Protein AF-Q74P83-F1 (afdb_monomer_lite)

Sequence (378 aa):
MLVGYEYEILSRIASSYKLQKNSNNIVFSLTDYKLKFQQDDKNIQYLEKLELQGFITIRNEIVILNITKWCNFFVEILSRRLVSQGYKYDILYDEKKNLIMVSQDDEINTELQVNFDPNSTLDNDVQTIHFCYLPTLEYYLHWFILINDDNALNIFSFVISNKLKKLNIERQISFNFFSGLDPEDINQIYYVTIKEYFKELNLDILEHVSDTQILYETVKTEEFDVYFVKKGQFRIAVIKIENKIKFITYDQENILVHNTDVENIIITLKEKLIEKVNEFNNIRNINKLKVIDNSRKVAQLLSIILVPINGLIFLANSLNISFIKQITENKLVFWGLALLYIITFILTITTVVVPSVRINTFSWSFYKKTLLKKMFNI

Organism: Bacillus cereus (strain ATCC 10987 / NRS 248) (NCBI:txid222523)

Radius of gyration: 38.89 Å; chains: 1; bounding box: 83×50×117 Å

Structure (mmCIF, N/CA/C/O backbone):
data_AF-Q74P83-F1
#
_entry.id   AF-Q74P83-F1
#
loop_
_atom_site.group_PDB
_atom_site.id
_atom_site.type_symbol
_atom_site.label_atom_id
_atom_site.label_alt_id
_atom_site.label_comp_id
_atom_site.label_asym_id
_atom_site.label_entity_id
_atom_site.label_seq_id
_atom_site.pdbx_PDB_ins_code
_atom_site.Cartn_x
_atom_site.Cartn_y
_atom_site.Cartn_z
_atom_site.occupancy
_atom_site.B_iso_or_equiv
_atom_site.auth_seq_id
_atom_site.auth_comp_id
_atom_site.auth_asym_id
_atom_site.auth_atom_id
_atom_site.pdbx_PDB_model_num
ATOM 1 N N . MET A 1 1 ? 7.294 -6.278 -31.732 1.00 46.66 1 MET A N 1
ATOM 2 C CA . MET A 1 1 ? 7.943 -5.573 -32.858 1.00 46.66 1 MET A CA 1
ATOM 3 C C . MET A 1 1 ? 9.351 -5.264 -32.398 1.00 46.66 1 MET A C 1
ATOM 5 O O . MET A 1 1 ? 9.478 -4.525 -31.434 1.00 46.66 1 MET A O 1
ATOM 9 N N . LEU A 1 2 ? 10.361 -5.911 -32.984 1.00 57.75 2 LEU A N 1
ATOM 10 C CA . LEU A 1 2 ? 11.752 -5.584 -32.674 1.00 57.75 2 LEU A CA 1
ATOM 11 C C . LEU A 1 2 ? 12.050 -4.199 -33.250 1.00 57.75 2 LEU A C 1
ATOM 13 O O . LEU A 1 2 ? 11.697 -3.909 -34.394 1.00 57.75 2 LEU A O 1
ATOM 17 N N . VAL A 1 3 ? 12.633 -3.341 -32.432 1.00 71.31 3 VAL A N 1
ATOM 18 C CA . VAL A 1 3 ? 13.074 -2.006 -32.806 1.00 71.31 3 VAL A CA 1
ATOM 19 C C . VAL A 1 3 ? 14.305 -2.149 -33.717 1.00 71.31 3 VAL A C 1
ATOM 21 O O . VAL A 1 3 ? 15.160 -2.998 -33.474 1.00 71.31 3 VAL A O 1
ATOM 24 N N . GLY A 1 4 ? 14.349 -1.387 -34.815 1.00 76.31 4 GLY A N 1
ATOM 25 C CA . GLY A 1 4 ? 15.345 -1.545 -35.884 1.00 76.31 4 GLY A CA 1
ATOM 26 C C . GLY A 1 4 ? 16.793 -1.244 -35.468 1.00 76.31 4 GLY A C 1
ATOM 27 O O . GLY A 1 4 ? 17.051 -0.658 -34.417 1.00 76.31 4 GLY A O 1
ATOM 28 N N . TYR A 1 5 ? 17.753 -1.616 -36.319 1.00 83.56 5 TYR A N 1
ATOM 29 C CA . TYR A 1 5 ? 19.189 -1.401 -36.080 1.00 83.56 5 TYR A CA 1
ATOM 30 C C . TYR A 1 5 ? 19.561 0.085 -35.922 1.00 83.56 5 TYR A C 1
ATOM 32 O O . TYR A 1 5 ? 20.480 0.423 -35.182 1.00 83.56 5 TYR A O 1
ATOM 40 N N . GLU A 1 6 ? 18.805 1.000 -36.537 1.00 82.38 6 GLU A N 1
ATOM 41 C CA . GLU A 1 6 ? 18.994 2.446 -36.377 1.00 82.38 6 GLU A CA 1
ATOM 42 C C . GLU A 1 6 ? 18.904 2.916 -34.914 1.00 82.38 6 GLU A C 1
ATOM 44 O O . GLU A 1 6 ? 19.533 3.897 -34.527 1.00 82.38 6 GLU A O 1
ATOM 49 N N . TYR A 1 7 ? 18.188 2.191 -34.061 1.00 85.44 7 TYR A N 1
ATOM 50 C CA . TYR A 1 7 ? 18.080 2.515 -32.644 1.00 85.44 7 TYR A CA 1
ATOM 51 C C . TYR A 1 7 ? 19.244 1.951 -31.821 1.00 85.44 7 TYR A C 1
ATOM 53 O O . TYR A 1 7 ? 19.603 2.522 -30.794 1.00 85.44 7 TYR A O 1
ATOM 61 N N . GLU A 1 8 ? 19.896 0.886 -32.294 1.00 85.75 8 GLU A N 1
ATOM 62 C CA . GLU A 1 8 ? 21.182 0.443 -31.747 1.00 85.75 8 GLU A CA 1
ATOM 63 C C . GLU A 1 8 ? 22.250 1.524 -31.980 1.00 85.75 8 GLU A C 1
ATOM 65 O O . GLU A 1 8 ? 23.025 1.858 -31.080 1.00 85.75 8 GLU A O 1
ATOM 70 N N . ILE A 1 9 ? 22.226 2.154 -33.162 1.00 88.69 9 ILE A N 1
ATOM 71 C CA . ILE A 1 9 ? 23.098 3.284 -33.506 1.00 88.69 9 ILE A CA 1
ATOM 72 C C . ILE A 1 9 ? 22.911 4.458 -32.533 1.00 88.69 9 ILE A C 1
ATOM 74 O O . ILE A 1 9 ? 23.910 5.056 -32.133 1.00 88.69 9 ILE A O 1
ATOM 78 N N . LEU A 1 10 ? 21.688 4.757 -32.074 1.00 90.50 10 LEU A N 1
ATOM 79 C CA . LEU A 1 10 ? 21.462 5.790 -31.049 1.00 90.50 10 LEU A CA 1
ATOM 80 C C . LEU A 1 10 ? 22.235 5.503 -29.755 1.00 90.50 10 LEU A C 1
ATOM 82 O O . LEU A 1 10 ? 22.923 6.389 -29.241 1.00 90.50 10 LEU A O 1
ATOM 86 N N . SER A 1 11 ? 22.187 4.260 -29.262 1.00 89.88 11 SER A N 1
ATOM 87 C CA . SER A 1 11 ? 22.950 3.857 -28.074 1.00 89.88 11 SER A CA 1
ATOM 88 C C . SER A 1 11 ? 24.454 3.998 -28.278 1.00 89.88 11 SER A C 1
ATOM 90 O O . SER A 1 11 ? 25.167 4.466 -27.385 1.00 89.88 11 SER A O 1
ATOM 92 N N . ARG A 1 12 ? 24.968 3.636 -29.459 1.00 89.44 12 ARG A N 1
ATOM 93 C CA . ARG A 1 12 ? 26.402 3.761 -29.762 1.00 89.44 12 ARG A CA 1
ATOM 94 C C . ARG A 1 12 ? 26.844 5.225 -29.903 1.00 89.44 12 ARG A C 1
ATOM 96 O O . ARG A 1 12 ? 27.925 5.576 -29.426 1.00 89.44 12 ARG A O 1
ATOM 103 N N . ILE A 1 13 ? 25.999 6.093 -30.472 1.00 91.44 13 ILE A N 1
ATOM 104 C CA . ILE A 1 13 ? 26.205 7.552 -30.506 1.00 91.44 13 ILE A CA 1
ATOM 105 C C . ILE A 1 13 ? 26.305 8.093 -29.077 1.00 91.44 13 ILE A C 1
ATOM 107 O O . ILE A 1 13 ? 27.292 8.750 -28.753 1.00 91.44 13 ILE A O 1
ATOM 111 N N . ALA A 1 14 ? 25.348 7.765 -28.204 1.00 90.69 14 ALA A N 1
ATOM 112 C CA . ALA A 1 14 ? 25.368 8.191 -26.801 1.00 90.69 14 ALA A CA 1
ATOM 113 C C . ALA A 1 14 ? 26.590 7.661 -26.030 1.00 90.69 14 ALA A C 1
ATOM 115 O O . ALA A 1 14 ? 27.104 8.321 -25.136 1.00 90.69 14 ALA A O 1
ATOM 116 N N . SER A 1 15 ? 27.112 6.498 -26.421 1.00 89.31 15 SER A N 1
ATOM 117 C CA . SER A 1 15 ? 28.344 5.936 -25.848 1.00 89.31 15 SER A CA 1
ATOM 118 C C . SER A 1 15 ? 29.613 6.661 -26.318 1.00 89.31 15 SER A C 1
ATOM 120 O O . SER A 1 15 ? 30.644 6.607 -25.655 1.00 89.31 15 SER A O 1
ATOM 122 N N . SER A 1 16 ? 29.562 7.335 -27.469 1.00 89.25 16 SER A N 1
ATOM 123 C CA . SER A 1 16 ? 30.733 7.947 -28.117 1.00 89.25 16 SER A CA 1
ATOM 124 C C . SER A 1 16 ? 30.803 9.465 -27.956 1.00 89.25 16 SER A C 1
ATOM 126 O O . SER A 1 16 ? 31.860 10.070 -28.169 1.00 89.25 16 SER A O 1
ATOM 128 N N . TYR A 1 17 ? 29.680 10.088 -27.605 1.00 90.81 17 TYR A N 1
ATOM 129 C CA . TYR A 1 17 ? 29.516 11.530 -27.522 1.00 90.81 17 TYR A CA 1
ATOM 130 C C . TYR A 1 17 ? 28.874 11.932 -26.205 1.00 90.81 17 TYR A C 1
ATOM 132 O O . TYR A 1 17 ? 27.958 11.284 -25.715 1.00 90.81 17 TYR A O 1
ATOM 140 N N . LYS A 1 18 ? 29.334 13.052 -25.646 1.00 85.75 18 LYS A N 1
ATOM 141 C CA . LYS A 1 18 ? 28.800 13.563 -24.386 1.00 85.75 18 LYS A CA 1
ATOM 142 C C . LYS A 1 18 ? 27.539 14.382 -24.619 1.00 85.75 18 LYS A C 1
ATOM 144 O O . LYS A 1 18 ? 27.485 15.212 -25.529 1.00 85.75 18 LYS A O 1
ATOM 149 N N . LEU A 1 19 ? 26.576 14.202 -23.723 1.00 85.25 19 LEU A N 1
ATOM 150 C CA . LEU A 1 19 ? 25.465 15.127 -23.558 1.00 85.25 19 LEU A CA 1
ATOM 151 C C . LEU A 1 19 ? 26.004 16.529 -23.251 1.00 85.25 19 LEU A C 1
ATOM 153 O O . LEU A 1 19 ? 26.841 16.713 -22.361 1.00 85.25 19 LEU A O 1
ATOM 157 N N . GLN A 1 20 ? 25.550 17.525 -24.008 1.00 84.00 20 GLN A N 1
ATOM 158 C CA . GLN A 1 20 ? 25.948 18.905 -23.773 1.00 84.00 20 GLN A CA 1
ATOM 159 C C . GLN A 1 20 ? 25.357 19.418 -22.454 1.00 84.00 20 GLN A C 1
ATOM 161 O O . GLN A 1 20 ? 24.159 19.295 -22.197 1.00 84.00 20 GLN A O 1
ATOM 166 N N . LYS A 1 21 ? 26.205 20.042 -21.630 1.00 74.00 21 LYS A N 1
ATOM 167 C CA . LYS A 1 21 ? 25.823 20.589 -20.322 1.00 74.00 21 LYS A CA 1
ATOM 168 C C . LYS A 1 21 ? 24.646 21.563 -20.467 1.00 74.00 21 LYS A C 1
ATOM 170 O O . LYS A 1 21 ? 24.721 22.497 -21.259 1.00 74.00 21 LYS A O 1
ATOM 175 N N . ASN A 1 22 ? 23.600 21.367 -19.662 1.00 69.88 22 ASN A N 1
ATOM 176 C CA . ASN A 1 22 ? 22.372 22.175 -19.649 1.00 69.88 22 ASN A CA 1
ATOM 177 C C . ASN A 1 22 ? 21.570 22.158 -20.966 1.00 69.88 22 ASN A C 1
ATOM 179 O O . ASN A 1 22 ? 20.827 23.096 -21.248 1.00 69.88 22 ASN A O 1
ATOM 183 N N . SER A 1 23 ? 21.707 21.106 -21.774 1.00 77.38 23 SER A N 1
ATOM 184 C CA . SER A 1 23 ? 20.861 20.882 -22.945 1.00 77.38 23 SER A CA 1
ATOM 185 C C . SER A 1 23 ? 20.442 19.417 -23.023 1.00 77.38 23 SER A C 1
ATOM 187 O O . SER A 1 23 ? 21.192 18.547 -22.594 1.00 77.38 23 SER A O 1
ATOM 189 N N . ASN A 1 24 ? 19.295 19.136 -23.639 1.00 84.12 24 ASN A N 1
ATOM 190 C CA . ASN A 1 24 ? 18.842 17.768 -23.914 1.00 84.12 24 ASN A CA 1
ATOM 191 C C . ASN A 1 24 ? 19.335 17.289 -25.289 1.00 84.12 24 ASN A C 1
ATOM 193 O O . ASN A 1 24 ? 18.604 16.619 -26.015 1.00 84.12 24 ASN A O 1
ATOM 197 N N . ASN A 1 25 ? 20.554 17.683 -25.676 1.00 91.88 25 ASN A N 1
ATOM 198 C CA . ASN A 1 25 ? 21.105 17.402 -26.996 1.00 91.88 25 ASN A CA 1
ATOM 199 C C . ASN A 1 25 ? 22.504 16.786 -26.928 1.00 91.88 25 ASN A C 1
ATOM 201 O O . ASN A 1 25 ? 23.373 17.224 -26.169 1.00 91.88 25 ASN A O 1
ATOM 205 N N . ILE A 1 26 ? 22.747 15.824 -27.813 1.00 92.81 26 ILE A N 1
ATOM 206 C CA . ILE A 1 26 ? 24.092 15.359 -28.155 1.00 92.81 26 ILE A CA 1
ATOM 207 C C . ILE A 1 26 ? 24.450 15.983 -29.501 1.00 92.81 26 ILE A C 1
ATOM 209 O O . ILE A 1 26 ? 23.703 15.842 -30.468 1.00 92.81 26 ILE A O 1
ATOM 213 N N . VAL A 1 27 ? 25.571 16.702 -29.558 1.00 93.00 27 VAL A N 1
ATOM 214 C CA . VAL A 1 27 ? 25.988 17.444 -30.755 1.00 93.00 27 VAL A CA 1
ATOM 215 C C . VAL A 1 27 ? 27.365 16.983 -31.196 1.00 93.00 27 VAL A C 1
ATOM 217 O O . VAL A 1 27 ? 28.300 16.950 -30.396 1.00 93.00 27 VAL A O 1
ATOM 220 N N . PHE A 1 28 ? 27.489 16.654 -32.476 1.00 94.12 28 PHE A N 1
ATOM 221 C CA . PHE A 1 28 ? 28.730 16.186 -33.083 1.00 94.12 28 PHE A CA 1
ATOM 222 C C . PHE A 1 28 ? 28.789 16.559 -34.566 1.00 94.12 28 PHE A C 1
ATOM 224 O O . PHE A 1 28 ? 27.792 16.978 -35.151 1.00 94.12 28 PHE A O 1
ATOM 231 N N . SER A 1 29 ? 29.969 16.453 -35.178 1.00 94.44 29 SER A N 1
ATOM 232 C CA . SER A 1 29 ? 30.122 16.695 -36.613 1.00 94.44 29 SER A CA 1
ATOM 233 C C . SER A 1 29 ? 29.891 15.417 -37.413 1.00 94.44 29 SER A C 1
ATOM 235 O O . SER A 1 29 ? 30.253 14.319 -36.984 1.00 94.44 29 SER A O 1
ATOM 237 N N . LEU A 1 30 ? 29.334 15.563 -38.613 1.00 92.06 30 LEU A N 1
ATOM 238 C CA . LEU A 1 30 ? 29.113 14.451 -39.533 1.00 92.06 30 LEU A CA 1
ATOM 239 C C . LEU A 1 30 ? 30.438 13.791 -39.949 1.00 92.06 30 LEU A C 1
ATOM 241 O O . LEU A 1 30 ? 30.510 12.575 -40.115 1.00 92.06 30 LEU A O 1
ATOM 245 N N . THR A 1 31 ? 31.508 14.582 -40.064 1.00 90.69 31 THR A N 1
ATOM 246 C CA . THR A 1 31 ? 32.864 14.082 -40.321 1.00 90.69 31 THR A CA 1
ATOM 247 C C . THR A 1 31 ? 33.359 13.170 -39.200 1.00 90.69 31 THR A C 1
ATOM 249 O O . THR A 1 31 ? 33.857 12.085 -39.490 1.00 90.69 31 THR A O 1
ATOM 252 N N . ASP A 1 32 ? 33.203 13.566 -37.931 1.00 91.44 32 ASP A N 1
ATOM 253 C CA . ASP A 1 32 ? 33.617 12.728 -36.797 1.00 91.44 32 ASP A CA 1
ATOM 254 C C . ASP A 1 32 ? 32.753 11.464 -36.685 1.00 91.44 32 ASP A C 1
ATOM 256 O O . ASP A 1 32 ? 33.274 10.381 -36.422 1.00 91.44 32 ASP A O 1
ATOM 260 N N . TYR A 1 33 ? 31.453 11.576 -36.979 1.00 92.19 33 TYR A N 1
ATOM 261 C CA . TYR A 1 33 ? 30.548 10.428 -37.029 1.00 92.19 33 TYR A CA 1
ATOM 262 C C . TYR A 1 33 ? 31.018 9.375 -38.042 1.00 92.19 33 TYR A C 1
ATOM 264 O O . TYR A 1 33 ? 31.204 8.212 -37.690 1.00 92.19 33 TYR A O 1
ATOM 272 N N . LYS A 1 34 ? 31.296 9.783 -39.288 1.00 90.06 34 LYS A N 1
ATOM 273 C CA . LYS A 1 34 ? 31.789 8.881 -40.346 1.00 90.06 34 LYS A CA 1
ATOM 274 C C . LYS A 1 34 ? 33.083 8.164 -39.965 1.00 90.06 34 LYS A C 1
ATOM 276 O O . LYS A 1 34 ? 33.287 7.028 -40.384 1.00 90.06 34 LYS A O 1
ATOM 281 N N . LEU A 1 35 ? 33.959 8.831 -39.212 1.00 88.69 35 LEU A N 1
ATOM 282 C CA . LEU A 1 35 ? 35.219 8.249 -38.751 1.00 88.69 35 LEU A CA 1
ATOM 283 C C . LEU A 1 35 ? 34.989 7.203 -37.654 1.00 88.69 35 LEU A C 1
ATOM 285 O O . LEU A 1 35 ? 35.559 6.118 -37.730 1.00 88.69 35 LEU A O 1
ATOM 289 N N . LYS A 1 36 ? 34.145 7.500 -36.659 1.00 89.44 36 LYS A N 1
ATOM 290 C CA . LYS A 1 36 ? 33.890 6.599 -35.520 1.00 89.44 36 LYS A CA 1
ATOM 291 C C . LYS A 1 36 ? 32.991 5.413 -35.862 1.00 89.44 36 LYS A C 1
ATOM 293 O O . LYS A 1 36 ? 33.217 4.323 -35.351 1.00 89.44 36 LYS A O 1
ATOM 298 N N . PHE A 1 37 ? 32.009 5.609 -36.739 1.00 89.88 37 PHE A N 1
ATOM 299 C CA . PHE A 1 37 ? 30.994 4.607 -37.087 1.00 89.88 37 PHE A CA 1
ATOM 300 C C . PHE A 1 37 ? 31.203 4.014 -38.481 1.00 89.88 37 PHE A C 1
ATOM 302 O O . PHE A 1 37 ? 30.269 3.504 -39.091 1.00 89.88 37 PHE A O 1
ATOM 309 N N . GLN A 1 38 ? 32.430 4.044 -39.007 1.00 84.12 38 GLN A N 1
ATOM 310 C CA . GLN A 1 38 ? 32.726 3.587 -40.368 1.00 84.12 38 GLN A CA 1
ATOM 311 C C . GLN A 1 38 ? 32.351 2.115 -40.623 1.00 84.12 38 GLN A C 1
ATOM 313 O O . GLN A 1 38 ? 32.093 1.739 -41.764 1.00 84.12 38 GLN A O 1
ATOM 318 N N . GLN A 1 39 ? 32.349 1.278 -39.584 1.00 83.19 39 GLN A N 1
ATOM 319 C CA . GLN A 1 39 ? 31.976 -0.137 -39.681 1.00 83.19 39 GLN A CA 1
ATOM 320 C C . GLN A 1 39 ? 30.466 -0.365 -39.525 1.00 83.19 39 GLN A C 1
ATOM 322 O O . GLN A 1 39 ? 29.943 -1.314 -40.103 1.00 83.19 39 GLN A O 1
ATOM 327 N N . ASP A 1 40 ? 29.778 0.520 -38.801 1.00 81.06 40 ASP A N 1
ATOM 328 C CA . ASP A 1 40 ? 28.367 0.371 -38.432 1.00 81.06 40 ASP A CA 1
ATOM 329 C C . ASP A 1 40 ? 27.422 1.129 -39.387 1.00 81.06 40 ASP A C 1
ATOM 331 O O . ASP A 1 40 ? 26.355 0.629 -39.737 1.00 81.06 40 ASP A O 1
ATOM 335 N N . ASP A 1 41 ? 27.814 2.325 -39.847 1.00 86.69 41 ASP A N 1
ATOM 336 C CA . ASP A 1 41 ? 27.006 3.187 -40.723 1.00 86.69 41 ASP A CA 1
ATOM 337 C C . ASP A 1 41 ? 27.858 4.033 -41.691 1.00 86.69 41 ASP A C 1
ATOM 339 O O . ASP A 1 41 ? 27.771 5.262 -41.757 1.00 86.69 41 ASP A O 1
ATOM 343 N N . LYS A 1 42 ? 28.715 3.370 -42.480 1.00 77.75 42 LYS A N 1
ATOM 344 C CA . LYS A 1 42 ? 29.634 4.033 -43.429 1.00 77.75 42 LYS A CA 1
ATOM 345 C C . LYS A 1 42 ? 28.952 5.037 -44.367 1.00 77.75 42 LYS A C 1
ATOM 347 O O . LYS A 1 42 ? 29.540 6.065 -44.701 1.00 77.75 42 LYS A O 1
ATOM 352 N N . ASN A 1 43 ? 27.748 4.701 -44.826 1.00 83.19 43 ASN A N 1
ATOM 353 C CA . ASN A 1 43 ? 26.996 5.480 -45.807 1.00 83.19 43 ASN A CA 1
ATOM 354 C C . ASN A 1 43 ? 25.957 6.409 -45.161 1.00 83.19 43 ASN A C 1
ATOM 356 O O . ASN A 1 43 ? 25.179 6.999 -45.900 1.00 83.19 43 ASN A O 1
ATOM 360 N N . ILE A 1 44 ? 25.957 6.569 -43.827 1.00 86.75 44 ILE A N 1
ATOM 361 C CA . ILE A 1 44 ? 25.027 7.451 -43.091 1.00 86.75 44 ILE A CA 1
ATOM 362 C C . ILE A 1 44 ? 23.555 7.013 -43.243 1.00 86.75 44 ILE A C 1
ATOM 364 O O . ILE A 1 44 ? 22.627 7.764 -42.963 1.00 86.75 44 ILE A O 1
ATOM 368 N N . GLN A 1 45 ? 23.305 5.784 -43.689 1.00 90.06 45 GLN A N 1
ATOM 369 C CA . GLN A 1 45 ? 21.962 5.312 -43.998 1.00 90.06 45 GLN A CA 1
ATOM 370 C C . GLN A 1 45 ? 21.086 5.268 -42.740 1.00 90.06 45 GLN A C 1
ATOM 372 O O . GLN A 1 45 ? 19.894 5.577 -42.794 1.00 90.06 45 GLN A O 1
ATOM 377 N N . TYR A 1 46 ? 21.648 4.847 -41.608 1.00 90.25 46 TYR A N 1
ATOM 378 C CA . TYR A 1 46 ? 20.901 4.759 -40.356 1.00 90.25 46 TYR A CA 1
ATOM 379 C C . TYR A 1 46 ? 20.730 6.134 -39.716 1.00 90.25 46 TYR A C 1
ATOM 381 O O . TYR A 1 46 ? 19.650 6.435 -39.210 1.00 90.25 46 TYR A O 1
ATOM 389 N N . LEU A 1 47 ? 21.738 6.999 -39.811 1.00 90.44 47 LEU A N 1
ATOM 390 C CA . LEU A 1 47 ? 21.625 8.382 -39.357 1.00 90.44 47 LEU A CA 1
ATOM 391 C C . LEU A 1 47 ? 20.561 9.173 -40.149 1.00 90.44 47 LEU A C 1
ATOM 393 O O . LEU A 1 47 ? 19.783 9.905 -39.542 1.00 90.44 47 LEU A O 1
ATOM 397 N N . GLU A 1 48 ? 20.455 8.978 -41.469 1.00 90.69 48 GLU A N 1
ATOM 398 C CA . GLU A 1 48 ? 19.391 9.567 -42.303 1.00 90.69 48 GLU A CA 1
ATOM 399 C C . GLU A 1 48 ? 17.998 9.062 -41.896 1.00 90.69 48 GLU A C 1
ATOM 401 O O . GLU A 1 48 ? 17.046 9.838 -41.812 1.00 90.69 48 GLU A O 1
ATOM 406 N N . LYS A 1 49 ? 17.857 7.769 -41.569 1.00 91.12 49 LYS A N 1
ATOM 407 C CA . LYS A 1 49 ? 16.591 7.233 -41.038 1.00 91.12 49 LYS A CA 1
ATOM 408 C C . LYS A 1 49 ? 16.205 7.884 -39.710 1.00 91.12 49 LYS A C 1
ATOM 410 O O . LYS A 1 49 ? 15.035 8.208 -39.516 1.00 91.12 49 LYS A O 1
ATOM 415 N N . LEU A 1 50 ? 17.169 8.100 -38.816 1.00 91.94 50 LEU A N 1
ATOM 416 C CA . LEU A 1 50 ? 16.940 8.778 -37.537 1.00 91.94 50 LEU A CA 1
ATOM 417 C C . LEU A 1 50 ? 16.558 10.255 -37.720 1.00 91.94 50 LEU A C 1
ATOM 419 O O . LEU A 1 50 ? 15.764 10.785 -36.937 1.00 91.94 50 LEU A O 1
ATOM 423 N N . GLU A 1 51 ? 17.083 10.917 -38.753 1.00 93.06 51 GLU A N 1
ATOM 424 C CA . GLU A 1 51 ? 16.655 12.262 -39.150 1.00 93.06 51 GLU A CA 1
ATOM 425 C C . GLU A 1 51 ? 15.212 12.263 -39.674 1.00 93.06 51 GLU A C 1
ATOM 427 O O . GLU A 1 51 ? 14.400 13.068 -39.215 1.00 93.06 51 GLU A O 1
ATOM 432 N N . LEU A 1 52 ? 14.846 11.319 -40.550 1.00 90.81 52 LEU A N 1
ATOM 433 C CA . LEU A 1 52 ? 13.471 11.171 -41.050 1.00 90.81 52 LEU A CA 1
ATOM 434 C C . LEU A 1 52 ? 12.460 10.888 -39.930 1.00 90.81 52 LEU A C 1
ATOM 436 O O . LEU A 1 52 ? 11.337 11.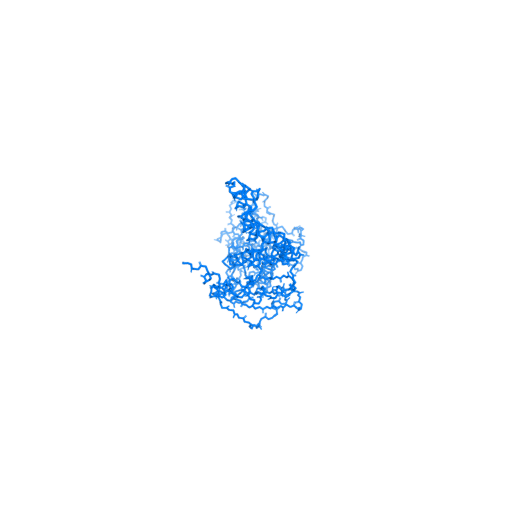386 -39.963 1.00 90.81 52 LEU A O 1
ATOM 440 N N . GLN A 1 53 ? 12.863 10.114 -38.921 1.00 88.31 53 GLN A N 1
ATOM 441 C CA . GLN A 1 53 ? 12.065 9.847 -37.720 1.00 88.31 53 GLN A CA 1
ATOM 442 C C . GLN A 1 53 ? 12.048 11.033 -36.736 1.00 88.31 53 GLN A C 1
ATOM 444 O O . GLN A 1 53 ? 11.308 11.027 -35.754 1.00 88.31 53 GLN A O 1
ATOM 449 N N . GLY A 1 54 ? 12.842 12.074 -36.996 1.00 90.31 54 GLY A N 1
ATOM 450 C CA . GLY A 1 54 ? 12.855 13.317 -36.237 1.00 90.31 54 GLY A CA 1
ATOM 451 C C . GLY A 1 54 ? 13.662 13.281 -34.940 1.00 90.31 54 GLY A C 1
ATOM 452 O O . GLY A 1 54 ? 13.568 14.248 -34.176 1.00 90.31 54 GLY A O 1
ATOM 453 N N . PHE A 1 55 ? 14.445 12.226 -34.683 1.00 91.88 55 PHE A N 1
ATOM 454 C CA . PHE A 1 55 ? 15.365 12.147 -33.538 1.00 91.88 55 PHE A CA 1
ATOM 455 C C . PHE A 1 55 ? 16.579 13.051 -33.724 1.00 91.88 55 PHE A C 1
ATOM 457 O O . PHE A 1 55 ? 17.105 13.598 -32.755 1.00 91.88 55 PHE A O 1
ATOM 464 N N . ILE A 1 56 ? 17.003 13.220 -34.974 1.00 94.00 56 ILE A N 1
ATOM 465 C CA . ILE A 1 56 ? 18.212 13.947 -35.341 1.00 94.00 56 ILE A CA 1
ATOM 466 C C . ILE A 1 56 ? 17.865 15.116 -36.263 1.00 94.00 56 ILE A C 1
ATOM 468 O O . ILE A 1 56 ? 16.866 15.101 -36.977 1.00 94.00 56 ILE A O 1
ATOM 472 N N . THR A 1 57 ? 18.675 16.167 -36.223 1.00 94.25 57 THR A N 1
ATOM 473 C CA . THR A 1 57 ? 18.667 17.249 -37.210 1.00 94.25 57 THR A CA 1
ATOM 474 C C . THR A 1 57 ? 20.077 17.451 -37.740 1.00 94.25 57 THR A C 1
ATOM 476 O O . THR A 1 57 ? 20.998 17.662 -36.946 1.00 94.25 57 THR A O 1
ATOM 479 N N . ILE A 1 58 ? 20.241 17.422 -39.063 1.00 91.75 58 ILE A N 1
ATOM 480 C CA . ILE A 1 58 ? 21.522 17.654 -39.727 1.00 91.75 58 ILE A CA 1
ATOM 481 C C . ILE A 1 58 ? 21.500 19.041 -40.381 1.00 91.75 58 ILE A C 1
ATOM 483 O O . ILE A 1 58 ? 20.649 19.356 -41.212 1.00 91.75 58 ILE A O 1
ATOM 487 N N . ARG A 1 59 ? 22.427 19.922 -39.987 1.00 91.62 59 ARG A N 1
ATOM 488 C CA . ARG A 1 59 ? 22.587 21.265 -40.575 1.00 91.62 59 ARG A CA 1
ATOM 489 C C . ARG A 1 59 ? 24.057 21.632 -40.660 1.00 91.62 59 ARG A C 1
ATOM 491 O O . ARG A 1 59 ? 24.741 21.630 -39.644 1.00 91.62 59 ARG A O 1
ATOM 498 N N . ASN A 1 60 ? 24.522 22.022 -41.847 1.00 88.88 60 ASN A N 1
ATOM 499 C CA . ASN A 1 60 ? 25.893 22.497 -42.075 1.00 88.88 60 ASN A CA 1
ATOM 500 C C . ASN A 1 60 ? 26.962 21.566 -41.464 1.00 88.88 60 ASN A C 1
ATOM 502 O O . ASN A 1 60 ? 27.802 22.022 -40.694 1.00 88.88 60 ASN A O 1
ATOM 506 N N . GLU A 1 61 ? 26.898 20.262 -41.762 1.00 91.25 61 GLU A N 1
ATOM 507 C CA . GLU A 1 61 ? 27.796 19.218 -41.219 1.00 91.25 61 GLU A CA 1
ATOM 508 C C . GLU A 1 61 ? 27.715 18.996 -39.694 1.00 91.25 61 GLU A C 1
ATOM 510 O O . GLU A 1 61 ? 28.477 18.200 -39.143 1.00 91.25 61 GLU A O 1
ATOM 515 N N . ILE A 1 62 ? 26.793 19.659 -38.994 1.00 93.62 62 ILE A N 1
ATOM 516 C CA . ILE A 1 62 ? 26.529 19.454 -37.568 1.00 93.62 62 ILE A CA 1
ATOM 517 C C . ILE A 1 62 ? 25.296 18.571 -37.419 1.00 93.62 62 ILE A C 1
ATOM 519 O O . ILE A 1 62 ? 24.248 18.829 -38.011 1.00 93.62 62 ILE A O 1
ATOM 523 N N . VAL A 1 63 ? 25.431 17.549 -36.586 1.00 94.50 63 VAL A N 1
ATOM 524 C CA . VAL A 1 63 ? 24.382 16.605 -36.227 1.00 94.50 63 VAL A CA 1
ATOM 525 C C . VAL A 1 63 ? 23.944 16.900 -34.796 1.00 94.50 63 VAL A C 1
ATOM 527 O O . VAL A 1 63 ? 24.773 16.972 -33.887 1.00 94.50 63 VAL A O 1
ATOM 530 N N . ILE A 1 64 ? 22.640 17.093 -34.599 1.00 94.31 64 ILE A N 1
ATOM 531 C CA . ILE A 1 64 ? 22.027 17.353 -33.293 1.00 94.31 64 ILE A CA 1
ATOM 532 C C . ILE A 1 64 ? 21.038 16.228 -33.001 1.00 94.31 64 ILE A C 1
ATOM 534 O O . ILE A 1 64 ? 19.993 16.151 -33.643 1.00 94.31 64 ILE A O 1
ATOM 538 N N . LEU A 1 65 ? 21.356 15.372 -32.031 1.00 94.44 65 LEU A N 1
ATOM 539 C CA . LEU A 1 65 ? 20.458 14.339 -31.518 1.00 94.44 65 LEU A CA 1
ATOM 540 C C . LEU A 1 65 ? 19.657 14.894 -30.339 1.00 94.44 65 LEU A C 1
ATOM 542 O O . LEU A 1 65 ? 20.240 15.322 -29.343 1.00 94.44 65 LEU A O 1
ATOM 546 N N . ASN A 1 66 ? 18.330 14.854 -30.447 1.00 92.94 66 ASN A N 1
ATOM 547 C CA . ASN A 1 66 ? 17.405 15.306 -29.416 1.00 92.94 66 ASN A CA 1
ATOM 548 C C . ASN A 1 66 ? 17.062 14.156 -28.456 1.00 92.94 66 ASN A C 1
ATOM 550 O O . ASN A 1 66 ? 16.319 13.235 -28.804 1.00 92.94 66 ASN A O 1
ATOM 554 N N . ILE A 1 67 ? 17.575 14.241 -27.230 1.00 91.94 67 ILE A N 1
ATOM 555 C CA . ILE A 1 67 ? 17.368 13.228 -26.192 1.00 91.94 67 ILE A CA 1
ATOM 556 C C . ILE A 1 67 ? 15.916 13.182 -25.731 1.00 91.94 67 ILE A C 1
ATOM 558 O O . ILE A 1 67 ? 15.368 12.097 -25.567 1.00 91.94 67 ILE A O 1
ATOM 562 N N . THR A 1 68 ? 15.274 14.339 -25.559 1.00 92.12 68 THR A N 1
ATOM 563 C CA . THR A 1 68 ? 13.866 14.412 -25.147 1.00 92.12 68 THR A CA 1
ATOM 564 C C . THR A 1 68 ? 12.987 13.554 -26.058 1.00 92.12 68 THR A C 1
ATOM 566 O O . THR A 1 68 ? 12.210 12.726 -25.584 1.00 92.12 68 THR A O 1
ATOM 569 N N . LYS A 1 69 ? 13.129 13.714 -27.379 1.00 91.88 69 LYS A N 1
ATOM 570 C CA . LYS A 1 69 ? 12.348 12.942 -28.352 1.00 91.88 69 LYS A CA 1
ATOM 571 C C . LYS A 1 69 ? 12.622 11.447 -28.249 1.00 91.88 69 LYS A C 1
ATOM 573 O O . LYS A 1 69 ? 11.691 10.656 -28.359 1.00 91.88 69 LYS A O 1
ATOM 578 N N . TRP A 1 70 ? 13.876 11.069 -28.029 1.00 92.69 70 TRP A N 1
ATOM 579 C CA . TRP A 1 70 ? 14.260 9.672 -27.864 1.00 92.69 70 TRP A CA 1
ATOM 580 C C . TRP A 1 70 ? 13.669 9.053 -26.591 1.00 92.69 70 TRP A C 1
ATOM 582 O O . TRP A 1 70 ? 13.048 7.995 -26.671 1.00 92.69 70 TRP A O 1
ATOM 592 N N . CYS A 1 71 ? 13.772 9.726 -25.444 1.00 93.19 71 CYS A N 1
ATOM 593 C CA . CYS A 1 71 ? 13.169 9.265 -24.193 1.00 93.19 71 CYS A CA 1
ATOM 594 C C . CYS A 1 71 ? 11.644 9.148 -24.299 1.00 93.19 71 CYS A C 1
ATOM 596 O O . CYS A 1 71 ? 11.082 8.134 -23.891 1.00 93.19 71 CYS A O 1
ATOM 598 N N . ASN A 1 72 ? 10.980 10.142 -24.896 1.00 93.69 72 ASN A N 1
ATOM 599 C CA . ASN A 1 72 ? 9.530 10.118 -25.106 1.00 93.69 72 ASN A CA 1
ATOM 600 C C . ASN A 1 72 ? 9.107 8.940 -25.993 1.00 93.69 72 ASN A C 1
ATOM 602 O O . ASN A 1 72 ? 8.167 8.223 -25.662 1.00 93.69 72 ASN A O 1
ATOM 606 N N . PHE A 1 73 ? 9.843 8.688 -27.077 1.00 92.44 73 PHE A N 1
ATOM 607 C CA . PHE A 1 73 ? 9.613 7.530 -27.938 1.00 92.44 73 PHE A CA 1
ATOM 608 C C . PHE A 1 73 ? 9.821 6.198 -27.206 1.00 92.44 73 PHE A C 1
ATOM 610 O O . PHE A 1 73 ? 9.013 5.280 -27.346 1.00 92.44 73 PHE A O 1
ATOM 617 N N . PHE A 1 74 ? 10.884 6.083 -26.405 1.00 92.81 74 PHE A N 1
ATOM 618 C CA . PHE A 1 74 ? 11.112 4.899 -25.580 1.00 92.81 74 PHE A CA 1
ATOM 619 C C . PHE A 1 74 ? 9.938 4.649 -24.631 1.00 92.81 74 PHE A C 1
ATOM 621 O O . PHE A 1 74 ? 9.429 3.533 -24.584 1.00 92.81 74 PHE A O 1
ATOM 628 N N . VAL A 1 75 ? 9.492 5.680 -23.913 1.00 94.12 75 VAL A N 1
ATOM 629 C CA . VAL A 1 75 ? 8.369 5.598 -22.974 1.00 94.12 75 VAL A CA 1
ATOM 630 C C . VAL A 1 75 ? 7.071 5.194 -23.678 1.00 94.12 75 VAL A C 1
ATOM 632 O O . VAL A 1 75 ? 6.361 4.315 -23.189 1.00 94.12 75 VAL A O 1
ATOM 635 N N . GLU A 1 76 ? 6.791 5.759 -24.854 1.00 92.50 76 GLU A N 1
ATOM 636 C CA . GLU A 1 76 ? 5.633 5.394 -25.677 1.00 92.50 76 GLU A CA 1
ATOM 637 C C . GLU A 1 76 ? 5.661 3.907 -26.066 1.00 92.50 76 GLU A C 1
ATOM 639 O O . GLU A 1 76 ? 4.658 3.199 -25.931 1.00 92.50 76 GLU A O 1
ATOM 644 N N . ILE A 1 77 ? 6.813 3.408 -26.524 1.00 90.25 77 ILE A N 1
ATOM 645 C CA . ILE A 1 77 ? 6.973 1.993 -26.877 1.00 90.25 77 ILE A CA 1
ATOM 646 C C . ILE A 1 77 ? 6.858 1.104 -25.646 1.00 90.25 77 ILE A C 1
ATOM 648 O O . ILE A 1 77 ? 6.168 0.084 -25.698 1.00 90.25 77 ILE A O 1
ATOM 652 N N . LEU A 1 78 ? 7.524 1.470 -24.552 1.00 91.38 78 LEU A N 1
ATOM 653 C CA . LEU A 1 78 ? 7.511 0.710 -23.312 1.00 91.38 78 LEU A CA 1
ATOM 654 C C . LEU A 1 78 ? 6.078 0.563 -22.794 1.00 91.38 78 LEU A C 1
ATOM 656 O O . LEU A 1 78 ? 5.643 -0.556 -22.538 1.00 91.38 78 LEU A O 1
ATOM 660 N N . SER A 1 79 ? 5.321 1.662 -22.744 1.00 90.62 79 SER A N 1
ATOM 661 C CA . SER A 1 79 ? 3.905 1.658 -22.367 1.00 90.62 79 SER A CA 1
ATOM 662 C C . SER A 1 79 ? 3.087 0.728 -23.268 1.00 90.62 79 SER A C 1
ATOM 664 O O . SER A 1 79 ? 2.413 -0.172 -22.768 1.00 90.62 79 SER A O 1
ATOM 666 N N . ARG A 1 80 ? 3.220 0.833 -24.599 1.00 89.62 80 ARG A N 1
ATOM 667 C CA . ARG A 1 80 ? 2.522 -0.069 -25.535 1.00 89.62 80 ARG A CA 1
ATOM 668 C C . ARG A 1 80 ? 2.858 -1.540 -25.304 1.00 89.62 80 ARG A C 1
ATOM 670 O O . ARG A 1 80 ? 1.959 -2.380 -25.357 1.00 89.62 80 ARG A O 1
ATOM 677 N N . ARG A 1 81 ? 4.132 -1.867 -25.066 1.00 88.06 81 ARG A N 1
ATOM 678 C CA . ARG A 1 81 ? 4.548 -3.253 -24.812 1.00 88.06 81 ARG A CA 1
ATOM 679 C C . ARG A 1 81 ? 3.991 -3.769 -23.488 1.00 88.06 81 ARG A C 1
ATOM 681 O O . ARG A 1 81 ? 3.444 -4.867 -23.473 1.00 88.06 81 ARG A O 1
ATOM 688 N N . LEU A 1 82 ? 4.058 -2.979 -22.421 1.00 87.12 82 LEU A N 1
ATOM 689 C CA . LEU A 1 82 ? 3.499 -3.345 -21.118 1.00 87.12 82 LEU A CA 1
ATOM 690 C C . LEU A 1 82 ? 1.984 -3.566 -21.191 1.00 87.12 82 LEU A C 1
ATOM 692 O O . LEU A 1 82 ? 1.499 -4.596 -20.727 1.00 87.12 82 LEU A O 1
ATOM 696 N N . VAL A 1 83 ? 1.255 -2.683 -21.879 1.00 85.38 83 VAL A N 1
ATOM 697 C CA . VAL A 1 83 ? -0.187 -2.846 -22.128 1.00 85.38 83 VAL A CA 1
ATOM 698 C C . VAL A 1 83 ? -0.475 -4.121 -22.918 1.00 85.38 83 VAL A C 1
ATOM 700 O O . VAL A 1 83 ? -1.394 -4.862 -22.575 1.00 85.38 83 VAL A O 1
ATOM 703 N N . SER A 1 84 ? 0.329 -4.433 -23.942 1.00 82.81 84 SER A N 1
ATOM 704 C CA . SER A 1 84 ? 0.164 -5.674 -24.714 1.00 82.81 84 SER A CA 1
ATOM 705 C C . SER A 1 84 ? 0.400 -6.948 -23.892 1.00 82.81 84 SER A C 1
ATOM 707 O O . SER A 1 84 ? -0.128 -8.000 -24.243 1.00 82.81 84 SER A O 1
ATOM 709 N N . GLN A 1 85 ? 1.149 -6.848 -22.790 1.00 78.69 85 GLN A N 1
ATOM 710 C CA . GLN A 1 85 ? 1.369 -7.927 -21.824 1.00 78.69 85 GLN A CA 1
ATOM 711 C C . GLN A 1 85 ? 0.341 -7.931 -20.674 1.00 78.69 85 GLN A C 1
ATOM 713 O O . GLN A 1 85 ? 0.408 -8.791 -19.801 1.00 78.69 85 GLN A O 1
ATOM 718 N N . GLY A 1 86 ? -0.632 -7.012 -20.682 1.00 74.62 86 GLY A N 1
ATOM 719 C CA . GLY A 1 86 ? -1.712 -6.939 -19.693 1.00 74.62 86 GLY A CA 1
ATOM 720 C C . GLY A 1 86 ? -1.444 -6.015 -18.503 1.00 74.62 86 GLY A C 1
ATOM 721 O O . GLY A 1 86 ? -2.290 -5.919 -17.617 1.00 74.62 86 GLY A O 1
ATOM 722 N N . TYR A 1 87 ? -0.315 -5.303 -18.474 1.00 79.94 87 TYR A N 1
ATOM 723 C CA . TYR A 1 87 ? -0.007 -4.352 -17.406 1.00 79.94 87 TYR A CA 1
ATOM 724 C C . TYR A 1 87 ? -0.666 -2.988 -17.648 1.00 79.94 87 TYR A C 1
ATOM 726 O O . TYR A 1 87 ? -0.658 -2.466 -18.763 1.00 79.94 87 TYR A O 1
ATOM 734 N N . LYS A 1 88 ? -1.200 -2.380 -16.584 1.00 81.06 88 LYS A N 1
ATOM 735 C CA . LYS A 1 88 ? -1.829 -1.049 -16.603 1.00 81.06 88 LYS A CA 1
ATOM 736 C C . LYS A 1 88 ? -0.923 -0.030 -15.914 1.00 81.06 88 LYS A C 1
ATOM 738 O O . LYS A 1 88 ? -1.160 0.339 -14.768 1.00 81.06 88 LYS A O 1
ATOM 743 N N . TYR A 1 89 ? 0.141 0.369 -16.604 1.00 85.12 89 TYR A N 1
ATOM 744 C CA . TYR A 1 89 ? 1.050 1.414 -16.136 1.00 85.12 89 TYR A CA 1
ATOM 745 C C . TYR A 1 89 ? 0.991 2.632 -17.041 1.00 85.12 89 TYR A C 1
ATOM 747 O O . TYR A 1 89 ? 1.098 2.511 -18.264 1.00 85.12 89 TYR A O 1
ATOM 755 N N . ASP A 1 90 ? 0.932 3.797 -16.414 1.00 87.19 90 ASP A N 1
ATOM 756 C CA . ASP A 1 90 ? 1.183 5.068 -17.067 1.00 87.19 90 ASP A CA 1
ATOM 757 C C . ASP A 1 90 ? 2.667 5.389 -16.916 1.00 87.19 90 ASP A C 1
ATOM 759 O O . ASP A 1 90 ? 3.225 5.344 -15.820 1.00 87.19 90 ASP A O 1
ATOM 763 N N . ILE A 1 91 ? 3.337 5.654 -18.033 1.00 91.25 91 ILE A N 1
ATOM 764 C CA . ILE A 1 91 ? 4.772 5.929 -18.048 1.00 91.25 91 ILE A CA 1
ATOM 765 C C . ILE A 1 91 ? 4.979 7.270 -18.730 1.00 91.25 91 ILE A C 1
ATOM 767 O O . ILE A 1 91 ? 4.468 7.497 -19.826 1.00 91.25 91 ILE A O 1
ATOM 771 N N . LEU A 1 92 ? 5.741 8.147 -18.085 1.00 93.19 92 LEU A N 1
ATOM 772 C CA . LEU A 1 92 ? 6.035 9.498 -18.554 1.00 93.19 92 LEU A CA 1
ATOM 773 C C . LEU A 1 92 ? 7.520 9.804 -18.367 1.00 93.19 92 LEU A C 1
ATOM 775 O O . LEU A 1 92 ? 8.144 9.348 -17.413 1.00 93.19 92 LEU A O 1
ATOM 779 N N . TYR A 1 93 ? 8.089 10.597 -19.269 1.00 94.19 93 TYR A N 1
ATOM 780 C CA . TYR A 1 93 ? 9.444 11.121 -19.125 1.00 94.19 93 TYR A CA 1
ATOM 781 C C . TYR A 1 93 ? 9.389 12.582 -18.653 1.00 94.19 93 TYR A C 1
ATOM 783 O O . TYR A 1 93 ? 8.826 13.440 -19.331 1.00 94.19 93 TYR A O 1
ATOM 791 N N . ASP A 1 94 ? 9.973 12.869 -17.488 1.00 92.06 94 ASP A N 1
ATOM 792 C CA . ASP A 1 94 ? 10.164 14.227 -16.977 1.00 92.06 94 ASP A CA 1
ATOM 793 C C . ASP A 1 94 ? 11.492 14.785 -17.498 1.00 92.06 94 ASP A C 1
ATOM 795 O O . ASP A 1 94 ? 12.571 14.511 -16.966 1.00 92.06 94 ASP A O 1
ATOM 799 N N . GLU A 1 95 ? 11.403 15.617 -18.534 1.00 88.56 95 GLU A N 1
ATOM 800 C CA . GLU A 1 95 ? 12.555 16.243 -19.187 1.00 88.56 95 GLU A CA 1
ATOM 801 C C . GLU A 1 95 ? 13.356 17.180 -18.275 1.00 88.56 95 GLU A C 1
ATOM 803 O O . GLU A 1 95 ? 14.535 17.421 -18.532 1.00 88.56 95 GLU A O 1
ATOM 808 N N . LYS A 1 96 ? 12.727 17.750 -17.236 1.00 86.06 96 LYS A N 1
ATOM 809 C CA . LYS A 1 96 ? 13.387 18.701 -16.329 1.00 86.06 96 LYS A CA 1
ATOM 810 C C . LYS A 1 96 ? 14.250 17.975 -15.311 1.00 86.06 96 LYS A C 1
ATOM 812 O O . LYS A 1 96 ? 15.305 18.483 -14.937 1.00 86.06 96 LYS A O 1
ATOM 817 N N . LYS A 1 97 ? 13.782 16.815 -14.850 1.00 86.94 97 LYS A N 1
ATOM 818 C CA . LYS A 1 97 ? 14.494 15.976 -13.879 1.00 86.94 97 LYS A CA 1
ATOM 819 C C . LYS A 1 97 ? 15.333 14.878 -14.531 1.00 86.94 97 LYS A C 1
ATOM 821 O O . LYS A 1 97 ? 16.169 14.295 -13.849 1.00 86.94 97 LYS A O 1
ATOM 826 N N . ASN A 1 98 ? 15.132 14.616 -15.825 1.00 87.75 98 ASN A N 1
ATOM 827 C CA . ASN A 1 98 ? 15.738 13.504 -16.558 1.00 87.75 98 ASN A CA 1
ATOM 828 C C . ASN A 1 98 ? 15.396 12.142 -15.910 1.00 87.75 98 ASN A C 1
ATOM 830 O O . ASN A 1 98 ? 16.266 11.302 -15.662 1.00 87.75 98 ASN A O 1
ATOM 834 N N . LEU A 1 99 ? 14.105 11.960 -15.602 1.00 91.88 99 LEU A N 1
ATOM 835 C CA . LEU A 1 99 ? 13.549 10.773 -14.948 1.00 91.88 99 LEU A CA 1
ATOM 836 C C . LEU A 1 99 ? 12.428 10.167 -15.789 1.00 91.88 99 LEU A C 1
ATOM 838 O O . LEU A 1 99 ? 11.643 10.886 -16.402 1.00 91.88 99 LEU A O 1
ATOM 842 N N . ILE A 1 100 ? 12.308 8.846 -15.757 1.00 92.88 100 ILE A N 1
ATOM 843 C CA . ILE A 1 100 ? 11.112 8.136 -16.202 1.00 92.88 100 ILE A CA 1
ATOM 844 C C . ILE A 1 100 ? 10.269 7.825 -14.971 1.00 92.88 100 ILE A C 1
ATOM 846 O O . ILE A 1 100 ? 10.734 7.196 -14.022 1.00 92.88 100 ILE A O 1
ATOM 850 N N . MET A 1 101 ? 9.028 8.282 -14.998 1.00 91.75 101 MET A N 1
ATOM 851 C CA . MET A 1 101 ? 8.054 8.130 -13.932 1.00 91.75 101 MET A CA 1
ATOM 852 C C . MET A 1 101 ? 7.076 7.040 -14.339 1.00 91.75 101 MET A C 1
ATOM 854 O O . MET A 1 101 ? 6.501 7.100 -15.426 1.00 91.75 101 MET A O 1
ATOM 858 N N . VAL A 1 102 ? 6.910 6.045 -13.474 1.00 90.00 102 VAL A N 1
ATOM 859 C CA . VAL A 1 102 ? 5.927 4.977 -13.640 1.00 90.00 102 VAL A CA 1
ATOM 860 C C . VAL A 1 102 ? 4.849 5.155 -12.584 1.00 90.00 102 VAL A C 1
ATOM 862 O O . VAL A 1 102 ? 5.140 5.180 -11.384 1.00 90.00 102 VAL A O 1
ATOM 865 N N . SER A 1 103 ? 3.610 5.274 -13.039 1.00 85.25 103 SER A N 1
ATOM 866 C CA . SER A 1 103 ? 2.419 5.441 -12.220 1.00 85.25 103 SER A CA 1
ATOM 867 C C . SER A 1 103 ? 1.386 4.357 -12.503 1.00 85.25 103 SER A C 1
ATOM 869 O O . SER A 1 103 ? 1.362 3.736 -13.565 1.00 85.25 103 SER A O 1
ATOM 871 N N . GLN A 1 104 ? 0.542 4.119 -11.508 1.00 81.62 104 GLN A N 1
ATOM 872 C CA . GLN A 1 104 ? -0.651 3.288 -11.611 1.00 81.62 104 GLN A CA 1
ATOM 873 C C . GLN A 1 104 ? -1.769 4.057 -10.906 1.00 81.62 104 GLN A C 1
ATOM 875 O O . GLN A 1 104 ? -1.558 4.499 -9.778 1.00 81.62 104 GLN A O 1
ATOM 880 N N . ASP A 1 105 ? -2.905 4.242 -11.581 1.00 72.12 105 ASP A N 1
ATOM 881 C CA . ASP A 1 105 ? -4.072 4.973 -11.062 1.00 72.12 105 ASP A CA 1
ATOM 882 C C . ASP A 1 105 ? -3.729 6.397 -10.560 1.00 72.12 105 ASP A C 1
ATOM 884 O O . ASP A 1 105 ? -4.060 6.775 -9.439 1.00 72.12 105 ASP A O 1
ATOM 888 N N . ASP A 1 106 ? -3.027 7.182 -11.390 1.00 65.06 106 ASP A N 1
ATOM 889 C CA . ASP A 1 106 ? -2.611 8.580 -11.142 1.00 65.06 106 ASP A CA 1
ATOM 890 C C . ASP A 1 106 ? -1.594 8.820 -10.003 1.00 65.06 106 ASP A C 1
ATOM 892 O O . ASP A 1 106 ? -1.165 9.957 -9.782 1.00 65.06 106 ASP A O 1
ATOM 896 N N . GLU A 1 107 ? -1.121 7.779 -9.313 1.00 66.38 107 GLU A N 1
ATOM 897 C CA . GLU A 1 107 ? -0.056 7.904 -8.312 1.00 66.38 107 GLU A CA 1
ATOM 898 C C . GLU A 1 107 ? 1.319 7.533 -8.878 1.00 66.38 107 GLU A C 1
ATOM 900 O O . GLU A 1 107 ? 1.505 6.470 -9.468 1.00 66.38 107 GLU A O 1
ATOM 905 N N . ILE A 1 108 ? 2.316 8.405 -8.681 1.00 67.06 108 ILE A N 1
ATOM 906 C CA . ILE A 1 108 ? 3.708 8.140 -9.071 1.00 67.06 108 ILE A CA 1
ATOM 907 C C . ILE A 1 108 ? 4.302 7.127 -8.103 1.00 67.06 108 ILE A C 1
ATOM 909 O O . ILE A 1 108 ? 4.456 7.391 -6.910 1.00 67.06 108 ILE A O 1
ATOM 913 N N . ASN A 1 109 ? 4.681 5.981 -8.647 1.00 72.88 109 ASN A N 1
ATOM 914 C CA . ASN A 1 109 ? 5.010 4.806 -7.862 1.00 72.88 109 ASN A CA 1
ATOM 915 C C . ASN A 1 109 ? 6.471 4.381 -7.988 1.00 72.88 109 ASN A C 1
ATOM 917 O O . ASN A 1 109 ? 7.005 3.686 -7.123 1.00 72.88 109 ASN A O 1
ATOM 921 N N . THR A 1 110 ? 7.144 4.754 -9.073 1.00 84.69 110 THR A N 1
ATOM 922 C CA . THR A 1 110 ? 8.574 4.498 -9.257 1.00 84.69 110 THR A CA 1
ATOM 923 C C . THR A 1 110 ? 9.184 5.578 -10.140 1.00 84.69 110 THR A C 1
ATOM 925 O O . THR A 1 110 ? 8.633 5.924 -11.181 1.00 84.69 110 THR A O 1
ATOM 928 N N . GLU A 1 111 ? 10.342 6.083 -9.725 1.00 89.06 111 GLU A N 1
ATOM 929 C CA . GLU A 1 111 ? 11.169 7.002 -10.504 1.00 89.06 111 GLU A CA 1
ATOM 930 C C . GLU A 1 111 ? 12.445 6.273 -10.937 1.00 89.06 111 GLU A C 1
ATOM 932 O O . GLU A 1 111 ? 13.112 5.629 -10.124 1.00 89.06 111 GLU A O 1
ATOM 937 N N . LEU A 1 112 ? 12.761 6.351 -12.228 1.00 90.81 112 LEU A N 1
ATOM 938 C CA . LEU A 1 112 ? 13.926 5.720 -12.841 1.00 90.81 112 LEU A CA 1
ATOM 939 C C . LEU A 1 112 ? 14.804 6.807 -13.452 1.00 90.81 112 LEU A C 1
ATOM 941 O O . LEU A 1 112 ? 14.347 7.579 -14.295 1.00 90.81 112 LEU A O 1
ATOM 945 N N . GLN A 1 113 ? 16.068 6.869 -13.050 1.00 90.81 113 GLN A N 1
ATOM 946 C CA . GLN A 1 113 ? 17.015 7.815 -13.621 1.00 90.81 113 GLN A CA 1
ATOM 947 C C . GLN A 1 113 ? 17.372 7.424 -15.053 1.00 90.81 113 GLN A C 1
ATOM 949 O O . GLN A 1 113 ? 17.547 6.246 -15.361 1.00 90.81 113 GLN A O 1
ATOM 954 N N . VAL A 1 114 ? 17.509 8.411 -15.934 1.00 90.94 114 VAL A N 1
ATOM 955 C CA . VAL A 1 114 ? 17.978 8.179 -17.300 1.00 90.94 114 VAL A CA 1
ATOM 956 C C . VAL A 1 114 ? 19.461 8.505 -17.401 1.00 90.94 114 VAL A C 1
ATOM 958 O O . VAL A 1 114 ? 19.881 9.614 -17.067 1.00 90.94 114 VAL A O 1
ATOM 961 N N . ASN A 1 115 ? 20.263 7.560 -17.892 1.00 89.31 115 ASN A N 1
ATOM 962 C CA . ASN A 1 115 ? 21.698 7.757 -18.063 1.00 89.31 115 ASN A CA 1
ATOM 963 C C . ASN A 1 115 ? 22.140 7.708 -19.533 1.00 89.31 115 ASN A C 1
ATOM 965 O O . ASN A 1 115 ? 21.867 6.742 -20.246 1.00 89.31 115 ASN A O 1
ATOM 969 N N . PHE A 1 116 ? 22.896 8.733 -19.931 1.00 89.88 116 PHE A N 1
ATOM 970 C CA . PHE A 1 116 ? 23.576 8.845 -21.226 1.00 89.88 116 PHE A CA 1
ATOM 971 C C . PHE A 1 116 ? 25.104 8.870 -21.101 1.00 89.88 116 PHE A C 1
ATOM 973 O O . PHE A 1 116 ? 25.784 8.892 -22.121 1.00 89.88 116 PHE A O 1
ATOM 980 N N . ASP A 1 117 ? 25.665 8.891 -19.887 1.00 87.56 117 ASP A N 1
ATOM 981 C CA . ASP A 1 117 ? 27.113 8.901 -19.677 1.00 87.56 117 ASP A CA 1
ATOM 982 C C . ASP A 1 117 ? 27.638 7.465 -19.505 1.00 87.56 117 ASP A C 1
ATOM 984 O O . ASP A 1 117 ? 27.353 6.824 -18.487 1.00 87.56 117 ASP A O 1
ATOM 988 N N . PRO A 1 118 ? 28.428 6.942 -20.462 1.00 83.50 118 PRO A N 1
ATOM 989 C CA . PRO A 1 118 ? 28.999 5.599 -20.368 1.00 83.50 118 PRO A CA 1
ATOM 990 C C . PRO A 1 118 ? 30.009 5.452 -19.218 1.00 83.50 118 PRO A C 1
ATOM 992 O O . PRO A 1 118 ? 30.341 4.331 -18.842 1.00 83.50 118 PRO A O 1
ATOM 995 N N . ASN A 1 119 ? 30.496 6.564 -18.654 1.00 82.31 119 ASN A N 1
ATOM 996 C CA . ASN A 1 119 ? 31.427 6.582 -17.524 1.00 82.31 119 ASN A CA 1
ATOM 997 C C . ASN A 1 119 ? 30.754 6.967 -16.201 1.00 82.31 119 ASN A C 1
ATOM 999 O O . ASN A 1 119 ? 31.454 7.257 -15.229 1.00 82.31 119 ASN A O 1
ATOM 1003 N N . SER A 1 120 ? 29.418 7.009 -16.147 1.00 77.06 120 SER A N 1
ATOM 1004 C CA . SER A 1 120 ? 28.709 7.333 -14.912 1.00 77.06 120 SER A CA 1
ATOM 1005 C C . SER A 1 120 ? 29.089 6.344 -13.809 1.00 77.06 120 SER A C 1
ATOM 1007 O O . SER A 1 120 ? 28.933 5.131 -13.977 1.00 77.06 120 SER A O 1
ATOM 1009 N N . THR A 1 121 ? 29.522 6.845 -12.656 1.00 69.44 121 THR A N 1
ATOM 1010 C CA . THR A 1 121 ? 29.567 6.034 -11.439 1.00 69.44 121 THR A CA 1
ATOM 1011 C C . THR A 1 121 ? 28.133 5.782 -11.001 1.00 69.44 121 THR A C 1
ATOM 1013 O O . THR A 1 121 ? 27.443 6.716 -10.594 1.00 69.44 121 THR A O 1
ATOM 1016 N N . LEU A 1 122 ? 27.676 4.540 -11.145 1.00 64.81 122 LEU A N 1
ATOM 1017 C CA . LEU A 1 122 ? 26.358 4.141 -10.676 1.00 64.81 122 LEU A CA 1
ATOM 1018 C C . LEU A 1 122 ? 26.312 4.230 -9.155 1.00 64.81 122 LEU A C 1
ATOM 1020 O O . LEU A 1 122 ? 27.156 3.654 -8.468 1.00 64.81 122 LEU A O 1
ATOM 1024 N N . ASP A 1 123 ? 25.322 4.954 -8.651 1.00 63.50 123 ASP A N 1
ATOM 1025 C CA . ASP A 1 123 ? 24.919 4.832 -7.261 1.00 63.50 123 ASP A CA 1
ATOM 1026 C C . ASP A 1 123 ? 24.057 3.568 -7.141 1.00 63.50 123 ASP A C 1
ATOM 1028 O O . ASP A 1 123 ? 23.066 3.423 -7.860 1.00 63.50 123 ASP A O 1
ATOM 1032 N N . ASN A 1 124 ? 24.454 2.628 -6.282 1.00 60.47 124 ASN A N 1
ATOM 1033 C CA . ASN A 1 124 ? 23.801 1.317 -6.174 1.00 60.47 124 ASN A CA 1
ATOM 1034 C C . ASN A 1 124 ? 22.330 1.423 -5.739 1.00 60.47 124 ASN A C 1
ATOM 1036 O O . ASN A 1 124 ? 21.550 0.505 -5.994 1.00 60.47 124 ASN A O 1
ATOM 1040 N N . ASP A 1 125 ? 21.948 2.538 -5.115 1.00 62.03 125 ASP A N 1
ATOM 1041 C CA . ASP A 1 125 ? 20.600 2.750 -4.596 1.00 62.03 125 ASP A CA 1
ATOM 1042 C C . ASP A 1 125 ? 19.644 3.396 -5.618 1.00 62.03 125 ASP A C 1
ATOM 1044 O O . ASP A 1 125 ? 18.426 3.411 -5.403 1.00 62.03 125 ASP A O 1
ATOM 1048 N N . VAL A 1 126 ? 20.151 3.888 -6.758 1.00 75.38 126 VAL A N 1
ATOM 1049 C CA . VAL A 1 126 ? 19.340 4.585 -7.769 1.00 75.38 126 VAL A CA 1
ATOM 1050 C C . VAL A 1 126 ? 19.077 3.693 -8.979 1.00 75.38 126 VAL A C 1
ATOM 1052 O O . VAL A 1 126 ? 19.969 3.342 -9.753 1.00 75.38 126 VAL A O 1
ATOM 1055 N N . GLN A 1 127 ? 17.804 3.355 -9.192 1.00 84.12 127 GLN A N 1
ATOM 1056 C CA . GLN A 1 127 ? 17.397 2.609 -10.379 1.00 84.12 127 GLN A CA 1
ATOM 1057 C C . GLN A 1 127 ? 17.587 3.456 -11.633 1.00 84.12 127 GLN A C 1
ATOM 1059 O O . GLN A 1 127 ? 16.974 4.511 -11.774 1.00 84.12 127 GLN A O 1
ATOM 1064 N N . THR A 1 128 ? 18.411 2.960 -12.551 1.00 87.50 128 THR A N 1
ATOM 1065 C CA . THR A 1 128 ? 18.839 3.705 -13.734 1.00 87.50 128 THR A CA 1
ATOM 1066 C C . THR A 1 128 ? 18.540 2.911 -15.002 1.00 87.50 128 THR A C 1
ATOM 1068 O O . THR A 1 128 ? 18.876 1.731 -15.087 1.00 87.50 128 THR A O 1
ATOM 1071 N N . ILE A 1 129 ? 17.919 3.553 -15.993 1.00 90.25 129 ILE A N 1
ATOM 1072 C CA . ILE A 1 129 ? 17.816 3.048 -17.365 1.00 90.25 129 ILE A CA 1
ATOM 1073 C C . ILE A 1 129 ? 18.928 3.687 -18.189 1.00 90.25 129 ILE A C 1
ATOM 1075 O O . ILE A 1 129 ? 19.037 4.911 -18.295 1.00 90.25 129 ILE A O 1
ATOM 1079 N N . HIS A 1 130 ? 19.740 2.841 -18.809 1.00 90.38 130 HIS A N 1
ATOM 1080 C CA . HIS A 1 130 ? 20.855 3.266 -19.637 1.00 90.38 130 HIS A CA 1
ATOM 1081 C C . HIS A 1 130 ? 20.445 3.362 -21.098 1.00 90.38 130 HIS A C 1
ATOM 1083 O O . HIS A 1 130 ? 19.930 2.406 -21.685 1.00 90.38 130 HIS A O 1
ATOM 1089 N N . PHE A 1 131 ? 20.738 4.518 -21.679 1.00 92.31 131 PHE A N 1
ATOM 1090 C CA . PHE A 1 131 ? 20.593 4.809 -23.100 1.00 92.31 131 PHE A CA 1
ATOM 1091 C C . PHE A 1 131 ? 21.930 4.730 -23.846 1.00 92.31 131 PHE A C 1
ATOM 1093 O O . PHE A 1 131 ? 21.981 4.928 -25.052 1.00 92.31 131 PHE A O 1
ATOM 1100 N N . CYS A 1 132 ? 23.017 4.409 -23.147 1.00 90.06 132 CYS A N 1
ATOM 1101 C CA . CYS A 1 132 ? 24.333 4.136 -23.709 1.00 90.06 132 CYS A CA 1
ATOM 1102 C C . CYS A 1 132 ? 24.833 2.752 -23.269 1.00 90.06 132 CYS A C 1
ATOM 1104 O O . CYS A 1 132 ? 24.337 2.167 -22.302 1.00 90.06 132 CYS A O 1
ATOM 1106 N N . TYR A 1 133 ? 25.830 2.236 -23.983 1.00 86.44 133 TYR A N 1
ATOM 1107 C CA . TYR A 1 133 ? 26.533 1.015 -23.619 1.00 86.44 133 TYR A CA 1
ATOM 1108 C C . TYR A 1 133 ? 27.547 1.301 -22.515 1.00 86.44 133 TYR A C 1
ATOM 1110 O O . TYR A 1 133 ? 28.388 2.194 -22.642 1.00 86.44 133 TYR A O 1
ATOM 1118 N N . LEU A 1 134 ? 27.481 0.512 -21.442 1.00 81.88 134 LEU A N 1
ATOM 1119 C CA . LEU A 1 134 ? 28.445 0.573 -20.349 1.00 81.88 134 LEU A CA 1
ATOM 1120 C C . LEU A 1 134 ? 29.614 -0.392 -20.608 1.00 81.88 134 LEU A C 1
ATOM 1122 O O . LEU A 1 134 ? 29.374 -1.548 -20.958 1.00 81.88 134 LEU A O 1
ATOM 1126 N N . PRO A 1 135 ? 30.870 0.036 -20.398 1.00 70.38 135 PRO A N 1
ATOM 1127 C CA . PRO A 1 135 ? 32.047 -0.791 -20.660 1.00 70.38 135 PRO A CA 1
ATOM 1128 C C . PRO A 1 135 ? 32.309 -1.888 -19.612 1.00 70.38 135 PRO A C 1
ATOM 1130 O O . PRO A 1 135 ? 33.129 -2.765 -19.863 1.00 70.38 135 PRO A O 1
ATOM 1133 N N . THR A 1 136 ? 31.673 -1.843 -18.436 1.00 60.44 136 THR A N 1
ATOM 1134 C CA . THR A 1 136 ? 32.145 -2.587 -17.248 1.00 60.44 136 THR A CA 1
ATOM 1135 C C . THR A 1 136 ? 31.100 -3.435 -16.520 1.00 60.44 136 THR A C 1
ATOM 1137 O O . THR A 1 136 ? 31.420 -3.993 -15.473 1.00 60.44 136 THR A O 1
ATOM 1140 N N . LEU A 1 137 ? 29.871 -3.572 -17.027 1.00 57.06 137 LEU A N 1
ATOM 1141 C CA . LEU A 1 137 ? 28.802 -4.262 -16.292 1.00 57.06 137 LEU A CA 1
ATOM 1142 C C . LEU A 1 137 ? 28.143 -5.368 -17.119 1.00 57.06 137 LEU A C 1
ATOM 1144 O O . LEU A 1 137 ? 27.584 -5.104 -18.179 1.00 57.06 137 LEU A O 1
ATOM 1148 N N . GLU A 1 138 ? 28.157 -6.595 -16.585 1.00 52.12 138 GLU A N 1
ATOM 1149 C CA . GLU A 1 138 ? 27.415 -7.744 -17.135 1.00 52.12 138 GLU A CA 1
ATOM 1150 C C . GLU A 1 138 ? 25.893 -7.611 -16.943 1.00 52.12 138 GLU A C 1
ATOM 1152 O O . GLU A 1 138 ? 25.127 -8.259 -17.649 1.00 52.12 138 GLU A O 1
ATOM 1157 N N . TYR A 1 139 ? 25.438 -6.743 -16.030 1.00 59.62 139 TYR A N 1
ATOM 1158 C CA . TYR A 1 139 ? 24.020 -6.596 -15.698 1.00 59.62 139 TYR A CA 1
ATOM 1159 C C . TYR A 1 139 ? 23.666 -5.122 -15.478 1.00 59.62 139 TYR A C 1
ATOM 1161 O O . TYR A 1 139 ? 23.811 -4.590 -14.380 1.00 59.62 139 TYR A O 1
ATOM 1169 N N . TYR A 1 140 ? 23.196 -4.453 -16.531 1.00 74.19 140 TYR A N 1
ATOM 1170 C CA . TYR A 1 140 ? 22.594 -3.122 -16.446 1.00 74.19 140 TYR A CA 1
ATOM 1171 C C . TYR A 1 140 ? 21.312 -3.062 -17.275 1.00 74.19 140 TYR A C 1
ATOM 1173 O O . TYR A 1 140 ? 21.136 -3.778 -18.262 1.00 74.19 140 TYR A O 1
ATOM 1181 N N . LEU A 1 141 ? 20.389 -2.202 -16.854 1.00 80.25 141 LEU A N 1
ATOM 1182 C CA . LEU A 1 141 ? 19.087 -2.059 -17.486 1.00 80.25 141 LEU A CA 1
ATOM 1183 C C . LEU A 1 141 ? 19.204 -1.171 -18.733 1.00 80.25 141 LEU A C 1
ATOM 1185 O O . LEU A 1 141 ? 19.088 0.051 -18.654 1.00 80.25 141 LEU A O 1
ATOM 1189 N N . HIS A 1 142 ? 19.470 -1.778 -19.889 1.00 87.56 142 HIS A N 1
ATOM 1190 C CA . HIS A 1 142 ? 19.582 -1.054 -21.155 1.00 87.56 142 HIS A CA 1
ATOM 1191 C C . HIS A 1 142 ? 18.217 -0.899 -21.838 1.00 87.56 142 HIS A C 1
ATOM 1193 O O . HIS A 1 142 ? 17.493 -1.880 -22.033 1.00 87.56 142 HIS A O 1
ATOM 1199 N N . TRP A 1 143 ? 17.886 0.323 -22.262 1.00 90.62 143 TRP A N 1
ATOM 1200 C CA . TRP A 1 143 ? 16.585 0.652 -22.859 1.00 90.62 143 TRP A CA 1
ATOM 1201 C C . TRP A 1 143 ? 16.253 -0.227 -24.081 1.00 90.62 143 TRP A C 1
ATOM 1203 O O . TRP A 1 143 ? 15.132 -0.716 -24.217 1.00 90.62 143 TRP A O 1
ATOM 1213 N N . PHE A 1 144 ? 17.245 -0.495 -24.939 1.00 86.75 144 PHE A N 1
ATOM 1214 C CA . PHE A 1 144 ? 17.056 -1.287 -26.155 1.00 86.75 144 PHE A CA 1
ATOM 1215 C C . PHE A 1 144 ? 16.792 -2.765 -25.846 1.00 86.75 144 PHE A C 1
ATOM 1217 O O . PHE A 1 144 ? 16.091 -3.430 -26.599 1.00 86.75 144 PHE A O 1
ATOM 1224 N N . ILE A 1 145 ? 17.322 -3.286 -24.734 1.00 86.19 145 ILE A N 1
ATOM 1225 C CA . ILE A 1 145 ? 17.041 -4.661 -24.301 1.00 86.19 145 ILE A CA 1
ATOM 1226 C C . ILE A 1 145 ? 15.611 -4.728 -23.764 1.00 86.19 145 ILE A C 1
ATOM 1228 O O . ILE A 1 145 ? 14.846 -5.594 -24.178 1.00 86.19 145 ILE A O 1
ATOM 1232 N N . LEU A 1 146 ? 15.209 -3.758 -22.936 1.00 87.44 146 LEU A N 1
ATOM 1233 C CA . LEU A 1 146 ? 13.854 -3.692 -22.378 1.00 87.44 146 LEU A CA 1
ATOM 1234 C C . LEU A 1 146 ? 12.752 -3.691 -23.440 1.00 87.44 146 LEU A C 1
ATOM 1236 O O . LEU A 1 146 ? 11.722 -4.339 -23.271 1.00 87.44 146 LEU A O 1
ATOM 1240 N N . ILE A 1 147 ? 12.956 -2.977 -24.548 1.00 87.25 147 ILE A N 1
ATOM 1241 C CA . ILE A 1 147 ? 11.958 -2.898 -25.623 1.00 87.25 147 ILE A CA 1
ATOM 1242 C C . ILE A 1 147 ? 12.032 -4.041 -26.628 1.00 87.25 147 ILE A C 1
ATOM 1244 O O . ILE A 1 147 ? 11.107 -4.146 -27.428 1.00 87.25 147 ILE A O 1
ATOM 1248 N N . ASN A 1 148 ? 13.047 -4.909 -26.587 1.00 85.44 148 ASN A N 1
ATOM 1249 C CA . ASN A 1 148 ? 13.210 -6.001 -27.553 1.00 85.44 148 ASN A CA 1
ATOM 1250 C C . ASN A 1 148 ? 13.124 -7.405 -26.943 1.00 85.44 148 ASN A C 1
ATOM 1252 O O . ASN A 1 148 ? 12.771 -8.337 -27.659 1.00 85.44 148 ASN A O 1
ATOM 1256 N N . ASP A 1 149 ? 13.362 -7.560 -25.641 1.00 85.31 149 ASP A N 1
ATOM 1257 C CA . ASP A 1 149 ? 13.351 -8.849 -24.944 1.00 85.31 149 ASP A CA 1
ATOM 1258 C C . ASP A 1 149 ? 12.150 -8.942 -23.987 1.00 85.31 149 ASP A C 1
ATOM 1260 O O . ASP A 1 149 ? 12.021 -8.160 -23.044 1.00 85.31 149 ASP A O 1
ATOM 1264 N N . ASP A 1 150 ? 11.250 -9.897 -24.242 1.00 84.38 150 ASP A N 1
ATOM 1265 C CA . ASP A 1 150 ? 10.073 -10.141 -23.399 1.00 84.38 150 ASP A CA 1
ATOM 1266 C C . ASP A 1 150 ? 10.445 -10.569 -21.972 1.00 84.38 150 ASP A C 1
ATOM 1268 O O . ASP A 1 150 ? 9.754 -10.193 -21.027 1.00 84.38 150 ASP A O 1
ATOM 1272 N N . ASN A 1 151 ? 11.541 -11.310 -21.781 1.00 82.44 151 ASN A N 1
ATOM 1273 C CA . ASN A 1 151 ? 11.981 -11.725 -20.450 1.00 82.44 151 ASN A CA 1
ATOM 1274 C C . ASN A 1 151 ? 12.487 -10.527 -19.651 1.00 82.44 151 ASN A C 1
ATOM 1276 O O . ASN A 1 151 ? 12.111 -10.361 -18.490 1.00 82.44 151 ASN A O 1
ATOM 1280 N N . ALA A 1 152 ? 13.293 -9.666 -20.278 1.00 83.56 152 ALA A N 1
ATOM 1281 C CA . ALA A 1 152 ? 13.757 -8.433 -19.649 1.00 83.56 152 ALA A CA 1
ATOM 1282 C C . ALA A 1 152 ? 12.576 -7.526 -19.268 1.00 83.56 152 ALA A C 1
ATOM 1284 O O . ALA A 1 152 ? 12.545 -6.983 -18.162 1.00 83.56 152 ALA A O 1
ATOM 1285 N N . LEU A 1 153 ? 11.574 -7.420 -20.148 1.00 85.44 153 LEU A N 1
ATOM 1286 C CA . LEU A 1 153 ? 10.357 -6.652 -19.900 1.00 85.44 153 LEU A CA 1
ATOM 1287 C C . LEU A 1 153 ? 9.515 -7.237 -18.752 1.00 85.44 153 LEU A C 1
ATOM 1289 O O . LEU A 1 153 ? 9.052 -6.490 -17.891 1.00 85.44 153 LEU A O 1
ATOM 1293 N N . ASN A 1 154 ? 9.369 -8.562 -18.681 1.00 80.00 154 ASN A N 1
ATOM 1294 C CA . ASN A 1 154 ? 8.656 -9.241 -17.595 1.00 80.00 154 ASN A CA 1
ATOM 1295 C C . ASN A 1 154 ? 9.359 -9.047 -16.244 1.00 80.00 154 ASN A C 1
ATOM 1297 O O . ASN A 1 154 ? 8.712 -8.732 -15.245 1.00 80.00 154 ASN A O 1
ATOM 1301 N N . ILE A 1 155 ? 10.690 -9.187 -16.207 1.00 82.31 155 ILE A N 1
ATOM 1302 C CA . ILE A 1 155 ? 11.491 -8.956 -14.995 1.00 82.31 155 ILE A CA 1
ATOM 1303 C C . ILE A 1 155 ? 11.339 -7.504 -14.533 1.00 82.31 155 ILE A C 1
ATOM 1305 O O . ILE A 1 155 ? 11.096 -7.250 -13.353 1.00 82.31 155 ILE A O 1
ATOM 1309 N N . PHE A 1 156 ? 11.428 -6.550 -15.458 1.00 85.88 156 PHE A N 1
ATOM 1310 C CA . PHE A 1 156 ? 11.225 -5.133 -15.171 1.00 85.88 156 PHE A CA 1
ATOM 1311 C C . PHE A 1 156 ? 9.828 -4.853 -14.597 1.00 85.88 156 PHE A C 1
ATOM 1313 O O . PHE A 1 156 ? 9.701 -4.206 -13.556 1.00 85.88 156 PHE A O 1
ATOM 1320 N N . SER A 1 157 ? 8.790 -5.418 -15.213 1.00 83.69 157 SER A N 1
ATOM 1321 C CA . SER A 1 157 ? 7.398 -5.293 -14.761 1.00 83.69 157 SER A CA 1
ATOM 1322 C C . SER A 1 157 ? 7.184 -5.885 -13.370 1.00 83.69 157 SER A C 1
ATOM 1324 O O . SER A 1 157 ? 6.487 -5.300 -12.542 1.00 83.69 157 SER A O 1
ATOM 1326 N N . PHE A 1 158 ? 7.825 -7.018 -13.072 1.00 79.44 158 PHE A N 1
ATOM 1327 C CA . PHE A 1 158 ? 7.791 -7.641 -11.751 1.00 79.44 158 PHE A CA 1
ATOM 1328 C C . PHE A 1 158 ? 8.475 -6.778 -10.684 1.00 79.44 158 PHE A C 1
ATOM 1330 O O . PHE A 1 158 ? 7.946 -6.620 -9.583 1.00 79.44 158 PHE A O 1
ATOM 1337 N N . VAL A 1 159 ? 9.624 -6.173 -11.005 1.00 82.12 159 VAL A N 1
ATOM 1338 C CA . VAL A 1 159 ? 10.321 -5.247 -10.097 1.00 82.12 159 VAL A CA 1
ATOM 1339 C C . VAL A 1 159 ? 9.440 -4.040 -9.774 1.00 82.12 159 VAL A C 1
ATOM 1341 O O . VAL A 1 159 ? 9.299 -3.691 -8.600 1.00 82.12 159 VAL A O 1
ATOM 1344 N N . ILE A 1 160 ? 8.809 -3.442 -10.788 1.00 82.50 160 ILE A N 1
ATOM 1345 C CA . ILE A 1 160 ? 7.869 -2.327 -10.607 1.00 82.50 160 ILE A CA 1
ATOM 1346 C C . ILE A 1 160 ? 6.671 -2.770 -9.759 1.00 82.50 160 ILE A C 1
ATOM 1348 O O . ILE A 1 160 ? 6.377 -2.145 -8.743 1.00 82.50 160 ILE A O 1
ATOM 1352 N N . SER A 1 161 ? 6.039 -3.896 -10.107 1.00 77.69 161 SER A N 1
ATOM 1353 C CA . SER A 1 161 ? 4.913 -4.486 -9.364 1.00 77.69 161 SER A CA 1
ATOM 1354 C C . SER A 1 161 ? 5.226 -4.721 -7.888 1.00 77.69 161 SER A C 1
ATOM 1356 O O . SER A 1 161 ? 4.400 -4.452 -7.020 1.00 77.69 161 SER A O 1
ATOM 1358 N N . ASN A 1 162 ? 6.409 -5.236 -7.563 1.00 73.62 162 ASN A N 1
ATOM 1359 C CA . ASN A 1 162 ? 6.771 -5.502 -6.174 1.00 73.62 162 ASN A CA 1
ATOM 1360 C C . ASN A 1 162 ? 7.066 -4.225 -5.395 1.00 73.62 162 ASN A C 1
ATOM 1362 O O . ASN A 1 162 ? 6.720 -4.140 -4.217 1.00 73.62 162 ASN A O 1
ATOM 1366 N N . LYS A 1 163 ? 7.673 -3.223 -6.039 1.00 70.50 163 LYS A N 1
ATOM 1367 C CA . LYS A 1 163 ? 7.850 -1.902 -5.431 1.00 70.50 163 LYS A CA 1
ATOM 1368 C C . LYS A 1 163 ? 6.506 -1.242 -5.139 1.00 70.50 163 LYS A C 1
ATOM 1370 O O . LYS A 1 163 ? 6.304 -0.775 -4.023 1.00 70.50 163 LYS A O 1
ATOM 1375 N N . LEU A 1 164 ? 5.581 -1.302 -6.095 1.00 67.62 164 LEU A N 1
ATOM 1376 C CA . LEU A 1 164 ? 4.189 -0.877 -5.947 1.00 67.62 164 LEU A CA 1
ATOM 1377 C C . LEU A 1 164 ? 3.505 -1.553 -4.761 1.00 67.62 164 LEU A C 1
ATOM 1379 O O . LEU A 1 164 ? 3.011 -0.887 -3.855 1.00 67.62 164 LEU A O 1
ATOM 1383 N N . LYS A 1 165 ? 3.543 -2.890 -4.721 1.00 68.25 165 LYS A N 1
ATOM 1384 C CA . LYS A 1 165 ? 2.993 -3.668 -3.607 1.00 68.25 165 LYS A CA 1
ATOM 1385 C C . LYS A 1 165 ? 3.609 -3.239 -2.280 1.00 68.25 165 LYS A C 1
ATOM 1387 O O . LYS A 1 165 ? 2.870 -3.009 -1.333 1.00 68.25 165 LYS A O 1
ATOM 1392 N N . LYS A 1 166 ? 4.935 -3.078 -2.200 1.00 66.25 166 LYS A N 1
ATOM 1393 C CA . LYS A 1 166 ? 5.618 -2.634 -0.976 1.00 66.25 166 LYS A CA 1
ATOM 1394 C C . LYS A 1 166 ? 5.151 -1.245 -0.522 1.00 66.25 166 LYS A C 1
ATOM 1396 O O . LYS A 1 166 ? 4.852 -1.084 0.657 1.00 66.25 166 LYS A O 1
ATOM 1401 N N . LEU A 1 167 ? 5.042 -0.278 -1.433 1.00 59.12 167 LEU A N 1
ATOM 1402 C CA . LEU A 1 167 ? 4.514 1.056 -1.121 1.00 59.12 167 LEU A CA 1
ATOM 1403 C C . LEU A 1 167 ? 3.071 0.980 -0.607 1.00 59.12 167 LEU A C 1
ATOM 1405 O O . LEU A 1 167 ? 2.738 1.594 0.406 1.00 59.12 167 LEU A O 1
ATOM 1409 N N . ASN A 1 168 ? 2.234 0.156 -1.237 1.00 64.75 168 ASN A N 1
ATOM 1410 C CA . ASN A 1 168 ? 0.857 -0.061 -0.795 1.00 64.75 168 ASN A CA 1
ATOM 1411 C C . ASN A 1 168 ? 0.784 -0.771 0.568 1.00 64.75 168 ASN A C 1
ATOM 1413 O O . ASN A 1 168 ? -0.131 -0.499 1.344 1.00 64.75 168 ASN A O 1
ATOM 1417 N N . ILE A 1 169 ? 1.759 -1.625 0.912 1.00 67.06 169 ILE A N 1
ATOM 1418 C CA . ILE A 1 169 ? 1.889 -2.192 2.266 1.00 67.06 169 ILE A CA 1
ATOM 1419 C C . ILE A 1 169 ? 2.187 -1.098 3.296 1.00 67.06 169 ILE A C 1
ATOM 1421 O O . ILE A 1 169 ? 1.604 -1.097 4.379 1.00 67.06 169 ILE A O 1
ATOM 1425 N N . GLU A 1 170 ? 3.072 -0.157 2.975 1.00 62.03 170 GLU A N 1
ATOM 1426 C CA . GLU A 1 170 ? 3.441 0.935 3.885 1.00 62.03 170 GLU A CA 1
ATOM 1427 C C . GLU A 1 170 ? 2.283 1.918 4.130 1.00 62.03 170 GLU A C 1
ATOM 1429 O O . GLU A 1 170 ? 2.189 2.498 5.211 1.00 62.03 170 GLU A O 1
ATOM 1434 N N . ARG A 1 171 ? 1.354 2.049 3.175 1.00 66.94 171 ARG A N 1
ATOM 1435 C CA . ARG A 1 171 ? 0.163 2.913 3.271 1.00 66.94 171 ARG A CA 1
ATOM 1436 C C . ARG A 1 171 ? -1.037 2.283 3.996 1.00 66.94 171 ARG A C 1
ATOM 1438 O O . ARG A 1 171 ? -2.119 2.864 4.021 1.00 66.94 171 ARG A O 1
ATOM 1445 N N . GLN A 1 172 ? -0.884 1.106 4.598 1.00 77.06 172 GLN A N 1
ATOM 1446 C CA . GLN A 1 172 ? -1.981 0.421 5.287 1.00 77.06 172 GLN A CA 1
ATOM 1447 C C . GLN A 1 172 ? -2.474 1.161 6.534 1.00 77.06 172 GLN A C 1
ATOM 1449 O O . GLN A 1 172 ? -1.701 1.637 7.369 1.00 77.06 172 GLN A O 1
ATOM 1454 N N . ILE A 1 173 ? -3.791 1.140 6.735 1.00 84.56 173 ILE A N 1
ATOM 1455 C CA . ILE A 1 173 ? -4.420 1.748 7.905 1.00 84.56 173 ILE A CA 1
ATOM 1456 C C . ILE A 1 173 ? -4.417 0.742 9.056 1.00 84.56 173 ILE A C 1
ATOM 1458 O O . ILE A 1 173 ? -4.969 -0.355 8.961 1.00 84.56 173 ILE A O 1
ATOM 1462 N N . SER A 1 174 ? -3.806 1.134 10.173 1.00 87.94 174 SER A N 1
ATOM 1463 C CA . SER A 1 174 ? -3.743 0.331 11.397 1.00 87.94 174 SER A CA 1
ATOM 1464 C C . SER A 1 174 ? -4.362 1.078 12.575 1.00 87.94 174 SER A C 1
ATOM 1466 O O . SER A 1 174 ? -4.028 2.233 12.845 1.00 87.94 174 SER A O 1
ATOM 1468 N N . PHE A 1 175 ? -5.240 0.408 13.315 1.00 90.56 175 PHE A N 1
ATOM 1469 C CA . PHE A 1 175 ? -5.801 0.901 14.569 1.00 90.56 175 PHE A CA 1
ATOM 1470 C C . PHE A 1 175 ? -5.005 0.328 15.738 1.00 90.56 175 PHE A C 1
ATOM 1472 O O . PHE A 1 175 ? -4.912 -0.886 15.907 1.00 90.56 175 PHE A O 1
ATOM 1479 N N . ASN A 1 176 ? -4.421 1.217 16.539 1.00 87.31 176 ASN A N 1
ATOM 1480 C CA . ASN A 1 176 ? -3.535 0.900 17.664 1.00 87.31 176 ASN A CA 1
ATOM 1481 C C . ASN A 1 176 ? -3.939 1.608 18.972 1.00 87.31 176 ASN A C 1
ATOM 1483 O O . ASN A 1 176 ? -3.200 1.565 19.951 1.00 87.31 176 ASN A O 1
ATOM 1487 N N . PHE A 1 177 ? -5.102 2.261 19.006 1.00 83.12 177 PHE A N 1
ATOM 1488 C CA . PHE A 1 177 ? -5.582 3.034 20.158 1.00 83.12 177 PHE A CA 1
ATOM 1489 C C . PHE A 1 177 ? -6.308 2.180 21.214 1.00 83.12 177 PHE A C 1
ATOM 1491 O O . PHE A 1 177 ? -6.919 2.720 22.129 1.00 83.12 177 PHE A O 1
ATOM 1498 N N . PHE A 1 178 ? -6.211 0.849 21.135 1.00 83.88 178 PHE A N 1
ATOM 1499 C CA . PHE A 1 178 ? -6.814 -0.096 22.087 1.00 83.88 178 PHE A CA 1
ATOM 1500 C C . PHE A 1 178 ? -6.026 -0.236 23.404 1.00 83.88 178 PHE A C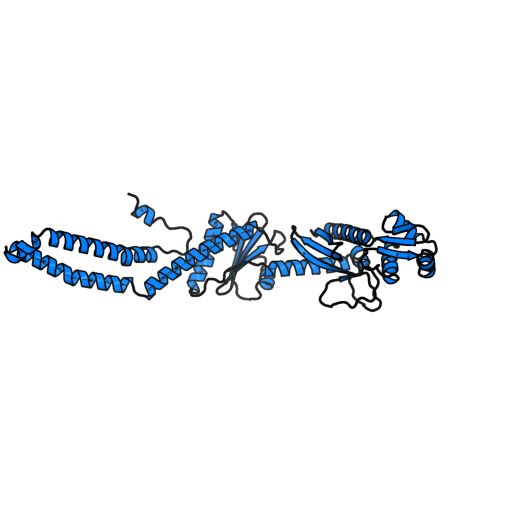 1
ATOM 1502 O O . PHE A 1 178 ? -6.243 -1.169 24.174 1.00 83.88 178 PHE A O 1
ATOM 1509 N N . SER A 1 179 ? -5.086 0.675 23.672 1.00 72.06 179 SER A N 1
ATOM 1510 C CA . SER A 1 179 ? -4.254 0.644 24.875 1.00 72.06 179 SER A CA 1
ATOM 1511 C C . SER A 1 179 ? -5.108 0.693 26.147 1.00 72.06 179 SER A C 1
ATOM 1513 O O . SER A 1 179 ? -5.945 1.580 26.314 1.00 72.06 179 SER A O 1
ATOM 1515 N N . GLY A 1 180 ? -4.884 -0.261 27.055 1.00 72.62 180 GLY A N 1
ATOM 1516 C CA . GLY A 1 180 ? -5.593 -0.359 28.334 1.00 72.62 180 GLY A CA 1
ATOM 1517 C C . GLY A 1 180 ? -6.932 -1.103 28.296 1.00 72.62 180 GLY A C 1
ATOM 1518 O O . GLY A 1 180 ? -7.557 -1.217 29.359 1.00 72.62 180 GLY A O 1
ATOM 1519 N N . LEU A 1 181 ? -7.344 -1.605 27.125 1.00 85.12 181 LEU A N 1
ATOM 1520 C CA . LEU A 1 181 ? -8.451 -2.550 26.965 1.00 85.12 181 LEU A CA 1
ATOM 1521 C C . LEU A 1 181 ? -7.977 -3.983 27.205 1.00 85.12 181 LEU A C 1
ATOM 1523 O O . LEU A 1 181 ? -6.833 -4.325 26.901 1.00 85.12 181 LEU A O 1
ATOM 1527 N N . ASP A 1 182 ? -8.870 -4.810 27.737 1.00 86.31 182 ASP A N 1
ATOM 1528 C CA . ASP A 1 182 ? -8.594 -6.227 27.939 1.00 86.31 182 ASP A CA 1
ATOM 1529 C C . ASP A 1 182 ? -8.822 -6.995 26.614 1.00 86.31 182 ASP A C 1
ATOM 1531 O O . ASP A 1 182 ? -9.611 -6.552 25.773 1.00 86.31 182 ASP A O 1
ATOM 1535 N N . PRO A 1 183 ? -8.162 -8.147 26.380 1.00 85.50 183 PRO A N 1
ATOM 1536 C CA . PRO A 1 183 ? -8.283 -8.884 25.114 1.00 85.50 183 PRO A CA 1
ATOM 1537 C C . PRO A 1 183 ? -9.728 -9.248 24.735 1.00 85.50 183 PRO A C 1
ATOM 1539 O O . PRO A 1 183 ? -10.078 -9.285 23.555 1.00 85.50 183 PRO A O 1
ATOM 1542 N N . GLU A 1 184 ? -10.587 -9.480 25.731 1.00 88.00 184 GLU A N 1
ATOM 1543 C CA . GLU A 1 184 ? -12.017 -9.734 25.535 1.00 88.00 184 GLU A CA 1
ATOM 1544 C C . GLU A 1 184 ? -12.755 -8.530 24.928 1.00 88.00 184 GLU A C 1
ATOM 1546 O O . GLU A 1 184 ? -13.592 -8.712 24.042 1.00 88.00 184 GLU A O 1
ATOM 1551 N N . ASP A 1 185 ? -12.416 -7.301 25.332 1.00 88.81 185 ASP A N 1
ATOM 1552 C CA . ASP A 1 185 ? -13.002 -6.079 24.767 1.00 88.81 185 ASP A CA 1
ATOM 1553 C C . ASP A 1 185 ? -12.571 -5.890 23.309 1.00 88.81 185 ASP A C 1
ATOM 1555 O O . ASP A 1 185 ? -13.384 -5.556 22.446 1.00 88.81 185 ASP A O 1
ATOM 1559 N N . ILE A 1 186 ? -11.299 -6.168 23.006 1.00 88.50 186 ILE A N 1
ATOM 1560 C CA . ILE A 1 186 ? -10.762 -6.105 21.639 1.00 88.50 186 ILE A CA 1
ATOM 1561 C C . ILE A 1 186 ? -11.453 -7.147 20.750 1.00 88.50 186 ILE A C 1
ATOM 1563 O O . ILE A 1 186 ? -11.806 -6.850 19.607 1.00 88.50 186 ILE A O 1
ATOM 1567 N N . ASN A 1 187 ? -11.717 -8.345 21.283 1.00 89.19 187 ASN A N 1
ATOM 1568 C CA . ASN A 1 187 ? -12.514 -9.362 20.598 1.00 89.19 187 ASN A CA 1
ATOM 1569 C C . ASN A 1 187 ? -13.934 -8.869 20.305 1.00 89.19 187 ASN A C 1
ATOM 1571 O O . ASN A 1 187 ? -14.417 -9.068 19.191 1.00 89.19 187 ASN A O 1
ATOM 1575 N N . GLN A 1 188 ? -14.597 -8.195 21.251 1.00 89.19 188 GLN A N 1
ATOM 1576 C CA . GLN A 1 188 ? -15.921 -7.622 20.990 1.00 89.19 188 GLN A CA 1
ATOM 1577 C C . GLN A 1 188 ? -15.875 -6.532 19.919 1.00 89.19 188 GLN A C 1
ATOM 1579 O O . GLN A 1 188 ? -16.703 -6.543 19.009 1.00 89.19 188 GLN A O 1
ATOM 1584 N N . ILE A 1 189 ? -14.885 -5.639 19.962 1.00 91.06 189 ILE A N 1
ATOM 1585 C CA . ILE A 1 189 ? -14.705 -4.617 18.925 1.00 91.06 189 ILE A CA 1
ATOM 1586 C C . ILE A 1 189 ? -14.550 -5.272 17.545 1.00 91.06 189 ILE A C 1
ATOM 1588 O O . ILE A 1 189 ? -15.224 -4.883 16.590 1.00 91.06 189 ILE A O 1
ATOM 1592 N N . TYR A 1 190 ? -13.694 -6.290 17.440 1.00 91.81 190 TYR A N 1
ATOM 1593 C CA . TYR A 1 190 ? -13.390 -6.949 16.173 1.00 91.81 190 TYR A CA 1
ATOM 1594 C C . TYR A 1 190 ? -14.562 -7.770 15.616 1.00 91.81 190 TYR A C 1
ATOM 1596 O O . TYR A 1 190 ? -14.942 -7.597 14.455 1.00 91.81 190 TYR A O 1
ATOM 1604 N N . TYR A 1 191 ? -15.149 -8.648 16.436 1.00 89.62 191 TYR A N 1
ATOM 1605 C CA . TYR A 1 191 ? -16.185 -9.591 16.003 1.00 89.62 191 TYR A CA 1
ATOM 1606 C C . TYR A 1 191 ? -17.596 -8.998 15.985 1.00 89.62 191 TYR A C 1
ATOM 1608 O O . TYR A 1 191 ? -18.450 -9.517 15.267 1.00 89.62 191 TYR A O 1
ATOM 1616 N N . VAL A 1 192 ? -17.853 -7.930 16.744 1.00 89.75 192 VAL A N 1
ATOM 1617 C CA . VAL A 1 192 ? -19.178 -7.300 16.840 1.00 89.75 192 VAL A CA 1
ATOM 1618 C C . VAL A 1 192 ? -19.146 -5.915 16.211 1.00 89.75 192 VAL A C 1
ATOM 1620 O O . VAL A 1 192 ? -19.714 -5.728 15.139 1.00 89.75 192 VAL A O 1
ATOM 1623 N N . THR A 1 193 ? -18.450 -4.955 16.821 1.00 90.38 193 THR A N 1
ATOM 1624 C CA . THR A 1 193 ? -18.565 -3.529 16.470 1.00 90.38 193 THR A CA 1
ATOM 1625 C C . THR A 1 193 ? -18.185 -3.235 15.020 1.00 90.38 193 THR A C 1
ATOM 1627 O O . THR A 1 193 ? -18.933 -2.570 14.303 1.00 90.38 193 THR A O 1
ATOM 1630 N N . ILE A 1 194 ? -17.038 -3.744 14.561 1.00 93.12 194 ILE A N 1
ATOM 1631 C CA . ILE A 1 194 ? -16.565 -3.503 13.191 1.00 93.12 194 ILE A CA 1
ATOM 1632 C C . ILE A 1 194 ? -17.440 -4.244 12.172 1.00 93.12 194 ILE A C 1
ATOM 1634 O O . ILE A 1 194 ? -17.828 -3.661 11.158 1.00 93.12 194 ILE A O 1
ATOM 1638 N N . LYS A 1 195 ? -17.803 -5.505 12.447 1.00 91.44 195 LYS A N 1
ATOM 1639 C CA . LYS A 1 195 ? -18.698 -6.271 11.565 1.00 91.44 195 LYS A CA 1
ATOM 1640 C C . LYS A 1 195 ? -20.064 -5.594 11.428 1.00 91.44 195 LYS A C 1
ATOM 1642 O O . LYS A 1 195 ? -20.599 -5.519 10.328 1.00 91.44 195 LYS A O 1
ATOM 1647 N N . GLU A 1 196 ? -20.634 -5.089 12.519 1.00 90.19 196 GLU A N 1
ATOM 1648 C CA . GLU A 1 196 ? -21.904 -4.357 12.492 1.00 90.19 196 GLU A CA 1
ATOM 1649 C C . GLU A 1 196 ? -21.814 -3.078 11.661 1.00 90.19 196 GLU A C 1
ATOM 1651 O O . GLU A 1 196 ? -22.692 -2.842 10.838 1.00 90.19 196 GLU A O 1
ATOM 1656 N N . TYR A 1 197 ? -20.735 -2.304 11.796 1.00 92.62 197 TYR A N 1
ATOM 1657 C CA . TYR A 1 197 ? -20.530 -1.101 10.986 1.00 92.62 197 TYR A CA 1
ATOM 1658 C C . TYR A 1 197 ? -20.548 -1.393 9.480 1.00 92.62 197 TYR A C 1
ATOM 1660 O O . TYR A 1 197 ? -21.209 -0.693 8.715 1.00 92.62 197 TYR A O 1
ATOM 1668 N N . PHE A 1 198 ? -19.863 -2.450 9.037 1.00 92.69 198 PHE A N 1
ATOM 1669 C CA . PHE A 1 198 ? -19.874 -2.816 7.620 1.00 92.69 198 PHE A CA 1
ATOM 1670 C C . PHE A 1 198 ? -21.239 -3.337 7.153 1.00 92.69 198 PHE A C 1
ATOM 1672 O O . PHE A 1 198 ? -21.653 -3.029 6.034 1.00 92.69 198 PHE A O 1
ATOM 1679 N N . LYS A 1 199 ? -21.982 -4.040 8.019 1.00 89.81 199 LYS A N 1
ATOM 1680 C CA . LYS A 1 199 ? -23.375 -4.430 7.740 1.00 89.81 199 LYS A CA 1
ATOM 1681 C C . LYS A 1 199 ? -24.299 -3.218 7.606 1.00 89.81 199 LYS A C 1
ATOM 1683 O O . LYS A 1 199 ? -25.150 -3.220 6.725 1.00 89.81 199 LYS A O 1
ATOM 1688 N N . GLU A 1 200 ? -24.129 -2.178 8.427 1.00 88.88 200 GLU A N 1
ATOM 1689 C CA . GLU A 1 200 ? -24.902 -0.926 8.324 1.00 88.88 200 GLU A CA 1
ATOM 1690 C C . GLU A 1 200 ? -24.685 -0.211 6.983 1.00 88.88 200 GLU A C 1
ATOM 1692 O O . GLU A 1 200 ? -25.598 0.429 6.463 1.00 88.88 200 GLU A O 1
ATOM 1697 N N . LEU A 1 201 ? -23.495 -0.353 6.397 1.00 89.12 201 LEU A N 1
ATOM 1698 C CA . LEU A 1 201 ? -23.171 0.163 5.066 1.00 89.12 201 LEU A CA 1
ATOM 1699 C C . LEU A 1 201 ? -23.644 -0.750 3.920 1.00 89.12 201 LEU A C 1
ATOM 1701 O O . LEU A 1 201 ? -23.358 -0.453 2.761 1.00 89.12 201 LEU A O 1
ATOM 1705 N N . ASN A 1 202 ? -24.367 -1.835 4.220 1.00 88.31 202 ASN A N 1
ATOM 1706 C CA . ASN A 1 202 ? -24.782 -2.873 3.270 1.00 88.31 202 ASN A CA 1
ATOM 1707 C C . ASN A 1 202 ? -23.605 -3.501 2.503 1.00 88.31 202 ASN A C 1
ATOM 1709 O O . ASN A 1 202 ? -23.717 -3.783 1.310 1.00 88.31 202 ASN A O 1
ATOM 1713 N N . LEU A 1 203 ? -22.463 -3.694 3.171 1.00 90.56 203 LEU A N 1
ATOM 1714 C CA . LEU A 1 203 ? -21.314 -4.382 2.588 1.00 90.56 203 LEU A CA 1
ATOM 1715 C C . LEU A 1 203 ? -21.336 -5.870 2.942 1.00 90.56 203 LEU A C 1
ATO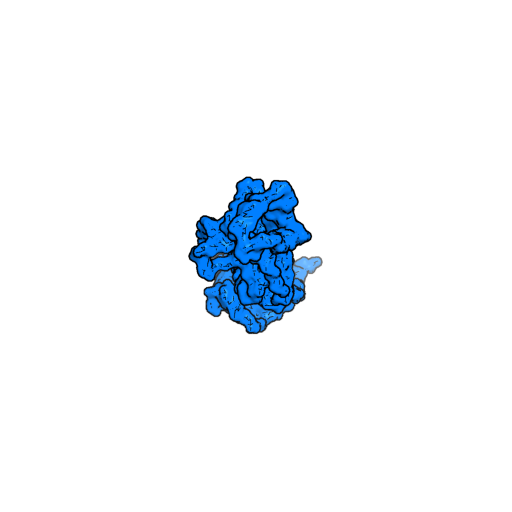M 1717 O O . LEU A 1 203 ? -21.615 -6.249 4.084 1.00 90.56 203 LEU A O 1
ATOM 1721 N N . ASP A 1 204 ? -20.996 -6.712 1.968 1.00 88.38 204 ASP A N 1
ATOM 1722 C CA . ASP A 1 204 ? -20.976 -8.161 2.154 1.00 88.38 204 ASP A CA 1
ATOM 1723 C C . ASP A 1 204 ? -19.744 -8.580 2.961 1.00 88.38 204 ASP A C 1
ATOM 1725 O O . ASP A 1 204 ? -18.610 -8.270 2.590 1.00 88.38 204 ASP A O 1
ATOM 1729 N N . ILE A 1 205 ? -19.960 -9.325 4.046 1.00 88.25 205 ILE A N 1
ATOM 1730 C CA . ILE A 1 205 ? -18.887 -9.896 4.867 1.00 88.25 205 ILE A CA 1
ATOM 1731 C C . ILE A 1 205 ? -18.648 -11.339 4.430 1.00 88.25 205 ILE A C 1
ATOM 1733 O O . ILE A 1 205 ? -19.556 -12.168 4.454 1.00 88.25 205 ILE A O 1
ATOM 1737 N N . LEU A 1 206 ? -17.409 -11.638 4.058 1.00 85.38 206 LEU A N 1
ATOM 1738 C CA . LEU A 1 206 ? -16.948 -12.949 3.628 1.00 85.38 206 LEU A CA 1
ATOM 1739 C C . LEU A 1 206 ? -16.052 -13.530 4.730 1.00 85.38 206 LEU A C 1
ATOM 1741 O O . LEU A 1 206 ? -14.953 -13.035 4.979 1.00 85.38 206 LEU A O 1
ATOM 1745 N N . GLU A 1 207 ? -16.537 -14.569 5.412 1.00 74.69 207 GLU A N 1
ATOM 1746 C CA . GLU A 1 207 ? -15.822 -15.195 6.538 1.00 74.69 207 GLU A CA 1
ATOM 1747 C C . GLU A 1 207 ? -14.805 -16.261 6.096 1.00 74.69 207 GLU A C 1
ATOM 1749 O O . GLU A 1 207 ? -13.953 -16.658 6.885 1.00 74.69 207 GLU A O 1
ATOM 1754 N N . HIS A 1 208 ? -14.852 -16.702 4.835 1.00 63.97 208 HIS A N 1
ATOM 1755 C CA . HIS A 1 208 ? -13.917 -17.693 4.305 1.00 63.97 208 HIS A CA 1
ATOM 1756 C C . HIS A 1 208 ? -12.706 -17.054 3.620 1.00 63.97 208 HIS A C 1
ATOM 1758 O O . HIS A 1 208 ? -12.839 -16.221 2.724 1.00 63.97 208 HIS A O 1
ATOM 1764 N N . VAL A 1 209 ? -11.523 -17.513 4.030 1.00 60.72 209 VAL A N 1
ATOM 1765 C CA . VAL A 1 209 ? -10.217 -17.135 3.487 1.00 60.72 209 VAL A CA 1
ATOM 1766 C C . VAL A 1 209 ? -9.812 -18.174 2.443 1.00 60.72 209 VAL A C 1
ATOM 1768 O O . VAL A 1 209 ? -9.407 -19.275 2.805 1.00 60.72 209 VAL A O 1
ATOM 1771 N N . SER A 1 210 ? -9.926 -17.858 1.152 1.00 55.66 210 SER A N 1
ATOM 1772 C CA . SER A 1 210 ? -9.289 -18.678 0.106 1.00 55.66 210 SER A CA 1
ATOM 1773 C C . SER A 1 210 ? -7.816 -18.305 -0.106 1.00 55.66 210 SER A C 1
ATOM 1775 O O . SER A 1 210 ? -7.037 -19.137 -0.556 1.00 55.66 210 SER A O 1
ATOM 1777 N N . ASP A 1 211 ? -7.419 -17.086 0.280 1.00 60.00 211 ASP A N 1
ATOM 1778 C CA . ASP A 1 211 ? -6.174 -16.453 -0.174 1.00 60.00 211 ASP A CA 1
ATOM 1779 C C . ASP A 1 211 ? -5.210 -16.169 1.000 1.00 60.00 211 ASP A C 1
ATOM 1781 O O . ASP A 1 211 ? -4.780 -15.039 1.237 1.00 60.00 211 ASP A O 1
ATOM 1785 N N . THR A 1 212 ? -4.880 -17.202 1.785 1.00 59.53 212 THR A N 1
ATOM 1786 C CA . THR A 1 212 ? -4.034 -17.100 2.996 1.00 59.53 212 THR A CA 1
ATOM 1787 C C . THR A 1 212 ? -2.598 -16.645 2.716 1.00 59.53 212 THR A C 1
ATOM 1789 O O . THR A 1 212 ? -1.999 -15.960 3.542 1.00 59.53 212 THR A O 1
ATOM 1792 N N . GLN A 1 213 ? -2.031 -16.979 1.555 1.00 62.06 213 GLN A N 1
ATOM 1793 C CA . GLN A 1 213 ? -0.603 -16.779 1.275 1.00 62.06 213 GLN A CA 1
ATOM 1794 C C . GLN A 1 213 ? -0.204 -15.295 1.173 1.00 62.06 213 GLN A C 1
ATOM 1796 O O . GLN A 1 213 ? 0.791 -14.879 1.765 1.00 62.06 213 GLN A O 1
ATOM 1801 N N . ILE A 1 214 ? -1.030 -14.471 0.520 1.00 65.88 214 ILE A N 1
ATOM 1802 C CA . ILE A 1 214 ? -0.801 -13.020 0.381 1.00 65.88 214 ILE A CA 1
ATOM 1803 C C . ILE A 1 214 ? -0.926 -12.311 1.743 1.00 65.88 214 ILE A C 1
ATOM 1805 O O . ILE A 1 214 ? -0.208 -11.349 2.032 1.00 65.88 214 ILE A O 1
ATOM 1809 N N . LEU A 1 215 ? -1.817 -12.799 2.612 1.00 69.81 215 LEU A N 1
ATOM 1810 C CA . LEU A 1 215 ? -1.998 -12.261 3.960 1.00 69.81 215 LEU A CA 1
ATOM 1811 C C . LEU A 1 215 ? -0.773 -12.529 4.843 1.00 69.81 215 LEU A C 1
ATOM 1813 O O . LEU A 1 215 ? -0.321 -11.608 5.523 1.00 69.81 215 LEU A O 1
ATOM 1817 N N . TYR A 1 216 ? -0.185 -13.730 4.786 1.00 66.88 216 TYR A N 1
ATOM 1818 C CA . TYR A 1 216 ? 1.035 -14.058 5.539 1.00 66.88 216 TYR A CA 1
ATOM 1819 C C . TYR A 1 216 ? 2.230 -13.186 5.132 1.00 66.88 216 TYR A C 1
ATOM 1821 O O . TYR A 1 216 ? 2.919 -12.651 6.004 1.00 66.88 216 TYR A O 1
ATOM 1829 N N . GLU A 1 217 ? 2.439 -12.970 3.827 1.00 63.22 217 GLU A N 1
ATOM 1830 C CA . GLU A 1 217 ? 3.505 -12.090 3.316 1.00 63.22 217 GLU A CA 1
ATOM 1831 C C . GLU A 1 217 ? 3.359 -10.646 3.816 1.00 63.22 217 GLU A C 1
ATOM 1833 O O . GLU A 1 217 ? 4.349 -9.949 4.063 1.00 63.22 217 GLU A O 1
ATOM 1838 N N . THR A 1 218 ? 2.115 -10.207 4.011 1.00 65.44 218 THR A N 1
ATOM 1839 C CA . THR A 1 218 ? 1.803 -8.830 4.389 1.00 65.44 218 THR A CA 1
ATOM 1840 C C . THR A 1 218 ? 1.822 -8.608 5.905 1.00 65.44 218 THR A C 1
ATOM 1842 O O . THR A 1 218 ? 2.282 -7.573 6.392 1.00 65.44 218 THR A O 1
ATOM 1845 N N . VAL A 1 219 ? 1.328 -9.578 6.672 1.00 71.88 219 VAL A N 1
ATOM 1846 C CA . VAL A 1 219 ? 1.164 -9.477 8.127 1.00 71.88 219 VAL A CA 1
ATOM 1847 C C . VAL A 1 219 ? 2.448 -9.845 8.875 1.00 71.88 219 VAL A C 1
ATOM 1849 O O . VAL A 1 219 ? 2.723 -9.244 9.916 1.00 71.88 219 VAL A O 1
ATOM 1852 N N . LYS A 1 220 ? 3.266 -10.750 8.313 1.00 70.31 220 LYS A N 1
ATOM 1853 C CA . LYS A 1 220 ? 4.524 -11.259 8.894 1.00 70.31 220 LYS A CA 1
ATOM 1854 C C . LYS A 1 220 ? 4.374 -11.890 10.291 1.00 70.31 220 LYS A C 1
ATOM 1856 O O . LYS A 1 220 ? 5.357 -11.972 11.024 1.00 70.31 220 LYS A O 1
ATOM 1861 N N . THR A 1 221 ? 3.170 -12.328 10.664 1.00 70.44 221 THR A N 1
ATOM 1862 C CA . THR A 1 221 ? 2.896 -13.084 11.898 1.00 70.44 221 THR A CA 1
ATOM 1863 C C . THR A 1 221 ? 2.071 -14.325 11.577 1.00 70.44 221 THR A C 1
ATOM 1865 O O . THR A 1 221 ? 1.271 -14.312 10.642 1.00 70.44 221 THR A O 1
ATOM 1868 N N . GLU A 1 222 ? 2.281 -15.401 12.337 1.00 63.75 222 GLU A N 1
ATOM 1869 C CA . GLU A 1 222 ? 1.605 -16.686 12.104 1.00 63.75 222 GLU A CA 1
ATOM 1870 C C . GLU A 1 222 ? 0.186 -16.725 12.692 1.00 63.75 222 GLU A C 1
ATOM 1872 O O . GLU A 1 222 ? -0.696 -17.370 12.128 1.00 63.75 222 GLU A O 1
ATOM 1877 N N . GLU A 1 223 ? -0.052 -15.984 13.777 1.00 77.31 223 GLU A N 1
ATOM 1878 C CA . GLU A 1 223 ? -1.348 -15.905 14.451 1.00 77.31 223 GLU A CA 1
ATOM 1879 C C . GLU A 1 223 ? -2.046 -14.577 14.131 1.00 77.31 223 GLU A C 1
ATOM 1881 O O . GLU A 1 223 ? -1.601 -13.500 14.540 1.00 77.31 223 GLU A O 1
ATOM 1886 N N . PHE A 1 224 ? -3.147 -14.648 13.383 1.00 85.12 224 PHE A N 1
ATOM 1887 C CA . PHE A 1 224 ? -4.057 -13.528 13.162 1.00 85.12 224 PHE A CA 1
ATOM 1888 C C . PHE A 1 224 ? -5.475 -14.027 12.874 1.00 85.12 224 PHE A C 1
ATOM 1890 O O . PHE A 1 224 ? -5.663 -15.067 12.245 1.00 85.12 224 PHE A O 1
ATOM 1897 N N . ASP A 1 225 ? -6.472 -13.243 13.286 1.00 86.00 225 ASP A N 1
ATOM 1898 C CA . ASP A 1 225 ? -7.851 -13.437 12.836 1.00 86.00 225 ASP A CA 1
ATOM 1899 C C . ASP A 1 225 ? -8.089 -12.553 11.607 1.00 86.00 225 ASP A C 1
ATOM 1901 O O . ASP A 1 225 ? -7.662 -11.394 11.580 1.00 86.00 225 ASP A O 1
ATOM 1905 N N . VAL A 1 226 ? -8.778 -13.068 10.587 1.00 88.88 226 VAL A N 1
ATOM 1906 C CA . VAL A 1 226 ? -9.114 -12.296 9.384 1.00 88.88 226 VAL A CA 1
ATOM 1907 C C . VAL A 1 226 ? -10.527 -12.602 8.895 1.00 88.88 226 VAL A C 1
ATOM 1909 O O . VAL A 1 226 ? -10.989 -13.739 8.925 1.00 88.88 226 VAL A O 1
ATOM 1912 N N . TYR A 1 227 ? -11.200 -11.572 8.394 1.00 89.94 227 TYR A N 1
ATOM 1913 C CA . TYR A 1 227 ? -12.353 -11.704 7.509 1.00 89.94 227 TYR A CA 1
ATOM 1914 C C . TYR A 1 227 ? -12.267 -10.652 6.406 1.00 89.94 227 TYR A C 1
ATOM 1916 O O . TYR A 1 227 ? -11.533 -9.667 6.528 1.00 89.94 227 TYR A O 1
ATOM 1924 N N . PHE A 1 228 ? -13.029 -10.847 5.334 1.00 89.62 228 PHE A N 1
ATOM 1925 C CA . PHE A 1 228 ? -13.074 -9.914 4.216 1.00 89.62 228 PHE A CA 1
ATOM 1926 C C . PHE A 1 228 ? -14.407 -9.174 4.152 1.00 89.62 228 PHE A C 1
ATOM 1928 O O . PHE A 1 228 ? -15.452 -9.699 4.529 1.00 89.62 228 PHE A O 1
ATOM 1935 N N . VAL A 1 229 ? -14.369 -7.953 3.632 1.00 91.19 229 VAL A N 1
ATOM 1936 C CA . VAL A 1 229 ? -15.544 -7.125 3.352 1.00 91.19 229 VAL A CA 1
ATOM 1937 C C . VAL A 1 229 ? -15.501 -6.708 1.890 1.00 91.19 229 VAL A C 1
ATOM 1939 O O . VAL A 1 229 ? -14.505 -6.149 1.433 1.00 91.19 229 VAL A O 1
ATOM 1942 N N . LYS A 1 230 ? -16.561 -6.984 1.133 1.00 90.00 230 LYS A N 1
ATOM 1943 C CA . LYS A 1 230 ? -16.636 -6.656 -0.292 1.00 90.00 230 LYS A CA 1
ATOM 1944 C C . LYS A 1 230 ? -17.334 -5.313 -0.502 1.00 90.00 230 LYS A C 1
ATOM 1946 O O . LYS A 1 230 ? -18.450 -5.105 -0.035 1.00 90.00 230 LYS A O 1
ATOM 1951 N N . LYS A 1 231 ? -16.693 -4.426 -1.267 1.00 87.12 231 LYS A N 1
ATOM 1952 C CA . LYS A 1 231 ? -17.244 -3.146 -1.729 1.00 87.12 231 LYS A CA 1
ATOM 1953 C C . LYS A 1 231 ? -17.037 -3.026 -3.238 1.00 87.12 231 LYS A C 1
ATOM 1955 O O . LYS A 1 231 ? -15.971 -2.632 -3.707 1.00 87.12 231 LYS A O 1
ATOM 1960 N N . GLY A 1 232 ? -18.064 -3.378 -4.011 1.00 85.62 232 GLY A N 1
ATOM 1961 C CA . GLY A 1 232 ? -17.982 -3.390 -5.474 1.00 85.62 232 GLY A CA 1
ATOM 1962 C C . GLY A 1 232 ? -16.892 -4.347 -5.970 1.00 85.62 232 GLY A C 1
ATOM 1963 O O . GLY A 1 232 ? -16.980 -5.557 -5.749 1.00 85.62 232 GLY A O 1
ATOM 1964 N N . GLN A 1 233 ? -15.873 -3.795 -6.633 1.00 83.12 233 GLN A N 1
ATOM 1965 C CA . GLN A 1 233 ? -14.713 -4.539 -7.135 1.00 83.12 233 GLN A CA 1
ATOM 1966 C C . GLN A 1 233 ? -13.587 -4.719 -6.108 1.00 83.12 233 GLN A C 1
ATOM 1968 O O . GLN A 1 233 ? -12.670 -5.493 -6.352 1.00 83.12 233 GLN A O 1
ATOM 1973 N N . PHE A 1 234 ? -13.666 -4.040 -4.963 1.00 87.44 234 PHE A N 1
ATOM 1974 C CA . PHE A 1 234 ? -12.634 -4.081 -3.935 1.00 87.44 234 PHE A CA 1
ATOM 1975 C C . PHE A 1 234 ? -13.003 -5.044 -2.806 1.00 87.44 234 PHE A C 1
ATOM 1977 O O . PHE A 1 234 ? -14.175 -5.194 -2.437 1.00 87.44 234 PHE A O 1
ATOM 1984 N N . ARG A 1 235 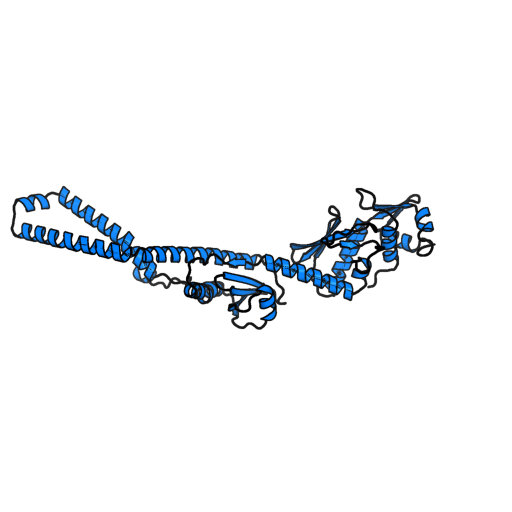? -11.985 -5.676 -2.226 1.00 88.75 235 ARG A N 1
ATOM 1985 C CA . ARG A 1 235 ? -12.072 -6.519 -1.033 1.00 88.75 235 ARG A CA 1
ATOM 1986 C C . ARG A 1 235 ? -11.192 -5.924 0.056 1.00 88.75 235 ARG A C 1
ATOM 1988 O O . ARG A 1 235 ? -10.017 -5.671 -0.165 1.00 88.75 235 ARG A O 1
ATOM 1995 N N . ILE A 1 236 ? -11.753 -5.723 1.236 1.00 90.31 236 ILE A N 1
ATOM 1996 C CA . ILE A 1 236 ? -11.047 -5.198 2.403 1.00 90.31 236 ILE A CA 1
ATOM 1997 C C . ILE A 1 236 ? -10.802 -6.368 3.349 1.00 90.31 236 ILE A C 1
ATOM 1999 O O . ILE A 1 236 ? -11.758 -6.921 3.889 1.00 90.31 236 ILE A O 1
ATOM 2003 N N . ALA A 1 237 ? -9.550 -6.755 3.558 1.00 89.31 237 ALA A N 1
ATOM 2004 C CA . ALA A 1 237 ? -9.174 -7.661 4.632 1.00 89.31 237 ALA A CA 1
ATOM 2005 C C . ALA A 1 237 ? -9.131 -6.892 5.953 1.00 89.31 237 ALA A C 1
ATOM 2007 O O . ALA A 1 237 ? -8.431 -5.884 6.073 1.00 89.31 237 ALA A O 1
ATOM 2008 N N . VAL A 1 238 ? -9.863 -7.386 6.947 1.00 91.56 238 VAL A N 1
ATOM 2009 C CA . VAL A 1 238 ? -9.878 -6.852 8.309 1.00 91.56 238 VAL A CA 1
ATOM 2010 C C . VAL A 1 238 ? -9.153 -7.841 9.205 1.00 91.56 238 VAL A C 1
ATOM 2012 O O . VAL A 1 238 ? -9.661 -8.923 9.497 1.00 91.56 238 VAL A O 1
ATOM 2015 N N . ILE A 1 239 ? -7.949 -7.477 9.629 1.00 89.50 239 ILE A N 1
ATOM 2016 C CA . ILE A 1 239 ? -6.998 -8.395 10.253 1.00 89.50 239 ILE A CA 1
ATOM 2017 C C . ILE A 1 239 ? -6.771 -7.970 11.695 1.00 89.50 239 ILE A C 1
ATOM 2019 O O . ILE A 1 239 ? -6.359 -6.839 11.951 1.00 89.50 239 ILE A O 1
ATOM 2023 N N . LYS A 1 240 ? -7.004 -8.868 12.646 1.00 89.19 240 LYS A N 1
ATOM 2024 C CA . LYS A 1 240 ? -6.684 -8.652 14.056 1.00 89.19 240 LYS A CA 1
ATOM 2025 C C . LYS A 1 240 ? -5.364 -9.328 14.392 1.00 89.19 240 LYS A C 1
ATOM 2027 O O . LYS A 1 240 ? -5.208 -10.528 14.191 1.00 89.19 240 LYS A O 1
ATOM 2032 N N . ILE A 1 241 ? -4.442 -8.544 14.940 1.00 87.19 241 ILE A N 1
ATOM 2033 C CA . ILE A 1 241 ? -3.124 -8.989 15.396 1.00 87.19 241 ILE A CA 1
ATOM 2034 C C . ILE A 1 241 ? -2.944 -8.446 16.809 1.00 87.19 241 ILE A C 1
ATOM 2036 O O . ILE A 1 241 ? -2.767 -7.237 16.983 1.00 87.19 241 ILE A O 1
ATOM 2040 N N . GLU A 1 242 ? -3.007 -9.323 17.810 1.00 82.88 242 GLU A N 1
ATOM 2041 C CA . GLU A 1 242 ? -2.921 -8.950 19.229 1.00 82.88 242 GLU A CA 1
ATOM 2042 C C . GLU A 1 242 ? -3.854 -7.763 19.574 1.00 82.88 242 GLU A C 1
ATOM 2044 O O . GLU A 1 242 ? -5.077 -7.865 19.461 1.00 82.88 242 GLU A O 1
ATOM 2049 N N . ASN A 1 243 ? -3.267 -6.615 19.938 1.00 81.94 243 ASN A N 1
ATOM 2050 C CA . ASN A 1 243 ? -3.943 -5.375 20.320 1.00 81.94 243 ASN A CA 1
ATOM 2051 C C . ASN A 1 243 ? -4.057 -4.370 19.161 1.00 81.94 243 ASN A C 1
ATOM 2053 O O . ASN A 1 243 ? -4.105 -3.157 19.387 1.00 81.94 243 ASN A O 1
ATOM 2057 N N . LYS A 1 244 ? -4.020 -4.839 17.911 1.00 88.31 244 LYS A N 1
ATOM 2058 C CA . LYS A 1 244 ? -4.100 -4.004 16.709 1.00 88.31 244 LYS A CA 1
ATOM 2059 C C . LYS A 1 244 ? -5.064 -4.606 15.700 1.00 88.31 244 LYS A C 1
ATOM 2061 O O . LYS A 1 244 ? -5.165 -5.821 15.559 1.00 88.31 244 LYS A O 1
ATOM 2066 N N . ILE A 1 245 ? -5.734 -3.733 14.958 1.00 89.88 245 ILE A N 1
ATOM 2067 C CA . ILE A 1 245 ? -6.591 -4.127 13.839 1.00 89.88 245 ILE A CA 1
ATOM 2068 C C . ILE A 1 245 ? -6.077 -3.412 12.593 1.00 89.88 245 ILE A C 1
ATOM 2070 O O . ILE A 1 245 ? -5.966 -2.186 12.588 1.00 89.88 245 ILE A O 1
ATOM 2074 N N . LYS A 1 246 ? -5.711 -4.174 11.565 1.00 90.38 246 LYS A N 1
ATOM 2075 C CA . LYS A 1 246 ? -5.210 -3.680 10.281 1.00 90.38 246 LYS A CA 1
ATOM 2076 C C . LYS A 1 246 ? -6.267 -3.840 9.200 1.00 90.38 246 LYS A C 1
ATOM 2078 O O . LYS A 1 246 ? -7.017 -4.815 9.202 1.00 90.38 246 LYS A O 1
ATOM 2083 N N . PHE A 1 247 ? -6.272 -2.904 8.262 1.00 90.50 247 PHE A N 1
ATOM 2084 C CA . PHE A 1 247 ? -7.126 -2.935 7.083 1.00 90.50 247 PHE A CA 1
ATOM 2085 C C . PHE A 1 247 ? -6.257 -2.937 5.836 1.00 90.50 247 PHE A C 1
ATOM 2087 O O . PHE A 1 247 ? -5.361 -2.101 5.698 1.00 90.50 247 PHE A O 1
ATOM 2094 N N . ILE A 1 248 ? -6.525 -3.883 4.942 1.00 88.00 248 ILE A N 1
ATOM 2095 C CA . ILE A 1 248 ? -5.778 -4.050 3.698 1.00 88.00 248 ILE A CA 1
ATOM 2096 C C . ILE A 1 248 ? -6.767 -4.164 2.549 1.00 88.00 248 ILE A C 1
ATOM 2098 O O . ILE A 1 248 ? -7.707 -4.949 2.629 1.00 88.00 248 ILE A O 1
ATOM 2102 N N . THR A 1 249 ? -6.556 -3.397 1.485 1.00 86.69 249 THR A N 1
ATOM 2103 C CA . THR A 1 249 ? -7.463 -3.368 0.337 1.00 86.69 249 THR A CA 1
ATOM 2104 C C . THR A 1 249 ? -6.848 -4.107 -0.843 1.00 86.69 249 THR A C 1
ATOM 2106 O O . THR A 1 249 ? -5.693 -3.882 -1.205 1.00 86.69 249 THR A O 1
ATOM 2109 N N . TYR A 1 250 ? -7.653 -4.973 -1.443 1.00 83.94 250 TYR A N 1
ATOM 2110 C CA . TYR A 1 250 ? -7.345 -5.738 -2.639 1.00 83.94 250 TYR A CA 1
ATOM 2111 C C . TYR A 1 250 ? -8.354 -5.419 -3.743 1.00 83.94 250 TYR A C 1
ATOM 2113 O O . TYR A 1 250 ? -9.522 -5.131 -3.458 1.00 83.94 250 TYR A O 1
ATOM 2121 N N . ASP A 1 251 ? -7.926 -5.490 -4.996 1.00 81.00 251 ASP A N 1
ATOM 2122 C CA . ASP A 1 251 ? -8.823 -5.494 -6.152 1.00 81.00 251 ASP A CA 1
ATOM 2123 C C . ASP A 1 251 ? -9.330 -6.917 -6.482 1.00 81.00 251 ASP A C 1
ATOM 2125 O O . ASP A 1 251 ? -9.163 -7.860 -5.702 1.00 81.00 251 ASP A O 1
ATOM 2129 N N . GLN A 1 252 ? -9.998 -7.084 -7.629 1.00 74.12 252 GLN A N 1
ATOM 2130 C CA . GLN A 1 252 ? -10.515 -8.387 -8.074 1.00 74.12 252 GLN A CA 1
ATOM 2131 C C . GLN A 1 252 ? -9.412 -9.393 -8.421 1.00 74.12 252 GLN A C 1
ATOM 2133 O O . GLN A 1 252 ? -9.668 -10.597 -8.393 1.00 74.12 252 GLN A O 1
ATOM 2138 N N . GLU A 1 253 ? -8.213 -8.908 -8.738 1.00 68.06 253 GLU A N 1
ATOM 2139 C CA . GLU A 1 253 ? -7.043 -9.706 -9.105 1.00 68.06 253 GLU A CA 1
ATOM 2140 C C . GLU A 1 253 ? -6.166 -10.023 -7.879 1.00 68.06 253 GLU A C 1
ATOM 2142 O O . GLU A 1 253 ? -5.068 -10.562 -8.015 1.00 68.06 253 GLU A O 1
ATOM 2147 N N . ASN A 1 254 ? -6.660 -9.728 -6.668 1.00 70.25 254 ASN A N 1
ATOM 2148 C CA . ASN A 1 254 ? -5.947 -9.877 -5.399 1.00 70.25 254 ASN A CA 1
ATOM 2149 C C . ASN A 1 254 ? -4.648 -9.049 -5.326 1.00 70.25 254 ASN A C 1
ATOM 2151 O O . ASN A 1 254 ? -3.719 -9.381 -4.582 1.00 70.25 254 ASN A O 1
ATOM 2155 N N . ILE A 1 255 ? -4.580 -7.943 -6.067 1.00 73.31 255 ILE A N 1
ATOM 2156 C CA . ILE A 1 255 ? -3.473 -6.993 -6.012 1.00 73.31 255 ILE A CA 1
ATOM 2157 C C . ILE A 1 255 ? -3.755 -5.985 -4.899 1.00 73.31 255 ILE A C 1
ATOM 2159 O O . ILE A 1 255 ? -4.871 -5.494 -4.745 1.00 73.31 255 ILE A O 1
ATOM 2163 N N . LEU A 1 256 ? -2.728 -5.688 -4.098 1.00 75.44 256 LEU A N 1
ATOM 2164 C CA . LEU A 1 256 ? -2.779 -4.642 -3.079 1.00 75.44 256 LEU A CA 1
ATOM 2165 C C . LEU A 1 256 ? -2.971 -3.284 -3.748 1.00 75.44 256 LEU A C 1
ATOM 2167 O O . LEU A 1 256 ? -2.098 -2.847 -4.500 1.00 75.44 256 LEU A O 1
ATOM 2171 N N . VAL A 1 257 ? -4.067 -2.608 -3.425 1.00 76.94 257 VAL A N 1
ATOM 2172 C CA . VAL A 1 257 ? -4.432 -1.322 -4.027 1.00 76.94 257 VAL A CA 1
ATOM 2173 C C . VAL A 1 257 ? -4.750 -0.282 -2.966 1.00 76.94 257 VAL A C 1
ATOM 2175 O O . VAL A 1 257 ? -5.254 -0.595 -1.886 1.00 76.94 257 VAL A O 1
ATOM 2178 N N . HIS A 1 258 ? -4.481 0.976 -3.297 1.00 75.94 258 HIS A N 1
ATOM 2179 C CA . HIS A 1 258 ? -4.924 2.124 -2.522 1.00 75.94 258 HIS A CA 1
ATOM 2180 C C . HIS A 1 258 ? -6.217 2.674 -3.134 1.00 75.94 258 HIS A C 1
ATOM 2182 O O . HIS A 1 258 ? -6.306 2.863 -4.343 1.00 75.94 258 HIS A O 1
ATOM 2188 N N . ASN A 1 259 ? -7.246 2.908 -2.318 1.00 82.44 259 ASN A N 1
ATOM 2189 C CA . ASN A 1 259 ? -8.506 3.473 -2.797 1.00 82.44 259 ASN A CA 1
ATOM 2190 C C . ASN A 1 259 ? -9.077 4.457 -1.773 1.00 82.44 259 ASN A C 1
ATOM 2192 O O . ASN A 1 259 ? -9.412 4.068 -0.652 1.00 82.44 259 ASN A O 1
ATOM 2196 N N . THR A 1 260 ? -9.247 5.710 -2.191 1.00 81.06 260 THR A N 1
ATOM 2197 C CA . THR A 1 260 ? -9.679 6.816 -1.326 1.00 81.06 260 THR A CA 1
ATOM 2198 C C . THR A 1 260 ? -11.082 6.605 -0.751 1.00 81.06 260 THR A C 1
ATOM 2200 O O . THR A 1 260 ? -11.341 6.932 0.404 1.00 81.06 260 THR A O 1
ATOM 2203 N N . ASP A 1 261 ? -12.005 5.997 -1.503 1.00 84.50 261 ASP A N 1
ATOM 2204 C CA . ASP A 1 261 ? -13.362 5.746 -1.004 1.00 84.50 261 ASP A CA 1
ATOM 2205 C C . ASP A 1 261 ? -13.395 4.658 0.072 1.00 84.50 261 ASP A C 1
ATOM 2207 O O . ASP A 1 261 ? -14.259 4.665 0.953 1.00 84.50 261 ASP A O 1
ATOM 2211 N N . VAL A 1 262 ? -12.524 3.656 -0.036 1.00 87.44 262 VAL A N 1
ATOM 2212 C CA . VAL A 1 262 ? -12.344 2.625 0.993 1.00 87.44 262 VAL A CA 1
ATOM 2213 C C . VAL A 1 262 ? -11.656 3.225 2.217 1.00 87.44 262 VAL A C 1
ATOM 2215 O O . VAL A 1 262 ? -12.113 3.005 3.339 1.00 87.44 262 VAL A O 1
ATOM 2218 N N . GLU A 1 263 ? -10.619 4.033 2.008 1.00 86.75 263 GLU A N 1
ATOM 2219 C CA . GLU A 1 263 ? -9.915 4.756 3.067 1.00 86.75 263 GLU A CA 1
ATOM 2220 C C . GLU A 1 263 ? -10.866 5.647 3.876 1.00 86.75 263 GLU A C 1
ATOM 2222 O O . GLU A 1 263 ? -10.905 5.538 5.100 1.00 86.75 263 GLU A O 1
ATOM 2227 N N . ASN A 1 264 ? -11.720 6.436 3.219 1.00 88.50 264 ASN A N 1
ATOM 2228 C CA . ASN A 1 264 ? -12.705 7.291 3.886 1.00 88.50 264 ASN A CA 1
ATOM 2229 C C . ASN A 1 264 ? -13.673 6.503 4.788 1.00 88.50 264 ASN A C 1
ATOM 2231 O O . ASN A 1 264 ? -14.008 6.950 5.891 1.00 88.50 264 ASN A O 1
ATOM 2235 N N . ILE A 1 265 ? -14.099 5.307 4.360 1.00 92.06 265 ILE A N 1
ATOM 2236 C CA . ILE A 1 265 ? -14.927 4.411 5.185 1.00 92.06 265 ILE A CA 1
ATOM 2237 C C . ILE A 1 265 ? -14.151 3.971 6.430 1.00 92.06 265 ILE A C 1
ATOM 2239 O O . ILE A 1 265 ? -14.675 4.023 7.543 1.00 92.06 265 ILE A O 1
ATOM 2243 N N . ILE A 1 266 ? -12.896 3.556 6.260 1.00 92.88 266 ILE A N 1
ATOM 2244 C CA . ILE A 1 266 ? -12.059 3.084 7.366 1.00 92.88 266 ILE A CA 1
ATOM 2245 C C . ILE A 1 266 ? -11.739 4.236 8.335 1.00 92.88 266 ILE A C 1
ATOM 2247 O O . ILE A 1 266 ? -11.788 4.041 9.548 1.00 92.88 266 ILE A O 1
ATOM 2251 N N . ILE A 1 267 ? -11.478 5.450 7.846 1.00 91.62 267 ILE A N 1
ATOM 2252 C CA . ILE A 1 267 ? -11.264 6.638 8.688 1.00 91.62 267 ILE A CA 1
ATOM 2253 C C . ILE A 1 267 ? -12.528 6.965 9.491 1.00 91.62 267 ILE A C 1
ATOM 2255 O O . ILE A 1 267 ? -12.453 7.153 10.704 1.00 91.62 267 ILE A O 1
ATOM 2259 N N . THR A 1 268 ? -13.702 6.927 8.860 1.00 93.06 268 THR A N 1
ATOM 2260 C CA . THR A 1 268 ? -14.980 7.140 9.560 1.00 93.06 268 THR A CA 1
ATOM 2261 C C . THR A 1 268 ? -15.202 6.089 10.656 1.00 93.06 268 THR A C 1
ATOM 2263 O O . THR A 1 268 ? -15.643 6.406 11.764 1.00 93.06 268 THR A O 1
ATOM 2266 N N . LEU A 1 269 ? -14.877 4.821 10.379 1.00 94.38 269 LEU A N 1
ATOM 2267 C CA . LEU A 1 269 ? -14.904 3.757 11.384 1.00 94.38 269 LEU A CA 1
ATOM 2268 C C . LEU A 1 269 ? -13.934 4.048 12.540 1.00 94.38 269 LEU A C 1
ATOM 2270 O O . LEU A 1 269 ? -14.296 3.853 13.701 1.00 94.38 269 LEU A O 1
ATOM 2274 N N . LYS A 1 270 ? -12.720 4.522 12.236 1.00 93.81 270 LYS A N 1
ATOM 2275 C CA . LYS A 1 270 ? -11.701 4.878 13.232 1.00 93.81 270 LYS A CA 1
ATOM 2276 C C . LYS A 1 270 ? -12.232 5.907 14.224 1.00 93.81 270 LYS A C 1
ATOM 2278 O O . LYS A 1 270 ? -12.120 5.697 15.428 1.00 93.81 270 LYS A O 1
ATOM 2283 N N . GLU A 1 271 ? -12.821 6.989 13.725 1.00 92.06 271 GLU A N 1
ATOM 2284 C CA . GLU A 1 271 ? -13.374 8.070 14.547 1.00 92.06 271 GLU A CA 1
ATOM 2285 C C . GLU A 1 271 ? -14.478 7.553 15.475 1.00 92.06 271 GLU A C 1
ATOM 2287 O O . GLU A 1 271 ? -14.394 7.721 16.694 1.00 92.06 271 GLU A O 1
ATOM 2292 N N . LYS A 1 272 ? -15.445 6.805 14.925 1.00 92.06 272 LYS A N 1
ATOM 2293 C CA . LYS A 1 272 ? -16.525 6.183 15.708 1.00 92.06 272 LYS A CA 1
ATOM 2294 C C . LYS A 1 272 ? -16.004 5.228 16.786 1.00 92.06 272 LYS A C 1
ATOM 2296 O O . LYS A 1 272 ? -16.538 5.187 17.896 1.00 92.06 272 LYS A O 1
ATOM 2301 N N . LEU A 1 273 ? -14.972 4.440 16.478 1.00 92.44 273 LEU A N 1
ATOM 2302 C CA . LEU A 1 273 ? -14.358 3.528 17.445 1.00 92.44 273 LEU A CA 1
ATOM 2303 C C . LEU A 1 273 ? -13.613 4.279 18.550 1.00 92.44 273 LEU A C 1
ATOM 2305 O O . LEU A 1 273 ? -13.720 3.887 19.709 1.00 92.44 273 LEU A O 1
ATOM 2309 N N . ILE A 1 274 ? -12.892 5.356 18.228 1.00 91.25 274 ILE A N 1
ATOM 2310 C CA . ILE A 1 274 ? -12.205 6.187 19.227 1.00 91.25 274 ILE A CA 1
ATOM 2311 C C . ILE A 1 274 ? -13.217 6.772 20.218 1.00 91.25 274 ILE A C 1
ATOM 2313 O O . ILE A 1 274 ? -13.003 6.697 21.428 1.00 91.25 274 ILE A O 1
ATOM 2317 N N . GLU A 1 275 ? -14.345 7.297 19.733 1.00 89.25 275 GLU A N 1
ATOM 2318 C CA . GLU A 1 275 ? -15.424 7.791 20.597 1.00 89.25 275 GLU A CA 1
ATOM 2319 C C . GLU A 1 275 ? -15.955 6.697 21.533 1.00 89.25 275 GLU A C 1
ATOM 2321 O O . GLU A 1 275 ? -16.088 6.919 22.740 1.00 89.25 275 GLU A O 1
ATOM 2326 N N . LYS A 1 276 ? -16.185 5.490 21.000 1.00 88.25 276 LYS A N 1
ATOM 2327 C CA . LYS A 1 276 ? -16.632 4.316 21.766 1.00 88.25 276 LYS A CA 1
ATOM 2328 C C . LYS A 1 276 ? -15.636 3.884 22.840 1.00 88.25 276 LYS A C 1
ATOM 2330 O O . LYS A 1 276 ? -16.027 3.616 23.975 1.00 88.25 276 LYS A O 1
ATOM 2335 N N . VAL A 1 277 ? -14.352 3.820 22.495 1.00 89.62 277 VAL A N 1
ATOM 2336 C CA . VAL A 1 277 ? -13.280 3.447 23.428 1.00 89.62 277 VAL A CA 1
ATOM 2337 C C . VAL A 1 277 ? -13.146 4.494 24.534 1.00 89.62 277 VAL A C 1
ATOM 2339 O O . VAL A 1 277 ? -13.006 4.143 25.705 1.00 89.62 277 VAL A O 1
ATOM 2342 N N . ASN A 1 278 ? -13.266 5.779 24.201 1.00 87.81 278 ASN A N 1
ATOM 2343 C CA . ASN A 1 278 ? -13.272 6.854 25.190 1.00 87.81 278 ASN A CA 1
ATOM 2344 C C . ASN A 1 278 ? -14.493 6.777 26.123 1.00 87.81 278 ASN A C 1
ATOM 2346 O O . ASN A 1 278 ? -14.350 6.951 27.335 1.00 87.81 278 ASN A O 1
ATOM 2350 N N . GLU A 1 279 ? -15.684 6.471 25.594 1.00 85.75 279 GLU A N 1
ATOM 2351 C CA . GLU A 1 279 ? -16.890 6.214 26.395 1.00 85.75 279 GLU A CA 1
ATOM 2352 C C . GLU A 1 279 ? -16.658 5.066 27.393 1.00 85.75 279 GLU A C 1
ATOM 2354 O O . GLU A 1 279 ? -16.915 5.226 28.591 1.00 85.75 279 GLU A O 1
ATOM 2359 N N . PHE A 1 280 ? -16.102 3.945 26.925 1.00 86.81 280 PHE A N 1
ATOM 2360 C CA . PHE A 1 280 ? -15.787 2.789 27.763 1.00 86.81 280 PHE A CA 1
ATOM 2361 C C . PHE A 1 280 ? -14.758 3.110 28.851 1.00 86.81 280 PHE A C 1
ATOM 2363 O O . PHE A 1 280 ? -14.969 2.792 30.022 1.00 86.81 280 PHE A O 1
ATOM 2370 N N . ASN A 1 281 ? -13.665 3.788 28.499 1.00 84.38 281 ASN A N 1
ATOM 2371 C CA . ASN A 1 281 ? -12.628 4.167 29.456 1.00 84.38 281 ASN A CA 1
ATOM 2372 C C . ASN A 1 281 ? -13.174 5.093 30.552 1.00 84.38 281 ASN A C 1
ATOM 2374 O O . ASN A 1 281 ? -12.863 4.910 31.732 1.00 84.38 281 ASN A O 1
ATOM 2378 N N . ASN A 1 282 ? -14.051 6.035 30.195 1.00 82.44 282 ASN A N 1
ATOM 2379 C CA . ASN A 1 282 ? -14.734 6.890 31.165 1.00 82.44 282 ASN A CA 1
ATOM 2380 C C . ASN A 1 282 ? -15.621 6.075 32.118 1.00 82.44 282 ASN A C 1
ATOM 2382 O O . ASN A 1 282 ? -15.569 6.270 33.334 1.00 82.44 282 ASN A O 1
ATOM 2386 N N . ILE A 1 283 ? -16.389 5.122 31.587 1.00 81.06 283 ILE A N 1
ATOM 2387 C CA . ILE A 1 283 ? -17.216 4.195 32.371 1.00 81.06 283 ILE A CA 1
ATOM 2388 C C . ILE A 1 283 ? -16.361 3.351 33.329 1.00 81.06 283 ILE A C 1
ATOM 2390 O O . ILE A 1 283 ? -16.652 3.258 34.526 1.00 81.06 283 ILE A O 1
ATOM 2394 N N . ARG A 1 284 ? -15.270 2.773 32.825 1.00 79.31 284 ARG A N 1
ATOM 2395 C CA . ARG A 1 284 ? -14.334 1.951 33.597 1.00 79.31 284 ARG A CA 1
ATOM 2396 C C . ARG A 1 284 ? -13.692 2.746 34.731 1.00 79.31 284 ARG A C 1
ATOM 2398 O O . ARG A 1 284 ? -13.575 2.221 35.836 1.00 79.31 284 ARG A O 1
ATOM 2405 N N . ASN A 1 285 ? -13.339 4.009 34.504 1.00 76.75 285 ASN A N 1
ATOM 2406 C CA . ASN A 1 285 ? -12.797 4.885 35.545 1.00 76.75 285 ASN A CA 1
ATOM 2407 C C . ASN A 1 285 ? -13.819 5.184 36.653 1.00 76.75 285 ASN A C 1
ATOM 2409 O O . ASN A 1 285 ? -13.470 5.118 37.832 1.00 76.75 285 ASN A O 1
ATOM 2413 N N . ILE A 1 286 ? -15.088 5.428 36.303 1.00 73.25 286 ILE A N 1
ATOM 2414 C CA . ILE A 1 286 ? -16.175 5.622 37.281 1.00 73.25 286 ILE A CA 1
ATOM 2415 C C . ILE A 1 286 ? -16.354 4.371 38.156 1.00 73.25 286 ILE A C 1
ATOM 2417 O O . ILE A 1 286 ? -16.470 4.482 39.381 1.00 73.25 286 ILE A O 1
ATOM 2421 N N . ASN A 1 287 ? -16.324 3.185 37.540 1.00 71.38 287 ASN A N 1
ATOM 2422 C CA . ASN A 1 287 ? -16.420 1.908 38.248 1.00 71.38 287 ASN A CA 1
ATOM 2423 C C . ASN A 1 287 ? -15.208 1.651 39.153 1.00 71.38 287 ASN A C 1
ATOM 2425 O O . ASN A 1 287 ? -15.378 1.314 40.325 1.00 71.38 287 ASN A O 1
ATOM 2429 N N . LYS A 1 288 ? -13.981 1.851 38.649 1.00 67.44 288 LYS A N 1
ATOM 2430 C CA . LYS A 1 288 ? -12.742 1.646 39.423 1.00 67.44 288 LYS A CA 1
ATOM 2431 C C . LYS A 1 288 ? -12.664 2.544 40.655 1.00 67.44 288 LYS A C 1
ATOM 2433 O O . LYS A 1 288 ? -12.233 2.091 41.711 1.00 67.44 288 LYS A O 1
ATOM 2438 N N . LEU A 1 289 ? -13.124 3.789 40.549 1.00 66.69 289 LEU A N 1
ATOM 2439 C CA . LEU A 1 289 ? -13.160 4.732 41.669 1.00 66.69 289 LEU A CA 1
ATOM 2440 C C . LEU A 1 289 ? -14.266 4.423 42.696 1.00 66.69 289 LEU A C 1
ATOM 2442 O O . LEU A 1 289 ? -14.411 5.165 43.669 1.00 66.69 289 LEU A O 1
ATOM 2446 N N . LYS A 1 290 ? -15.051 3.347 42.500 1.00 65.50 290 LYS A N 1
ATOM 2447 C CA . LYS A 1 290 ? -16.189 2.968 43.353 1.00 65.50 290 LYS A CA 1
ATOM 2448 C C . LYS A 1 290 ? -17.125 4.148 43.624 1.00 65.50 290 LYS A C 1
ATOM 2450 O O . LYS A 1 290 ? -17.719 4.239 44.695 1.00 65.50 290 LYS A O 1
ATOM 2455 N N . VAL A 1 291 ? -17.257 5.071 42.664 1.00 63.00 291 VAL A N 1
ATOM 2456 C CA . VAL A 1 291 ? -18.046 6.301 42.842 1.00 63.00 2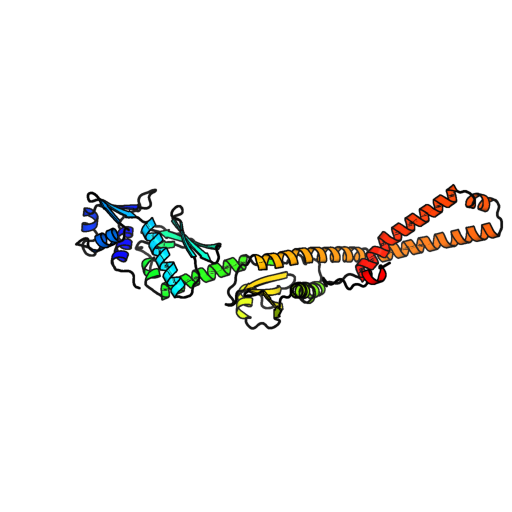91 VAL A CA 1
ATOM 2457 C C . VAL A 1 291 ? -19.488 5.942 43.171 1.00 63.00 291 VAL A C 1
ATOM 2459 O O . VAL A 1 291 ? -20.070 6.538 44.065 1.00 63.00 291 VAL A O 1
ATOM 2462 N N . ILE A 1 292 ? -20.036 4.902 42.540 1.00 63.31 292 ILE A N 1
ATOM 2463 C CA . ILE A 1 292 ? -21.393 4.424 42.821 1.00 63.31 292 ILE A CA 1
ATOM 2464 C C . ILE A 1 292 ? -21.515 3.876 44.248 1.00 63.31 292 ILE A C 1
ATOM 2466 O O . ILE A 1 292 ? -22.453 4.243 44.954 1.00 63.31 292 ILE A O 1
ATOM 2470 N N . ASP A 1 293 ? -20.569 3.052 44.707 1.00 64.38 293 ASP A N 1
ATOM 2471 C CA . ASP A 1 293 ? -20.599 2.504 46.070 1.00 64.38 293 ASP A CA 1
ATOM 2472 C C . ASP A 1 293 ? -20.428 3.602 47.123 1.00 64.38 293 ASP A C 1
ATOM 2474 O O . ASP A 1 293 ? -21.124 3.613 48.140 1.00 64.38 293 ASP A O 1
ATOM 2478 N N . ASN A 1 294 ? -19.520 4.546 46.878 1.00 67.12 294 ASN A N 1
ATOM 2479 C CA . ASN A 1 294 ? -19.269 5.670 47.770 1.00 67.12 294 ASN A CA 1
ATOM 2480 C C . ASN A 1 294 ? -20.473 6.612 47.813 1.00 67.12 294 ASN A C 1
ATOM 2482 O O . ASN A 1 294 ? -20.927 6.967 48.898 1.00 67.12 294 ASN A O 1
ATOM 2486 N N . SER A 1 295 ? -21.064 6.941 46.667 1.00 65.31 295 SER A N 1
ATOM 2487 C CA . SER A 1 295 ? -22.267 7.768 46.612 1.00 65.31 295 SER A CA 1
ATOM 2488 C C . SER A 1 295 ? -23.485 7.065 47.216 1.00 65.31 295 SER A C 1
ATOM 2490 O O . SER A 1 295 ? -24.275 7.709 47.902 1.00 65.31 295 SER A O 1
ATOM 2492 N N . ARG A 1 296 ? -23.623 5.738 47.059 1.00 66.38 296 ARG A N 1
ATOM 2493 C CA . ARG A 1 296 ? -24.665 4.948 47.737 1.00 66.38 296 ARG A CA 1
ATOM 2494 C C . ARG A 1 296 ? -24.497 4.995 49.255 1.00 66.38 296 ARG A C 1
ATOM 2496 O O . ARG A 1 296 ? -25.483 5.201 49.958 1.00 66.38 296 ARG A O 1
ATOM 2503 N N . LYS A 1 297 ? -23.269 4.852 49.762 1.00 69.06 297 LYS A N 1
ATOM 2504 C CA . LYS A 1 297 ? -22.966 4.983 51.198 1.00 69.06 297 LYS A CA 1
ATOM 2505 C C . LYS A 1 297 ? -23.263 6.385 51.721 1.00 69.06 297 LYS A C 1
ATOM 2507 O O . LYS A 1 297 ? -23.851 6.510 52.788 1.00 69.06 297 LYS A O 1
ATOM 2512 N N . VAL A 1 298 ? -22.909 7.430 50.970 1.00 67.12 298 VAL A N 1
ATOM 2513 C CA . VAL A 1 298 ? -23.221 8.823 51.330 1.00 67.12 298 VAL A CA 1
ATOM 2514 C C . VAL A 1 298 ? -24.734 9.055 51.356 1.00 67.12 298 VAL A C 1
ATOM 2516 O O . VAL A 1 298 ? -25.241 9.613 52.324 1.00 67.12 298 VAL A O 1
ATOM 2519 N N . ALA A 1 299 ? -25.479 8.566 50.359 1.00 66.62 299 ALA A N 1
ATOM 2520 C CA . ALA A 1 299 ? -26.940 8.659 50.336 1.00 66.62 299 ALA A CA 1
ATOM 2521 C C . ALA A 1 299 ? -27.593 7.895 51.504 1.00 66.62 299 ALA A C 1
ATOM 2523 O O . ALA A 1 299 ? -28.553 8.381 52.105 1.00 66.62 299 ALA A O 1
ATOM 2524 N N . GLN A 1 300 ? -27.057 6.725 51.868 1.00 69.81 300 GLN A N 1
ATOM 2525 C CA . GLN A 1 300 ? -27.487 5.969 53.048 1.00 69.81 300 GLN A CA 1
ATOM 2526 C C . GLN A 1 300 ? -27.202 6.729 54.348 1.00 69.81 300 GLN A C 1
ATOM 2528 O O . GLN A 1 300 ? -28.096 6.844 55.178 1.00 69.81 300 GLN A O 1
ATOM 2533 N N . LEU A 1 301 ? -26.004 7.300 54.504 1.00 70.94 301 LEU A N 1
ATOM 2534 C CA . LEU A 1 301 ? -25.636 8.153 55.641 1.00 70.94 301 LEU A CA 1
ATOM 2535 C C . LEU A 1 301 ? -26.574 9.357 55.772 1.00 70.94 301 LEU A C 1
ATOM 2537 O O . LEU A 1 301 ? -27.105 9.606 56.851 1.00 70.94 301 LEU A O 1
ATOM 2541 N N . LEU A 1 302 ? -26.836 10.060 54.668 1.00 68.69 302 LEU A N 1
ATOM 2542 C CA . LEU A 1 302 ? -27.784 11.174 54.640 1.00 68.69 302 LEU A CA 1
ATOM 2543 C C . LEU A 1 302 ? -29.197 10.721 55.014 1.00 68.69 302 LEU A C 1
ATOM 2545 O O . LEU A 1 302 ? -29.859 11.403 55.785 1.00 68.69 302 LEU A O 1
ATOM 2549 N N . SER A 1 303 ? -29.644 9.558 54.538 1.00 68.94 303 SER A N 1
ATOM 2550 C CA . SER A 1 303 ? -30.959 9.006 54.890 1.00 68.94 303 SER A CA 1
ATOM 2551 C C . SER A 1 303 ? -31.049 8.642 56.375 1.00 68.94 303 SER A C 1
ATOM 2553 O O . SER A 1 303 ? -32.042 8.962 57.020 1.00 68.94 303 SER A O 1
ATOM 2555 N N . ILE A 1 304 ? -29.999 8.040 56.945 1.00 74.88 304 ILE A N 1
ATOM 2556 C CA . ILE A 1 304 ? -29.912 7.709 58.377 1.00 74.88 304 ILE A CA 1
ATOM 2557 C C . ILE A 1 304 ? -29.964 8.969 59.246 1.00 74.88 304 ILE A C 1
ATOM 2559 O O . ILE A 1 304 ? -30.477 8.906 60.354 1.00 74.88 304 ILE A O 1
ATOM 2563 N N . ILE A 1 305 ? -29.462 10.108 58.766 1.00 73.19 305 ILE A N 1
ATOM 2564 C CA . ILE A 1 305 ? -29.495 11.377 59.507 1.00 73.19 305 ILE A CA 1
ATOM 2565 C C . ILE A 1 305 ? -30.836 12.098 59.305 1.00 73.19 305 ILE A C 1
ATOM 2567 O O . ILE A 1 305 ? -31.466 12.528 60.269 1.00 73.19 305 ILE A O 1
ATOM 2571 N N . LEU A 1 306 ? -31.299 12.220 58.060 1.00 72.25 306 LEU A N 1
ATOM 2572 C CA . LEU A 1 306 ? -32.482 13.007 57.706 1.00 72.25 306 LEU A CA 1
ATOM 2573 C C . LEU A 1 306 ? -33.793 12.340 58.132 1.00 72.25 306 LEU A C 1
ATOM 2575 O O . LEU A 1 306 ? -34.717 13.041 58.539 1.00 72.25 306 LEU A O 1
ATOM 2579 N N . VAL A 1 307 ? -33.896 11.007 58.072 1.00 78.06 307 VAL A N 1
ATOM 2580 C CA . VAL A 1 307 ? -35.135 10.291 58.426 1.00 78.06 307 VAL A CA 1
ATOM 2581 C C . VAL A 1 307 ? -35.485 10.452 59.914 1.00 78.06 307 VAL A C 1
ATOM 2583 O O . VAL A 1 307 ? -36.622 10.836 60.196 1.00 78.06 307 VAL A O 1
ATOM 2586 N N . PRO A 1 308 ? -34.562 10.258 60.878 1.00 75.56 308 PRO A N 1
ATOM 2587 C CA . PRO A 1 308 ? -34.836 10.534 62.286 1.00 75.56 308 PRO A CA 1
ATOM 2588 C C . PRO A 1 308 ? -35.113 12.008 62.561 1.00 75.56 308 PRO A C 1
ATOM 2590 O O . PRO A 1 308 ? -35.998 12.302 63.355 1.00 75.56 308 PRO A O 1
ATOM 2593 N N . ILE A 1 309 ? -34.415 12.937 61.896 1.00 74.50 309 ILE A N 1
ATOM 2594 C CA . ILE A 1 309 ? -34.681 14.377 62.041 1.00 74.50 309 ILE A CA 1
ATOM 2595 C C . ILE A 1 309 ? -36.109 14.700 61.590 1.00 74.50 309 ILE A C 1
ATOM 2597 O O . ILE A 1 309 ? -36.852 15.333 62.336 1.00 74.50 309 ILE A O 1
ATOM 2601 N N . ASN A 1 310 ? -36.535 14.205 60.425 1.00 75.00 310 ASN A N 1
ATOM 2602 C CA . ASN A 1 310 ? -37.914 14.352 59.956 1.00 75.00 310 ASN A CA 1
ATOM 2603 C C . ASN A 1 310 ? -38.915 13.706 60.924 1.00 75.00 310 ASN A C 1
ATOM 2605 O O . ASN A 1 310 ? -39.951 14.299 61.215 1.00 75.00 310 ASN A O 1
ATOM 2609 N N . GLY A 1 311 ? -38.604 12.516 61.446 1.00 77.44 311 GLY A N 1
ATOM 2610 C CA . GLY A 1 311 ? -39.436 11.819 62.427 1.00 77.44 311 GLY A CA 1
ATOM 2611 C C . GLY A 1 311 ? -39.588 12.600 63.734 1.00 77.44 311 GLY A C 1
ATOM 2612 O O . GLY A 1 311 ? -40.698 12.727 64.243 1.00 77.44 311 GLY A O 1
ATOM 2613 N N . LEU A 1 312 ? -38.499 13.185 64.239 1.00 75.62 312 LEU A N 1
ATOM 2614 C CA . LEU A 1 312 ? -38.487 14.037 65.429 1.00 75.62 312 LEU A CA 1
ATOM 2615 C C . LEU A 1 312 ? -39.257 15.338 65.204 1.00 75.62 312 LEU A C 1
ATOM 2617 O O . LEU A 1 312 ? -40.017 15.741 66.078 1.00 75.62 312 LEU A O 1
ATOM 2621 N N . ILE A 1 313 ? -39.113 15.966 64.035 1.00 74.44 313 ILE A N 1
ATOM 2622 C CA . ILE A 1 313 ? -39.886 17.157 63.661 1.00 74.44 313 ILE A CA 1
ATOM 2623 C C . ILE A 1 313 ? -41.383 16.821 63.602 1.00 74.44 313 ILE A C 1
ATOM 2625 O O . ILE A 1 313 ? -42.204 17.567 64.135 1.00 74.44 313 ILE A O 1
ATOM 2629 N N . PHE A 1 314 ? -41.747 15.681 63.008 1.00 77.38 314 PHE A N 1
ATOM 2630 C CA . PHE A 1 314 ? -43.136 15.236 62.904 1.00 77.38 314 PHE A CA 1
ATOM 2631 C C . PHE A 1 314 ? -43.748 14.922 64.279 1.00 77.38 314 PHE A C 1
ATOM 2633 O O . PHE A 1 314 ? -44.834 15.405 64.597 1.00 77.38 314 PHE A O 1
ATOM 2640 N N . LEU A 1 315 ? -43.027 14.179 65.127 1.00 75.81 315 LEU A N 1
ATOM 2641 C CA . LEU A 1 315 ? -43.419 13.892 66.512 1.00 75.81 315 LEU A CA 1
ATOM 2642 C C . LEU A 1 315 ? -43.565 15.168 67.343 1.00 75.81 315 LEU A C 1
ATOM 2644 O O . LEU A 1 315 ? -44.560 15.341 68.038 1.00 75.81 315 LEU A O 1
ATOM 2648 N N . ALA A 1 316 ? -42.604 16.084 67.253 1.00 70.38 316 ALA A N 1
ATOM 2649 C CA . ALA A 1 316 ? -42.639 17.340 67.988 1.00 70.38 316 ALA A CA 1
ATOM 2650 C C . ALA A 1 316 ? -43.797 18.254 67.563 1.00 70.38 316 ALA A C 1
ATOM 2652 O O . ALA A 1 316 ? -44.408 18.902 68.416 1.00 70.38 316 ALA A O 1
ATOM 2653 N N . ASN A 1 317 ? -44.132 18.265 66.269 1.00 70.81 317 ASN A N 1
ATOM 2654 C CA . ASN A 1 317 ? -45.322 18.942 65.760 1.00 70.81 317 ASN A CA 1
ATOM 2655 C C . ASN A 1 317 ? -46.609 18.277 66.266 1.00 70.81 317 ASN A C 1
ATOM 2657 O O . ASN A 1 317 ? -47.524 18.977 66.693 1.00 70.81 317 ASN A O 1
ATOM 2661 N N . SER A 1 318 ? -46.664 16.941 66.296 1.00 77.62 318 SER A N 1
ATOM 2662 C CA . SER A 1 318 ? -47.799 16.197 66.860 1.00 77.62 318 SER A CA 1
ATOM 2663 C C . SER A 1 318 ? -47.981 16.434 68.363 1.00 77.62 318 SER A C 1
ATOM 2665 O O . SER A 1 318 ? -49.108 16.413 68.851 1.00 77.62 318 SER A O 1
ATOM 2667 N N . LEU A 1 319 ? -46.890 16.658 69.101 1.00 81.81 319 LEU A N 1
ATOM 2668 C CA . LEU A 1 319 ? -46.893 16.944 70.539 1.00 81.81 319 LEU A CA 1
ATOM 2669 C C . LEU A 1 319 ? -47.101 18.437 70.860 1.00 81.81 319 LEU A C 1
ATOM 2671 O O . LEU A 1 319 ? -47.070 18.812 72.029 1.00 81.81 319 LEU A O 1
ATOM 2675 N N . ASN A 1 320 ? -47.327 19.291 69.851 1.00 72.88 320 ASN A N 1
ATOM 2676 C CA . ASN A 1 320 ? -47.517 20.742 69.999 1.00 72.88 320 ASN A CA 1
ATOM 2677 C C . ASN A 1 320 ? -46.393 21.451 70.788 1.00 72.88 320 ASN A C 1
ATOM 2679 O O . ASN A 1 320 ? -46.640 22.410 71.521 1.00 72.88 320 ASN A O 1
ATOM 2683 N N . ILE A 1 321 ? -45.139 21.020 70.625 1.00 77.19 321 ILE A N 1
ATOM 2684 C CA . ILE A 1 321 ? -43.998 21.674 71.280 1.00 77.19 321 ILE A CA 1
ATOM 2685 C C . ILE A 1 321 ? -43.792 23.065 70.657 1.00 77.19 321 ILE A C 1
ATOM 2687 O O . ILE A 1 321 ? -43.400 23.194 69.496 1.00 77.19 321 ILE A O 1
ATOM 2691 N N . SER A 1 322 ? -44.042 24.119 71.439 1.00 72.81 322 SER A N 1
ATOM 2692 C CA . SER A 1 322 ? -44.139 25.517 70.981 1.00 72.81 322 SER A CA 1
ATOM 2693 C C . SER A 1 322 ? -42.897 26.036 70.243 1.00 72.81 322 SER A C 1
ATOM 2695 O O . SER A 1 322 ? -43.026 26.717 69.227 1.00 72.81 322 SER A O 1
ATOM 2697 N N . PHE A 1 323 ? -41.697 25.673 70.700 1.00 72.50 323 PHE A N 1
ATOM 2698 C CA . PHE A 1 323 ? -40.436 26.069 70.061 1.00 72.50 323 PHE A CA 1
ATOM 2699 C C . PHE A 1 323 ? -40.238 25.434 68.672 1.00 72.50 323 PHE A C 1
ATOM 2701 O O . PHE A 1 323 ? -39.811 26.102 67.733 1.00 72.50 323 PHE A O 1
ATOM 2708 N N . ILE A 1 324 ? -40.593 24.156 68.504 1.00 69.56 324 ILE A N 1
ATOM 2709 C CA . ILE A 1 324 ? -40.436 23.449 67.220 1.00 69.56 324 ILE A CA 1
ATOM 2710 C C . ILE A 1 324 ? -41.485 23.921 66.208 1.00 69.56 324 ILE A C 1
ATOM 2712 O O . ILE A 1 324 ? -41.196 24.038 65.014 1.00 69.56 324 ILE A O 1
ATOM 2716 N N . LYS A 1 325 ? -42.670 24.295 66.695 1.00 67.44 325 LYS A N 1
ATOM 2717 C CA . LYS A 1 325 ? -43.719 24.915 65.887 1.00 67.44 325 LYS A CA 1
ATOM 2718 C C . LYS A 1 325 ? -43.271 26.262 65.303 1.00 67.44 325 LYS A C 1
ATOM 2720 O O . LYS A 1 325 ? -43.412 26.481 64.108 1.00 67.44 325 LYS A O 1
ATOM 2725 N N . GLN A 1 326 ? -42.596 27.104 66.093 1.00 70.88 326 GLN A N 1
ATOM 2726 C CA . GLN A 1 326 ? -42.002 28.357 65.595 1.00 70.88 326 GLN A CA 1
ATOM 2727 C C . GLN A 1 326 ? -40.911 28.139 64.534 1.00 70.88 326 GLN A C 1
ATOM 2729 O O . GLN A 1 326 ? -40.803 28.927 63.595 1.00 70.88 326 GLN A O 1
ATOM 2734 N N . ILE A 1 327 ? -40.103 27.081 64.657 1.00 70.50 327 ILE A N 1
ATOM 2735 C CA . ILE A 1 327 ? -39.057 26.754 63.673 1.00 70.50 327 ILE A CA 1
ATOM 2736 C C . ILE A 1 327 ? -39.667 26.234 62.367 1.00 70.50 327 ILE A C 1
ATOM 2738 O O . ILE A 1 327 ? -39.215 26.611 61.287 1.00 70.50 327 ILE A O 1
ATOM 2742 N N . THR A 1 328 ? -40.687 25.381 62.450 1.00 67.31 328 THR A N 1
ATOM 2743 C CA . THR A 1 328 ? -41.331 24.769 61.277 1.00 67.31 328 THR A CA 1
ATOM 2744 C C . THR A 1 328 ? -42.285 25.716 60.546 1.00 67.31 328 THR A C 1
ATOM 2746 O O . THR A 1 328 ? -42.388 25.639 59.324 1.00 67.31 328 THR A O 1
ATOM 2749 N N . GLU A 1 329 ? -42.925 26.654 61.250 1.00 72.62 329 GLU A N 1
ATOM 2750 C CA . GLU A 1 329 ? -43.758 27.714 60.657 1.00 72.62 329 GLU A CA 1
ATOM 2751 C C . GLU A 1 329 ? -42.922 28.864 60.057 1.00 72.62 329 GLU A C 1
ATOM 2753 O O . GLU A 1 329 ? -43.438 29.700 59.306 1.00 72.62 329 GLU A O 1
ATOM 2758 N N . ASN A 1 330 ? -41.611 28.907 60.330 1.00 78.25 330 ASN A N 1
ATOM 2759 C CA . ASN A 1 330 ? -40.715 29.887 59.733 1.00 78.25 330 ASN A CA 1
ATOM 2760 C C . ASN A 1 330 ? -40.488 29.580 58.244 1.00 78.25 330 ASN A C 1
ATOM 2762 O O . ASN A 1 330 ? -39.757 28.659 57.870 1.00 78.25 330 ASN A O 1
ATOM 2766 N N . LYS A 1 331 ? -41.068 30.423 57.380 1.00 77.06 331 LYS A N 1
ATOM 2767 C CA . LYS A 1 331 ? -40.960 30.303 55.918 1.00 77.06 331 LYS A CA 1
ATOM 2768 C C . LYS A 1 331 ? -39.511 30.206 55.425 1.00 77.06 331 LYS A C 1
ATOM 2770 O O . LYS A 1 331 ? -39.267 29.481 54.467 1.00 77.06 331 LYS A O 1
ATOM 2775 N N . LEU A 1 332 ? -38.552 30.889 56.060 1.00 78.31 332 LEU A N 1
ATOM 2776 C CA . LEU A 1 332 ? -37.137 30.820 55.666 1.00 78.31 332 LEU A CA 1
ATOM 2777 C C . LEU A 1 332 ? -36.538 29.431 55.912 1.00 78.31 332 LEU A C 1
ATOM 2779 O O . LEU A 1 332 ? -35.814 28.920 55.062 1.00 78.31 332 LEU A O 1
ATOM 2783 N N . VAL A 1 333 ? -36.869 28.803 57.043 1.00 77.56 333 VAL A N 1
ATOM 2784 C CA . VAL A 1 333 ? -36.397 27.451 57.388 1.00 77.56 333 VAL A CA 1
ATOM 2785 C C . VAL A 1 333 ? -37.015 26.420 56.447 1.00 77.56 333 VAL A C 1
ATOM 2787 O O . VAL A 1 333 ? -36.308 25.555 55.932 1.00 77.56 333 VAL A O 1
ATOM 2790 N N . PHE A 1 334 ? -38.311 26.555 56.152 1.00 75.69 334 PHE A N 1
ATOM 2791 C CA . PHE A 1 334 ? -39.005 25.698 55.192 1.00 75.69 334 PHE A CA 1
ATOM 2792 C C . PHE A 1 334 ? -38.372 25.764 53.792 1.00 75.69 334 PHE A C 1
ATOM 2794 O O . PHE A 1 334 ? -38.021 24.730 53.222 1.00 75.69 334 PHE A O 1
ATOM 2801 N N . TRP A 1 335 ? -38.160 26.971 53.253 1.00 80.00 335 TRP A N 1
ATOM 2802 C CA . TRP A 1 335 ? -37.515 27.150 51.947 1.00 80.00 335 TRP A CA 1
ATOM 2803 C C . TRP A 1 335 ? -36.056 26.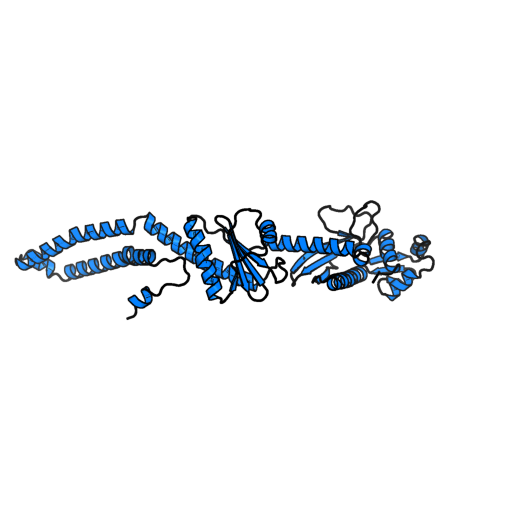681 51.938 1.00 80.00 335 TRP A C 1
ATOM 2805 O O . TRP A 1 335 ? -35.618 26.094 50.950 1.00 80.00 335 TRP A O 1
ATOM 2815 N N . GLY A 1 336 ? -35.319 26.877 53.035 1.00 80.88 336 GLY A N 1
ATOM 2816 C CA . GLY A 1 336 ? -33.951 26.378 53.183 1.00 80.88 336 GLY A CA 1
ATOM 2817 C C . GLY A 1 336 ? -33.872 24.850 53.126 1.00 80.88 336 GLY A C 1
ATOM 2818 O O . GLY A 1 336 ? -33.038 24.303 52.405 1.00 80.88 336 GLY A O 1
ATOM 2819 N N . LEU A 1 337 ? -34.782 24.154 53.815 1.00 75.69 337 LEU A N 1
ATOM 2820 C CA . LEU A 1 337 ? -34.885 22.694 53.751 1.00 75.69 337 LEU A CA 1
ATOM 2821 C C . LEU A 1 337 ? -35.293 22.220 52.351 1.00 75.69 337 LEU A C 1
ATOM 2823 O O . LEU A 1 337 ? -34.668 21.305 51.820 1.00 75.69 337 LEU A O 1
ATOM 2827 N N . ALA A 1 338 ? -36.282 22.862 51.722 1.00 79.06 338 ALA A N 1
ATOM 2828 C CA . ALA A 1 338 ? -36.710 22.525 50.364 1.00 79.06 338 ALA A CA 1
ATOM 2829 C C . ALA A 1 338 ? -35.563 22.662 49.342 1.00 79.06 338 ALA A C 1
ATOM 2831 O O . ALA A 1 338 ? -35.346 21.759 48.534 1.00 79.06 338 ALA A O 1
ATOM 2832 N N . LEU A 1 339 ? -34.779 23.744 49.415 1.00 83.19 339 LEU A N 1
ATOM 2833 C CA . LEU A 1 339 ? -33.603 23.947 48.563 1.00 83.19 339 LEU A CA 1
ATOM 2834 C C . LEU A 1 339 ? -32.548 22.853 48.784 1.00 83.19 339 LEU A C 1
ATOM 2836 O O . LEU A 1 339 ? -31.984 22.326 47.825 1.00 83.19 339 LEU A O 1
ATOM 2840 N N . LEU A 1 340 ? -32.307 22.478 50.042 1.00 78.75 340 LEU A N 1
ATOM 2841 C CA . LEU A 1 340 ? -31.345 21.439 50.403 1.00 78.75 340 LEU A CA 1
ATOM 2842 C C . LEU A 1 340 ? -31.769 20.061 49.861 1.00 78.75 340 LEU A C 1
ATOM 2844 O O . LEU A 1 340 ? -30.928 19.319 49.345 1.00 78.75 340 LEU A O 1
ATOM 2848 N N . TYR A 1 341 ? -33.070 19.751 49.876 1.00 77.56 341 TYR A N 1
ATOM 2849 C CA . TYR A 1 341 ? -33.624 18.560 49.220 1.00 77.56 341 TYR A CA 1
ATOM 2850 C C . TYR A 1 341 ? -33.448 18.590 47.696 1.00 77.56 341 TYR A C 1
ATOM 2852 O O . TYR A 1 341 ? -33.057 17.585 47.107 1.00 77.56 341 TYR A O 1
ATOM 2860 N N . ILE A 1 342 ? -33.677 19.732 47.042 1.00 82.56 342 ILE A N 1
ATOM 2861 C CA . ILE A 1 342 ? -33.497 19.856 45.586 1.00 82.56 342 ILE A CA 1
ATOM 2862 C C . ILE A 1 342 ? -32.026 19.645 45.200 1.00 82.56 342 ILE A C 1
ATOM 2864 O O . ILE A 1 342 ? -31.731 18.878 44.284 1.00 82.56 342 ILE A O 1
ATOM 2868 N N . ILE A 1 343 ? -31.092 20.276 45.917 1.00 81.44 343 ILE A N 1
ATOM 2869 C CA . ILE A 1 343 ? -29.651 20.151 45.656 1.00 81.44 343 ILE A CA 1
ATOM 2870 C C . ILE A 1 343 ? -29.185 18.705 45.850 1.00 81.44 343 ILE A C 1
ATOM 2872 O O . ILE A 1 343 ? -28.503 18.156 44.984 1.00 81.44 343 ILE A O 1
ATOM 2876 N N . THR A 1 344 ? -29.573 18.064 46.956 1.00 77.25 344 THR A N 1
ATOM 2877 C CA . THR A 1 344 ? -29.215 16.659 47.219 1.00 77.25 344 THR A CA 1
ATOM 2878 C C . THR A 1 344 ? -29.813 15.715 46.177 1.00 77.25 344 THR A C 1
ATOM 2880 O O . THR A 1 344 ? -29.135 14.782 45.738 1.00 77.25 344 THR A O 1
ATOM 2883 N N . PHE A 1 345 ? -31.031 15.980 45.703 1.00 78.12 345 PHE A N 1
ATOM 2884 C CA . PHE A 1 345 ? -31.659 15.208 44.634 1.00 78.12 345 PHE A CA 1
ATOM 2885 C C . PHE A 1 345 ? -30.919 15.352 43.295 1.00 78.12 345 PHE A C 1
ATOM 2887 O O . PHE A 1 345 ? -30.582 14.344 42.672 1.00 78.12 345 PHE A O 1
ATOM 2894 N N . ILE A 1 346 ? -30.577 16.579 42.881 1.00 80.12 346 ILE A N 1
ATOM 2895 C CA . ILE A 1 346 ? -29.804 16.839 41.652 1.00 80.12 346 ILE A CA 1
ATOM 2896 C C . ILE A 1 346 ? -28.421 16.183 41.728 1.00 80.12 346 ILE A C 1
ATOM 2898 O O . ILE A 1 346 ? -28.001 15.518 40.776 1.00 80.12 346 ILE A O 1
ATOM 2902 N N . LEU A 1 347 ? -27.725 16.316 42.861 1.00 74.56 347 LEU A N 1
ATOM 2903 C CA . LEU A 1 347 ? -26.438 15.656 43.097 1.00 74.56 347 LEU A CA 1
ATOM 2904 C C . LEU A 1 347 ? -26.567 14.139 42.973 1.00 74.56 347 LEU A C 1
ATOM 2906 O O . LEU A 1 347 ? -25.765 13.511 42.288 1.00 74.56 347 LEU A O 1
ATOM 2910 N N . THR A 1 348 ? -27.600 13.543 43.567 1.00 72.25 348 THR A N 1
ATOM 2911 C CA . THR A 1 348 ? -27.828 12.094 43.491 1.00 72.25 348 THR A CA 1
ATOM 2912 C C . THR A 1 348 ? -28.097 11.641 42.055 1.00 72.25 348 THR A C 1
ATOM 2914 O O . THR A 1 348 ? -27.516 10.658 41.596 1.00 72.25 348 THR A O 1
ATOM 2917 N N . ILE A 1 349 ? -28.920 12.371 41.296 1.00 75.38 349 ILE A N 1
ATOM 2918 C CA . ILE A 1 349 ? -29.189 12.040 39.891 1.00 75.38 349 ILE A CA 1
ATOM 2919 C C . ILE A 1 349 ? -27.905 12.108 39.061 1.00 75.38 349 ILE A C 1
ATOM 2921 O O . ILE A 1 349 ? -27.573 11.160 38.349 1.00 75.38 349 ILE A O 1
ATOM 2925 N N . THR A 1 350 ? -27.174 13.215 39.158 1.00 74.81 350 THR A N 1
ATOM 2926 C CA . THR A 1 350 ? -25.993 13.477 38.321 1.00 74.81 350 THR A CA 1
ATOM 2927 C C . THR A 1 350 ? -24.798 12.589 38.666 1.00 74.81 350 THR A C 1
ATOM 2929 O O . THR A 1 350 ? -24.068 12.190 37.762 1.00 74.81 350 THR A O 1
ATOM 2932 N N . THR A 1 351 ? -24.614 12.231 39.940 1.00 69.25 351 THR A N 1
ATOM 2933 C CA . THR A 1 351 ? -23.454 11.444 40.400 1.00 69.25 351 THR A CA 1
ATOM 2934 C C . THR A 1 351 ? -23.726 9.947 40.533 1.00 69.25 351 THR A C 1
ATOM 2936 O O . THR A 1 351 ? -22.784 9.159 40.466 1.00 69.25 351 THR A O 1
ATOM 2939 N N . VAL A 1 352 ? -24.987 9.530 40.702 1.00 68.56 352 VAL A N 1
ATOM 2940 C CA . VAL A 1 352 ? -25.348 8.117 40.915 1.00 68.56 352 VAL A CA 1
ATOM 2941 C C . VAL A 1 352 ? -26.165 7.576 39.762 1.00 68.56 352 VAL A C 1
ATOM 2943 O O . VAL A 1 352 ? -25.753 6.610 39.120 1.00 68.56 352 VAL A O 1
ATOM 2946 N N . VAL A 1 353 ? -27.313 8.193 39.481 1.00 70.94 353 VAL A N 1
ATOM 2947 C CA . VAL A 1 353 ? -28.286 7.640 38.530 1.00 70.94 353 VAL A CA 1
ATOM 2948 C C . VAL A 1 353 ? -27.732 7.683 37.109 1.00 70.94 353 VAL A C 1
ATOM 2950 O O . VAL A 1 353 ? -27.669 6.646 36.454 1.00 70.94 353 VAL A O 1
ATOM 2953 N N . VAL A 1 354 ? -27.272 8.848 36.643 1.00 74.88 354 VAL A N 1
ATOM 2954 C CA . VAL A 1 354 ? -26.761 9.016 35.273 1.00 74.88 354 VAL A CA 1
ATOM 2955 C C . VAL A 1 354 ? -25.565 8.094 34.992 1.00 74.88 354 VAL A C 1
ATOM 2957 O O . VAL A 1 354 ? -25.612 7.380 33.987 1.00 74.88 354 VAL A O 1
ATOM 2960 N N . PRO A 1 355 ? -24.524 8.021 35.845 1.00 69.19 355 PRO A N 1
ATOM 2961 C CA . PRO A 1 355 ? -23.417 7.097 35.621 1.00 69.19 355 PRO A CA 1
ATOM 2962 C C . PRO A 1 355 ? -23.842 5.627 35.656 1.00 69.19 355 PRO A C 1
ATOM 2964 O O . PRO A 1 355 ? -23.442 4.872 34.775 1.00 69.19 355 PRO A O 1
ATOM 2967 N N . SER A 1 356 ? -24.700 5.228 36.603 1.00 69.00 356 SER A N 1
ATOM 2968 C CA . SER A 1 356 ? -25.185 3.840 36.702 1.00 69.00 356 SER A CA 1
ATOM 2969 C C . SER A 1 356 ? -25.972 3.418 35.462 1.00 69.00 356 SER A C 1
ATOM 2971 O O . SER A 1 356 ? -25.796 2.312 34.955 1.00 69.00 356 SER A O 1
ATOM 2973 N N . VAL A 1 357 ? -26.810 4.314 34.928 1.00 73.38 357 VAL A N 1
ATOM 2974 C CA . VAL A 1 357 ? -27.518 4.080 33.665 1.00 73.38 357 VAL A CA 1
ATOM 2975 C C . VAL A 1 357 ? -26.522 3.947 32.513 1.00 73.38 357 VAL A C 1
ATOM 2977 O O . VAL A 1 357 ? -26.648 3.016 31.724 1.00 73.38 357 VAL A O 1
ATOM 2980 N N . ARG A 1 358 ? -25.509 4.821 32.421 1.00 73.00 358 ARG A N 1
ATOM 2981 C CA . ARG A 1 358 ? -24.470 4.738 31.376 1.00 73.00 358 ARG A CA 1
ATOM 2982 C C . ARG A 1 358 ? -23.694 3.420 31.427 1.00 73.00 358 ARG A C 1
ATOM 2984 O O . ARG A 1 358 ? -23.520 2.799 30.388 1.00 73.00 358 ARG A O 1
ATOM 2991 N N . ILE A 1 359 ? -23.301 2.961 32.616 1.00 74.31 359 ILE A N 1
ATOM 2992 C CA . ILE A 1 359 ? -22.627 1.667 32.815 1.00 74.31 359 ILE A CA 1
ATOM 2993 C C . ILE A 1 359 ? -23.511 0.508 32.348 1.00 74.31 359 ILE A C 1
ATOM 2995 O O . ILE A 1 359 ? -23.074 -0.312 31.549 1.00 74.31 359 ILE A O 1
ATOM 2999 N N . ASN A 1 360 ? -24.767 0.461 32.799 1.00 70.94 360 ASN A N 1
ATOM 3000 C CA . ASN A 1 360 ? -25.665 -0.660 32.503 1.00 70.94 360 ASN A CA 1
ATOM 3001 C C . ASN A 1 360 ? -26.152 -0.694 31.049 1.00 70.94 360 ASN A C 1
ATOM 3003 O O . ASN A 1 360 ? -26.644 -1.722 30.589 1.00 70.94 360 ASN A O 1
ATOM 3007 N N . THR A 1 361 ? -26.077 0.430 30.337 1.00 75.19 361 THR A N 1
ATOM 3008 C CA . THR A 1 361 ? -26.538 0.538 28.945 1.00 75.19 361 THR A CA 1
ATOM 3009 C C . THR A 1 361 ? -25.406 0.488 27.931 1.00 75.19 361 THR A C 1
ATOM 3011 O O . THR A 1 361 ? -25.681 0.411 26.731 1.00 75.19 361 THR A O 1
ATOM 3014 N N . PHE A 1 362 ? -24.150 0.512 28.381 1.00 81.62 362 PHE A N 1
ATOM 3015 C CA . PHE A 1 362 ? -23.019 0.402 27.479 1.00 81.62 362 PHE A CA 1
ATOM 3016 C C . PHE A 1 362 ? -23.009 -0.966 26.799 1.00 81.62 362 PHE A C 1
ATOM 3018 O O . PHE A 1 362 ? -23.126 -2.017 27.424 1.00 81.62 362 PHE A O 1
ATOM 3025 N N . SER A 1 363 ? -22.855 -0.930 25.484 1.00 82.50 363 SER A N 1
ATOM 3026 C CA . SER A 1 363 ? -22.649 -2.091 24.634 1.00 82.50 363 SER A CA 1
ATOM 3027 C C . SER A 1 363 ? -21.593 -1.721 23.613 1.00 82.50 363 SER A C 1
ATOM 3029 O O . SER A 1 363 ? -21.568 -0.580 23.158 1.00 82.50 363 SER A O 1
ATOM 3031 N N . TRP A 1 364 ? -20.743 -2.662 23.226 1.00 83.44 364 TRP A N 1
ATOM 3032 C CA . TRP A 1 364 ? -19.788 -2.447 22.143 1.00 83.44 364 TRP A CA 1
ATOM 3033 C C . TRP A 1 364 ? -20.470 -2.273 20.773 1.00 83.44 364 TRP A C 1
ATOM 3035 O O . TRP A 1 364 ? -19.862 -1.726 19.858 1.00 83.44 364 TRP A O 1
ATOM 3045 N N . SER A 1 365 ? -21.747 -2.640 20.643 1.00 82.31 365 SER A N 1
ATOM 3046 C CA . SER A 1 365 ? -22.535 -2.430 19.427 1.00 82.31 365 SER A CA 1
ATOM 3047 C C . SER A 1 365 ? -22.748 -0.942 19.110 1.00 82.31 365 SER A C 1
ATOM 3049 O O . SER A 1 365 ? -22.976 -0.122 20.010 1.00 82.31 365 SER A O 1
ATOM 3051 N N . PHE A 1 366 ? -22.720 -0.590 17.817 1.00 79.12 366 PHE A N 1
ATOM 3052 C CA . PHE A 1 366 ? -23.182 0.727 17.349 1.00 79.12 366 PHE A CA 1
ATOM 3053 C C . PHE A 1 366 ? -24.709 0.855 17.427 1.00 79.12 366 PHE A C 1
ATOM 3055 O O . PHE A 1 366 ? -25.243 1.960 17.578 1.00 79.12 366 PHE A O 1
ATOM 3062 N N . TYR A 1 367 ? -25.419 -0.274 17.451 1.00 66.25 367 TYR A N 1
ATOM 3063 C CA . TYR A 1 367 ? -26.850 -0.317 17.672 1.00 66.25 367 TYR A CA 1
ATOM 3064 C C . TYR A 1 367 ? -27.165 -0.075 19.153 1.00 66.25 367 TYR A C 1
ATOM 3066 O O . TYR A 1 367 ? -27.114 -0.971 20.000 1.00 66.25 367 TYR A O 1
ATOM 3074 N N . LYS A 1 368 ? -27.567 1.153 19.496 1.00 55.97 368 LYS A N 1
ATOM 3075 C CA . LYS A 1 368 ? -28.219 1.401 20.787 1.00 55.97 368 LYS A CA 1
ATOM 3076 C C . LYS A 1 368 ? -29.521 0.606 20.820 1.00 55.97 368 LYS A C 1
ATOM 3078 O O . LYS A 1 368 ? -30.518 1.044 20.248 1.00 55.97 368 LYS A O 1
ATOM 3083 N N . LYS A 1 369 ? -29.549 -0.524 21.542 1.00 49.56 369 LYS A N 1
ATOM 3084 C CA . LYS A 1 369 ? -30.812 -1.162 21.940 1.00 49.56 369 LYS A CA 1
ATOM 3085 C C . LYS A 1 369 ? -31.684 -0.082 22.570 1.00 49.56 369 LYS A C 1
ATOM 3087 O O . LYS A 1 369 ? -31.342 0.498 23.599 1.00 49.56 369 LYS A O 1
ATOM 3092 N N . THR A 1 370 ? -32.797 0.194 21.907 1.00 44.59 370 THR A N 1
ATOM 3093 C CA . THR A 1 370 ? -33.796 1.233 22.164 1.00 44.59 370 THR A CA 1
ATOM 3094 C C . THR A 1 370 ? -34.549 1.008 23.484 1.00 44.59 370 THR A C 1
ATOM 3096 O O . THR A 1 370 ? -35.773 1.040 23.523 1.00 44.59 370 THR A O 1
ATOM 3099 N N . LEU A 1 371 ? -33.852 0.730 24.586 1.00 42.75 371 LEU A N 1
ATOM 3100 C CA . LEU A 1 371 ? -34.446 0.585 25.914 1.00 42.75 371 LEU A CA 1
ATOM 3101 C C . LEU A 1 371 ? -34.736 1.965 26.521 1.00 42.75 371 LEU A C 1
ATOM 3103 O O . LEU A 1 371 ? -35.827 2.188 27.035 1.00 42.75 371 LEU A O 1
ATOM 3107 N N . LEU A 1 372 ? -33.839 2.940 26.337 1.00 42.06 372 LEU A N 1
ATOM 3108 C CA . LEU A 1 372 ? -34.032 4.307 26.844 1.00 42.06 372 LEU A CA 1
ATOM 3109 C C . LEU A 1 372 ? -35.101 5.107 26.079 1.00 42.06 372 LEU A C 1
ATOM 3111 O O . LEU A 1 372 ? -35.860 5.839 26.703 1.00 42.06 372 LEU A O 1
ATOM 3115 N N . LYS A 1 373 ? -35.241 4.922 24.757 1.00 41.81 373 LYS A N 1
ATOM 3116 C CA . LYS A 1 373 ? -36.314 5.574 23.973 1.00 41.81 373 LYS A CA 1
ATOM 3117 C C . LYS A 1 373 ? -37.709 5.036 24.328 1.00 41.81 373 LYS A C 1
ATOM 3119 O O . LYS A 1 373 ? -38.683 5.759 24.204 1.00 41.81 373 LYS A O 1
ATOM 3124 N N . LYS A 1 374 ? -37.809 3.785 24.797 1.00 39.44 374 LYS A N 1
ATOM 3125 C CA . LYS A 1 374 ? -39.068 3.217 25.310 1.00 39.44 374 LYS A CA 1
ATOM 3126 C C . LYS A 1 374 ? -39.371 3.626 26.752 1.00 39.44 374 LYS A C 1
ATOM 3128 O O . LYS A 1 374 ? -40.539 3.715 27.098 1.00 39.44 374 LYS A O 1
ATOM 3133 N N . MET A 1 375 ? -38.352 3.871 27.578 1.00 36.78 375 MET A N 1
ATOM 3134 C CA . MET A 1 375 ? -38.545 4.284 28.975 1.00 36.78 375 MET A CA 1
ATOM 3135 C C . MET A 1 375 ? -38.800 5.789 29.155 1.00 36.78 375 MET A C 1
ATOM 3137 O O . MET A 1 375 ? -39.374 6.164 30.170 1.00 36.78 375 MET A O 1
ATOM 3141 N N . PHE A 1 376 ? -38.405 6.637 28.197 1.00 37.41 376 PHE A N 1
ATOM 3142 C CA . PHE A 1 376 ? -38.549 8.100 28.289 1.00 37.41 376 PHE A CA 1
ATOM 3143 C C . PHE A 1 376 ? -39.421 8.742 27.196 1.00 37.41 376 PHE A C 1
ATOM 3145 O O . PHE A 1 376 ? -39.438 9.966 27.088 1.00 37.41 376 PHE A O 1
ATOM 3152 N N . ASN A 1 377 ? -40.168 7.960 26.411 1.00 29.11 377 ASN A N 1
ATOM 3153 C CA . ASN A 1 377 ? -41.268 8.524 25.626 1.00 29.11 377 ASN A CA 1
ATOM 3154 C C . ASN A 1 377 ? -42.429 8.863 26.574 1.00 29.11 377 ASN A C 1
ATOM 3156 O O . ASN A 1 377 ? -43.242 7.999 26.906 1.00 29.11 377 ASN A O 1
ATOM 3160 N N . ILE A 1 378 ? -42.436 10.120 27.019 1.00 34.16 378 ILE A N 1
ATOM 3161 C CA . ILE A 1 378 ? -43.663 10.882 27.273 1.00 34.16 378 ILE A CA 1
ATOM 3162 C C . ILE A 1 378 ? -44.335 11.143 25.925 1.00 34.16 378 ILE A C 1
ATOM 3164 O O . ILE A 1 378 ? -43.590 11.463 24.966 1.00 34.16 378 ILE A O 1
#

pLDDT: mean 80.26, std 11.89, range [29.11, 94.5]

Foldseek 3Di:
DQDDVLLVVQQALLAVFPDDPPAQKTKDFLVVVCVVCVPPQVPCPSVVVCVVVVQWDDDPRMIIGGNQVVVQVLQVLLCVVCVVVVDQWDWDQDPVQQWIFIDDPPDGQDIEHEDSYLPDDDDPPGHYEYSYDHPDDPDHHYSSCCSHPPVSVVVVVVVSLVSNLVVLLVVWDKDQPLPPPDQVLVVCCQVAAVVQLLVVVVWDKAQDDPDVPVVCVSVVDPDWHWIWTDDPQKIWIWIDDRNMTIIFIAGVVRRTDDDPVVVVSVVVSSVVVVVLSVLVVVLVVLVVVVLQVVLVVVVVVCCVVVVVVVVVLVVCVVVPVPVSCVQCPPPVNVVVVVVVVVVNVVCCCVRHVVSVCSNVQRDSYPDRPCPVVVVPDD

Secondary structure (DSSP, 8-state):
-PPPHHHHHHHHHHHHSPBPTTSSEEEEEHHHHHHHTTTT-TTSHHHHHHHHTTSEEEETTEEEEEHHHHHHHHHHHHHHHHHHTT---EEEEETTTTEEEEEETTEEEEEEEEE--TT----TTS-EEESS--SS-SS--BHHHHHH-HHHHHHHHHHHHHHHHHHHHHT-EEE---TT--HHHHHHIIIIIIHHHHHHTTPEEE---S-HHHHHHHH--S--EEEEEEETTEEEEEEEETTEEEEEEE-TT--B---HHHHHHHHHHHHHHHHHHHHHHHHHHHHHTTHHHHHHHHHHHHHHHHHHHHHHHHHHHHTT-HHHHHHHS-HHHHHHHHHHHHHHHHHHIIIIIHHHHHHHH--SSSS--THHHHHS--